Protein AF-A0AAN8LY86-F1 (afdb_monomer_lite)

Sequence (607 aa):
MGEEEEECYHEDPEVQDHPTEPLAAPAQTPRKHYRERNREHFATIRTASLVTREMQEHEQDSELREQMSGYKRMRRQHQKHLMGLENKLKAEMDEHRLRLDKELESQRNSFAQEIEKLVKRHQAAMEKDAKTFNNDEKRFQQHIQVQQKKELSSFLESQKREYKLRKERLKEELSENQSTPKKEKQEWLSKQKENIQHFQAEEEANLLRRQRQYLELECRRFKRRILIARHNVEQDLAREELNKRQTQKDLEHAMLLRHHESMQELEFRHLGTIQKMRAELIRTQHQTELTNQLEYNKRRERELRRKHVMEVRQQPKSLKSKELQIKKQFQDTCKIQTRQYKALRHHLLESTPKADHKAVLKRLKEEQTRKLAILAEQYDHSINNMLSTQALRLDEAQEGECQVLRQQLQQELELLNAYQSKIKMQTDAQHDRERRELEQRVSLRRALLEHKIEEEMLSLQNERVERIRSLLERQAREMEAFDSESMRLGFSNMVLSNLQGSGSETHGSPGGWGGSQHGHSQHQGGSNSQQPWGHPVLAGGPPPWSLHQPSGGGSQMGSGGGVGGARNSPQAMRRASTSGGGRSEQGMSRSASITSQISNGSHLSYT

Structure (mmCIF, N/CA/C/O backbone):
data_AF-A0AAN8LY86-F1
#
_entry.id   AF-A0AAN8LY86-F1
#
loop_
_atom_site.group_PDB
_atom_site.id
_atom_site.type_symbol
_atom_site.label_atom_id
_atom_site.label_alt_id
_atom_site.label_comp_id
_atom_site.label_asym_id
_atom_site.label_entity_id
_atom_site.label_seq_id
_atom_site.pdbx_PDB_ins_code
_atom_site.Cartn_x
_atom_site.Cartn_y
_atom_site.Cartn_z
_atom_site.occupancy
_atom_site.B_iso_or_equiv
_atom_site.auth_seq_id
_atom_site.auth_comp_id
_atom_site.auth_asym_id
_atom_site.auth_atom_id
_atom_site.pdbx_PDB_model_num
ATOM 1 N N . MET A 1 1 ? 48.096 -45.297 7.588 1.00 38.25 1 MET A N 1
ATOM 2 C CA . MET A 1 1 ? 46.620 -45.449 7.709 1.00 38.25 1 MET A CA 1
ATOM 3 C C . MET A 1 1 ? 45.897 -44.342 6.950 1.00 38.25 1 MET A C 1
ATOM 5 O O . MET A 1 1 ? 45.490 -43.342 7.531 1.00 38.25 1 MET A O 1
ATOM 9 N N . GLY A 1 2 ? 45.706 -44.458 5.655 1.00 37.97 2 GLY A N 1
ATOM 10 C CA . GLY A 1 2 ? 46.197 -45.462 4.717 1.00 37.97 2 GLY A CA 1
ATOM 11 C C . GLY A 1 2 ? 45.883 -44.884 3.338 1.00 37.97 2 GLY A C 1
ATOM 12 O O . GLY A 1 2 ? 44.838 -44.256 3.189 1.00 37.97 2 GLY A O 1
ATOM 13 N N . GLU A 1 3 ? 46.841 -44.815 2.424 1.00 36.72 3 GLU A N 1
ATOM 14 C CA . GLU A 1 3 ? 47.328 -45.987 1.677 1.00 36.72 3 GLU A CA 1
ATOM 15 C C . GLU A 1 3 ? 46.204 -46.502 0.755 1.00 36.72 3 GLU A C 1
ATOM 17 O O . GLU A 1 3 ? 45.085 -46.723 1.213 1.00 36.72 3 GLU A O 1
ATOM 22 N N . GLU A 1 4 ? 46.390 -46.660 -0.552 1.00 39.66 4 GLU A N 1
ATOM 23 C CA . GLU A 1 4 ? 47.594 -46.617 -1.407 1.00 39.66 4 GLU A CA 1
ATOM 24 C C . GLU A 1 4 ? 47.067 -46.444 -2.868 1.00 39.66 4 GLU A C 1
ATOM 26 O O . GLU A 1 4 ? 45.913 -46.785 -3.133 1.00 39.66 4 GLU A O 1
ATOM 31 N N . GLU A 1 5 ? 47.716 -45.647 -3.734 1.00 38.84 5 GLU A N 1
ATOM 32 C CA . GLU A 1 5 ? 48.478 -46.133 -4.921 1.00 38.84 5 GLU A CA 1
ATOM 33 C C . GLU A 1 5 ? 47.582 -46.413 -6.157 1.00 38.84 5 GLU A C 1
ATOM 35 O O . GLU A 1 5 ? 46.370 -46.553 -6.033 1.00 38.84 5 GLU A O 1
ATOM 40 N N . GLU A 1 6 ? 48.025 -46.401 -7.420 1.00 42.66 6 GLU A N 1
ATOM 41 C CA . GLU A 1 6 ? 49.314 -46.156 -8.113 1.00 42.66 6 GLU A CA 1
ATOM 42 C C . GLU A 1 6 ? 48.952 -45.776 -9.585 1.00 42.66 6 GLU A C 1
ATOM 44 O O . GLU A 1 6 ? 47.771 -45.803 -9.936 1.00 42.66 6 GLU A O 1
ATOM 49 N N . GLU A 1 7 ? 49.791 -45.372 -10.548 1.00 35.88 7 GLU A N 1
ATOM 50 C CA . GLU A 1 7 ? 51.248 -45.225 -10.762 1.00 35.88 7 GLU A CA 1
ATOM 51 C C . GLU A 1 7 ? 51.364 -44.103 -11.856 1.00 35.88 7 GLU A C 1
ATOM 53 O O . GLU A 1 7 ? 50.439 -43.947 -12.658 1.00 35.88 7 GLU A O 1
ATOM 58 N N . CYS A 1 8 ? 52.304 -43.145 -11.921 1.00 28.62 8 CYS A N 1
ATOM 59 C CA . CYS A 1 8 ? 53.777 -43.221 -11.980 1.00 28.62 8 CYS A CA 1
ATOM 60 C C . CYS A 1 8 ? 54.301 -43.977 -13.233 1.00 28.62 8 CYS A C 1
ATOM 62 O O . CYS A 1 8 ? 53.689 -44.946 -13.653 1.00 28.62 8 CYS A O 1
ATOM 64 N N . TYR A 1 9 ? 55.383 -43.594 -13.935 1.00 31.52 9 TYR A N 1
ATOM 65 C CA . TYR A 1 9 ? 56.332 -42.462 -13.835 1.00 31.52 9 TYR A CA 1
ATOM 66 C C . TYR A 1 9 ? 57.109 -42.275 -15.174 1.00 31.52 9 TYR A C 1
ATOM 68 O O . TYR A 1 9 ? 57.288 -43.262 -15.873 1.00 31.52 9 TYR A O 1
ATOM 76 N N . HIS A 1 10 ? 57.629 -41.055 -15.443 1.00 33.75 10 HIS A N 1
ATOM 77 C CA . HIS A 1 10 ? 58.889 -40.700 -16.172 1.00 33.75 10 HIS A CA 1
ATOM 78 C C . HIS A 1 10 ? 59.216 -41.334 -17.574 1.00 33.75 10 HIS A C 1
ATOM 80 O O . HIS A 1 10 ? 58.469 -42.156 -18.078 1.00 33.75 10 HIS A O 1
ATOM 86 N N . GLU A 1 11 ? 60.225 -40.936 -18.377 1.00 28.53 11 GLU A N 1
ATOM 87 C CA . GLU A 1 11 ? 61.427 -40.083 -18.217 1.00 28.53 11 GLU A CA 1
ATOM 88 C C . GLU A 1 11 ? 61.943 -39.517 -19.578 1.00 28.53 11 GLU A C 1
ATOM 90 O O . GLU A 1 11 ? 61.389 -39.822 -20.632 1.00 28.53 11 GLU A O 1
ATOM 95 N N . ASP A 1 12 ? 63.020 -38.719 -19.538 1.00 37.66 12 ASP A N 1
ATOM 96 C CA . ASP A 1 12 ? 63.805 -38.082 -20.629 1.00 37.66 12 ASP A CA 1
ATOM 97 C C . ASP A 1 12 ? 65.213 -37.781 -20.012 1.00 37.66 12 ASP A C 1
ATOM 99 O O . ASP A 1 12 ? 65.210 -37.546 -18.795 1.00 37.66 12 ASP A O 1
ATOM 103 N N . PRO A 1 13 ? 66.396 -37.752 -20.700 1.00 47.31 13 PRO A N 1
ATOM 104 C CA . PRO A 1 13 ? 66.599 -37.268 -22.079 1.00 47.31 13 PRO A CA 1
ATOM 105 C C . PRO A 1 13 ? 67.781 -37.865 -22.925 1.00 47.31 13 PRO A C 1
ATOM 107 O O . PRO A 1 13 ? 68.514 -38.750 -22.503 1.00 47.31 13 PRO A O 1
ATOM 110 N N . GLU A 1 14 ? 68.003 -37.252 -24.103 1.00 30.89 14 GLU A N 1
ATOM 111 C CA . GLU A 1 14 ? 69.315 -36.895 -24.722 1.00 30.89 14 GLU A CA 1
ATOM 112 C C . GLU A 1 14 ? 70.311 -37.897 -25.406 1.00 30.89 14 GLU A C 1
ATOM 114 O O . GLU A 1 14 ? 70.693 -38.935 -24.884 1.00 30.89 14 GLU A O 1
ATOM 119 N N . VAL A 1 15 ? 70.873 -37.396 -26.535 1.00 33.53 15 VAL A N 1
ATOM 120 C CA . VAL A 1 15 ? 72.271 -37.520 -27.068 1.00 33.53 15 VAL A CA 1
ATOM 121 C C . VAL A 1 15 ? 72.725 -38.683 -28.008 1.00 33.53 15 VAL A C 1
ATOM 123 O O . VAL A 1 15 ? 72.811 -39.844 -27.640 1.00 33.53 15 VAL A O 1
ATOM 126 N N . GLN A 1 16 ? 73.105 -38.257 -29.234 1.00 32.94 16 GLN A N 1
ATOM 127 C CA . GLN A 1 16 ? 74.164 -38.684 -30.199 1.00 32.94 16 GLN A CA 1
ATOM 128 C C . GLN A 1 16 ? 74.639 -40.155 -30.335 1.00 32.94 16 GLN A C 1
ATOM 130 O O . GLN A 1 16 ? 75.158 -40.720 -29.385 1.00 32.94 16 GLN A O 1
ATOM 135 N N . ASP A 1 17 ? 74.728 -40.652 -31.589 1.00 32.62 17 ASP A N 1
ATOM 136 C CA . ASP A 1 17 ? 76.035 -40.839 -32.281 1.00 32.62 17 ASP A CA 1
ATOM 137 C C . ASP A 1 17 ? 75.904 -41.006 -33.826 1.00 32.62 17 ASP A C 1
ATOM 139 O O . ASP A 1 17 ? 74.817 -41.261 -34.350 1.00 32.62 17 ASP A O 1
ATOM 143 N N . HIS A 1 18 ? 77.013 -40.863 -34.566 1.00 33.47 18 HIS A N 1
ATOM 144 C CA . HIS A 1 18 ? 77.150 -41.082 -36.020 1.00 33.47 18 HIS A CA 1
ATOM 145 C C . HIS A 1 18 ? 78.118 -42.243 -36.339 1.00 33.47 18 HIS A C 1
ATOM 147 O O . HIS A 1 18 ? 79.017 -42.536 -35.556 1.00 33.47 18 HIS A O 1
ATOM 153 N N . PRO A 1 19 ? 78.042 -42.834 -37.550 1.00 37.38 19 PRO A N 1
ATOM 154 C CA . PRO A 1 19 ? 79.286 -43.233 -38.222 1.00 37.38 19 PRO A CA 1
ATOM 155 C C . PRO A 1 19 ? 79.378 -42.875 -39.721 1.00 37.38 19 PRO A C 1
ATOM 157 O O . PRO A 1 19 ? 78.427 -42.430 -40.363 1.00 37.38 19 PRO A O 1
ATOM 160 N N . THR A 1 20 ? 80.594 -43.045 -40.244 1.00 32.41 20 THR A N 1
ATOM 161 C CA . THR A 1 20 ? 81.182 -42.320 -41.385 1.00 32.41 20 THR A CA 1
ATOM 162 C C . THR A 1 20 ? 81.084 -43.025 -42.754 1.00 32.41 20 THR A C 1
ATOM 164 O O . THR A 1 20 ? 81.097 -44.246 -42.843 1.00 32.41 20 THR A O 1
ATOM 167 N N . GLU A 1 21 ? 81.038 -42.184 -43.797 1.00 34.81 21 GLU A N 1
ATOM 168 C CA . GLU A 1 21 ? 81.382 -42.309 -45.238 1.00 34.81 21 GLU A CA 1
ATOM 169 C C . GLU A 1 21 ? 82.153 -43.555 -45.770 1.00 34.81 21 GLU A C 1
ATOM 171 O O . GLU A 1 21 ? 82.934 -44.180 -45.052 1.00 34.81 21 GLU A O 1
ATOM 176 N N . PRO A 1 22 ? 82.068 -43.838 -47.095 1.00 42.09 22 PRO A N 1
ATOM 177 C CA . PRO A 1 22 ? 83.175 -43.354 -47.941 1.00 42.09 22 PRO A CA 1
ATOM 178 C C . PRO A 1 22 ? 82.814 -42.741 -49.316 1.00 42.09 22 PRO A C 1
ATOM 180 O O . PRO A 1 22 ? 81.815 -43.056 -49.960 1.00 42.09 22 PRO A O 1
ATOM 183 N N . LEU A 1 23 ? 83.736 -41.877 -49.753 1.00 35.22 23 LEU A N 1
ATOM 184 C CA . LEU A 1 23 ? 83.756 -41.003 -50.934 1.00 35.22 23 LEU A CA 1
ATOM 185 C C . LEU A 1 23 ? 83.692 -41.678 -52.321 1.00 35.22 23 LEU A C 1
ATOM 187 O O . LEU A 1 23 ? 84.377 -42.666 -52.581 1.00 35.22 23 LEU A O 1
ATOM 191 N N . ALA A 1 24 ? 83.067 -40.975 -53.277 1.00 32.44 24 ALA A N 1
ATOM 192 C CA . ALA A 1 24 ? 83.479 -40.938 -54.688 1.00 32.44 24 ALA A CA 1
ATOM 193 C C . ALA A 1 24 ? 83.106 -39.583 -55.338 1.00 32.44 24 ALA A C 1
ATOM 195 O O . ALA A 1 24 ? 82.046 -39.024 -55.064 1.00 32.44 24 ALA A O 1
ATOM 196 N N . ALA A 1 25 ? 83.969 -39.043 -56.207 1.00 36.44 25 ALA A N 1
ATOM 197 C CA . ALA A 1 25 ? 83.815 -37.737 -56.874 1.00 36.44 25 ALA A CA 1
ATOM 198 C C . ALA A 1 25 ? 84.554 -37.741 -58.239 1.00 36.44 25 ALA A C 1
ATOM 200 O O . ALA A 1 25 ? 85.303 -38.690 -58.477 1.00 36.44 25 ALA A O 1
ATOM 201 N N . PRO A 1 26 ? 84.476 -36.703 -59.111 1.00 51.09 26 PRO A N 1
ATOM 202 C CA . PRO A 1 26 ? 83.560 -35.549 -59.162 1.00 51.09 26 PRO A CA 1
ATOM 203 C C . PRO A 1 26 ? 82.876 -35.337 -60.547 1.00 51.09 26 PRO A C 1
ATOM 205 O O . PRO A 1 26 ? 83.366 -35.790 -61.578 1.00 51.09 26 PRO A O 1
ATOM 208 N N . ALA A 1 27 ? 81.820 -34.513 -60.614 1.00 34.12 27 ALA A N 1
ATOM 209 C CA . ALA A 1 27 ? 81.353 -33.879 -61.863 1.00 34.12 27 ALA A CA 1
ATOM 210 C C . ALA A 1 27 ? 80.784 -32.466 -61.599 1.00 34.12 27 ALA A C 1
ATOM 212 O O . ALA A 1 27 ? 80.368 -32.154 -60.484 1.00 34.12 27 ALA A O 1
ATOM 213 N N . GLN A 1 28 ? 80.837 -31.571 -62.593 1.00 36.44 28 GLN A N 1
ATOM 214 C CA . GLN A 1 28 ? 80.864 -30.116 -62.362 1.00 36.44 28 GLN A CA 1
ATOM 215 C C . GLN A 1 28 ? 79.534 -29.365 -62.609 1.00 36.44 28 GLN A C 1
ATOM 217 O O . GLN A 1 28 ? 78.958 -29.465 -63.687 1.00 36.44 28 GLN A O 1
ATOM 222 N N . THR A 1 29 ? 79.203 -28.430 -61.697 1.00 40.09 29 THR A N 1
ATOM 223 C CA . THR A 1 29 ? 78.313 -27.237 -61.867 1.00 40.09 29 THR A CA 1
ATOM 224 C C . THR A 1 29 ? 76.788 -27.476 -62.039 1.00 40.09 29 THR A C 1
ATOM 226 O O . THR A 1 29 ? 76.405 -28.576 -62.416 1.00 40.09 29 THR A O 1
ATOM 229 N N . PRO A 1 30 ? 75.882 -26.485 -61.775 1.00 44.75 30 PRO A N 1
ATOM 230 C CA . PRO A 1 30 ? 76.120 -25.046 -61.567 1.00 44.75 30 PRO A CA 1
ATOM 231 C C . PRO A 1 30 ? 75.480 -24.357 -60.332 1.00 44.75 30 PRO A C 1
ATOM 233 O O . PRO A 1 30 ? 74.590 -24.854 -59.649 1.00 44.75 30 PRO A O 1
ATOM 236 N N . ARG A 1 31 ? 75.923 -23.106 -60.124 1.00 50.47 31 ARG A N 1
ATOM 237 C CA . ARG A 1 31 ? 75.662 -22.127 -59.039 1.00 50.47 31 ARG A CA 1
ATOM 238 C C . ARG A 1 31 ? 74.195 -21.738 -58.693 1.00 50.47 31 ARG A C 1
ATOM 240 O O . ARG A 1 31 ? 73.996 -20.678 -58.104 1.00 50.47 31 ARG A O 1
ATOM 247 N N . LYS A 1 32 ? 73.155 -22.524 -59.006 1.00 46.66 32 LYS A N 1
ATOM 248 C CA . LYS A 1 32 ? 71.753 -22.139 -58.694 1.00 46.66 32 LYS A CA 1
ATOM 249 C C . LYS A 1 32 ? 71.363 -22.301 -57.212 1.00 46.66 32 LYS A C 1
ATOM 251 O O . LYS A 1 32 ? 70.790 -21.378 -56.637 1.00 46.66 32 LYS A O 1
ATOM 256 N N . HIS A 1 33 ? 71.757 -23.400 -56.562 1.00 46.44 33 HIS A N 1
ATOM 257 C CA . HIS A 1 33 ? 71.227 -23.786 -55.240 1.00 46.44 33 HIS A CA 1
ATOM 258 C C . HIS A 1 33 ? 71.512 -22.832 -54.062 1.00 46.44 33 HIS A C 1
ATOM 260 O O . HIS A 1 33 ? 70.812 -22.899 -53.053 1.00 46.44 33 HIS A O 1
ATOM 266 N N . TYR A 1 34 ? 72.468 -21.902 -54.174 1.00 47.34 34 TYR A N 1
ATOM 267 C CA . TYR A 1 34 ? 72.705 -20.895 -53.125 1.00 47.34 34 TYR A CA 1
ATOM 268 C C . TYR A 1 34 ? 71.608 -19.814 -53.041 1.00 47.34 34 TYR A C 1
ATOM 270 O O . TYR A 1 34 ? 71.511 -19.138 -52.018 1.00 47.34 34 TYR A O 1
ATOM 278 N N . ARG A 1 35 ? 70.770 -19.637 -54.079 1.00 51.09 35 ARG A N 1
ATOM 279 C CA . ARG A 1 35 ? 69.605 -18.729 -54.019 1.00 51.09 35 ARG A CA 1
ATOM 280 C C . ARG A 1 35 ? 68.330 -19.406 -53.514 1.00 51.09 35 ARG A C 1
ATOM 282 O O . ARG A 1 35 ? 67.568 -18.742 -52.818 1.00 51.09 35 ARG A O 1
ATOM 289 N N . GLU A 1 36 ? 68.110 -20.688 -53.815 1.00 49.78 36 GLU A N 1
ATOM 290 C CA . GLU A 1 36 ? 66.977 -21.449 -53.260 1.00 49.78 36 GLU A CA 1
ATOM 291 C C . GLU A 1 36 ? 67.109 -21.629 -51.737 1.00 49.78 36 GLU A C 1
ATOM 293 O O . GLU A 1 36 ? 66.195 -21.263 -51.001 1.00 49.78 36 GLU A O 1
ATOM 298 N N . ARG A 1 37 ? 68.270 -22.080 -51.232 1.00 49.56 37 ARG A N 1
ATOM 299 C CA . ARG A 1 37 ? 68.430 -22.394 -49.798 1.00 49.56 37 ARG A CA 1
ATOM 300 C C . ARG A 1 37 ? 68.177 -21.184 -48.882 1.00 49.56 37 ARG A C 1
ATOM 302 O O . ARG A 1 37 ? 67.552 -21.324 -47.835 1.00 49.56 37 ARG A O 1
ATOM 309 N N . ASN A 1 38 ? 68.579 -19.978 -49.293 1.00 46.84 38 ASN A N 1
ATOM 310 C CA . ASN A 1 38 ? 68.319 -18.743 -48.534 1.00 46.84 38 ASN A CA 1
ATOM 311 C C . ASN A 1 38 ? 66.862 -18.246 -48.626 1.00 46.84 38 ASN A C 1
ATOM 313 O O . ASN A 1 38 ? 66.472 -17.366 -47.864 1.00 46.84 38 ASN A O 1
ATOM 317 N N . ARG A 1 39 ? 66.052 -18.785 -49.545 1.00 51.56 39 ARG A N 1
ATOM 318 C CA . ARG A 1 39 ? 64.623 -18.467 -49.688 1.00 51.56 39 ARG A CA 1
ATOM 319 C C . ARG A 1 39 ? 63.752 -19.342 -48.783 1.00 51.56 39 ARG A C 1
ATOM 321 O O . ARG A 1 39 ? 62.723 -18.879 -48.306 1.00 51.56 39 ARG A O 1
ATOM 328 N N . GLU A 1 40 ? 64.192 -20.565 -48.504 1.00 50.50 40 GLU A N 1
ATOM 329 C CA . GLU A 1 40 ? 63.500 -21.520 -47.626 1.00 50.50 40 GLU A CA 1
ATOM 330 C C . GLU A 1 40 ? 63.638 -21.151 -46.139 1.00 50.50 40 GLU A C 1
ATOM 332 O O . GLU A 1 40 ? 62.662 -21.226 -45.401 1.00 50.50 40 GLU A O 1
ATOM 337 N N . HIS A 1 41 ? 64.782 -20.595 -45.720 1.00 48.50 41 HIS A N 1
ATOM 338 C CA . HIS A 1 41 ? 64.966 -20.036 -44.366 1.00 48.50 41 HIS A CA 1
ATOM 339 C C . HIS A 1 41 ? 64.096 -18.789 -44.088 1.00 48.50 41 HIS A C 1
ATOM 341 O O . HIS A 1 41 ? 63.957 -18.373 -42.941 1.00 48.50 41 HIS A O 1
ATOM 347 N N . PHE A 1 42 ? 63.492 -18.198 -45.127 1.00 49.41 42 PHE A N 1
ATOM 348 C CA . PHE A 1 42 ? 62.496 -17.128 -45.019 1.00 49.41 42 PHE A CA 1
ATOM 349 C C . PHE A 1 42 ? 61.050 -17.626 -45.197 1.00 49.41 42 PHE A C 1
ATOM 351 O O . PHE A 1 42 ? 60.128 -16.828 -45.063 1.00 49.41 42 PHE A O 1
ATOM 358 N N . ALA A 1 43 ? 60.807 -18.916 -45.463 1.00 53.53 43 ALA A N 1
ATOM 359 C CA . ALA A 1 43 ? 59.452 -19.435 -45.688 1.00 53.53 43 ALA A CA 1
ATOM 360 C C . ALA A 1 43 ? 58.577 -19.413 -44.417 1.00 53.53 43 ALA A C 1
ATOM 362 O O . ALA A 1 43 ? 57.365 -19.232 -44.507 1.00 53.53 43 ALA A O 1
ATOM 363 N N . THR A 1 44 ? 59.188 -19.520 -43.235 1.00 56.28 44 THR A N 1
ATOM 364 C CA . THR A 1 44 ? 58.551 -19.297 -41.922 1.00 56.28 44 THR A CA 1
ATOM 365 C C . THR A 1 44 ? 58.411 -17.815 -41.557 1.00 56.28 44 THR A C 1
ATOM 367 O O . THR A 1 44 ? 57.638 -17.473 -40.661 1.00 56.28 44 THR A O 1
ATOM 370 N N . ILE A 1 45 ? 59.111 -16.913 -42.252 1.00 57.56 45 ILE A N 1
ATOM 371 C CA . ILE A 1 45 ? 59.026 -15.465 -42.034 1.00 57.56 45 ILE A CA 1
ATOM 372 C C . ILE A 1 45 ? 57.878 -14.923 -42.890 1.00 57.56 45 ILE A C 1
ATOM 374 O O . ILE A 1 45 ? 58.050 -14.504 -44.038 1.00 57.56 45 ILE A O 1
ATOM 378 N N . ARG A 1 46 ? 56.675 -14.928 -42.304 1.00 67.56 46 ARG A N 1
ATOM 379 C CA . ARG A 1 46 ? 55.488 -14.280 -42.878 1.00 67.56 46 ARG A CA 1
ATOM 380 C C . ARG A 1 46 ? 55.834 -12.846 -43.297 1.00 67.56 46 ARG A C 1
ATOM 382 O O . ARG A 1 46 ? 56.403 -12.078 -42.524 1.00 67.56 46 ARG A O 1
ATOM 389 N N . THR A 1 47 ? 55.490 -12.475 -44.534 1.00 74.50 47 THR A N 1
ATOM 390 C CA . THR A 1 47 ? 55.778 -11.122 -45.046 1.00 74.50 47 THR A CA 1
ATOM 391 C C . THR A 1 47 ? 55.155 -10.050 -44.153 1.00 74.50 47 THR A C 1
ATOM 393 O O . THR A 1 47 ? 54.047 -10.231 -43.652 1.00 74.50 47 THR A O 1
ATOM 396 N N . ALA A 1 48 ? 55.827 -8.906 -43.992 1.00 67.69 48 ALA A N 1
ATOM 397 C CA . ALA A 1 48 ? 55.367 -7.841 -43.097 1.00 67.69 48 ALA A CA 1
ATOM 398 C C . ALA A 1 48 ? 53.932 -7.361 -43.396 1.00 67.69 48 ALA A C 1
ATOM 400 O O . ALA A 1 48 ? 53.220 -6.980 -42.473 1.00 67.69 48 ALA A O 1
ATOM 401 N N . SER A 1 49 ? 53.467 -7.421 -44.650 1.00 66.00 49 SER A N 1
ATOM 402 C CA . SER A 1 49 ? 52.078 -7.090 -45.004 1.00 66.00 49 SER A CA 1
ATOM 403 C C . SER A 1 49 ? 51.065 -8.191 -44.672 1.00 66.00 49 SER A C 1
ATOM 405 O O . SER A 1 49 ? 49.894 -7.871 -44.489 1.00 66.00 49 SER A O 1
ATOM 407 N N . LEU A 1 50 ? 51.493 -9.456 -44.579 1.00 73.81 50 LEU A N 1
ATOM 408 C CA . LEU A 1 50 ? 50.672 -10.559 -44.079 1.00 73.81 50 LEU A CA 1
ATOM 409 C C . LEU A 1 50 ? 50.550 -10.461 -42.556 1.00 73.81 50 LEU A C 1
ATOM 411 O O . LEU A 1 50 ? 49.439 -10.367 -42.059 1.00 73.81 50 LEU A O 1
ATOM 415 N N . VAL A 1 51 ? 51.675 -10.328 -41.841 1.00 72.50 51 VAL A N 1
ATOM 416 C CA . VAL A 1 51 ? 51.690 -10.166 -40.373 1.00 72.50 51 VAL A CA 1
ATOM 417 C C . VAL A 1 51 ? 50.895 -8.932 -39.943 1.00 72.50 51 VAL A C 1
ATOM 419 O O . VAL A 1 51 ? 50.092 -9.010 -39.023 1.00 72.50 51 VAL A O 1
ATOM 422 N N . THR A 1 52 ? 51.055 -7.798 -40.636 1.00 70.75 52 THR A N 1
ATOM 423 C CA . THR A 1 52 ? 50.281 -6.574 -40.341 1.00 70.75 52 THR A CA 1
ATOM 424 C C . THR A 1 52 ? 48.780 -6.760 -40.592 1.00 70.75 52 THR A C 1
ATOM 426 O O . THR A 1 52 ? 47.974 -6.159 -39.888 1.00 70.75 52 THR A O 1
ATOM 429 N N . ARG A 1 53 ? 48.394 -7.581 -41.579 1.00 74.50 53 ARG A N 1
ATOM 430 C CA . ARG A 1 53 ? 46.988 -7.883 -41.880 1.00 74.50 53 ARG A CA 1
ATOM 431 C C . ARG A 1 53 ? 46.393 -8.828 -40.843 1.00 74.50 53 ARG A C 1
ATOM 433 O O . ARG A 1 53 ? 45.378 -8.491 -40.254 1.00 74.50 53 ARG A O 1
ATOM 440 N N . GLU A 1 54 ? 47.061 -9.945 -40.572 1.00 71.50 54 GLU A N 1
ATOM 441 C CA . GLU A 1 54 ? 46.663 -10.912 -39.543 1.00 71.50 54 GLU A CA 1
ATOM 442 C C . GLU A 1 54 ? 46.566 -10.236 -38.168 1.00 71.50 54 GLU A C 1
ATOM 444 O O . GLU A 1 54 ? 45.630 -10.495 -37.422 1.00 71.50 54 GLU A O 1
ATOM 449 N N . MET A 1 55 ? 47.483 -9.315 -37.845 1.00 69.69 55 MET A N 1
ATOM 450 C CA . MET A 1 55 ? 47.433 -8.534 -36.608 1.00 69.69 55 MET A CA 1
ATOM 451 C C . MET A 1 55 ? 46.217 -7.597 -36.562 1.00 69.69 55 MET A C 1
ATOM 453 O O . MET A 1 55 ? 45.564 -7.537 -35.529 1.00 69.69 55 MET A O 1
ATOM 457 N N . GLN A 1 56 ? 45.862 -6.924 -37.665 1.00 69.00 56 GLN A N 1
ATOM 458 C CA . GLN A 1 56 ? 44.650 -6.090 -37.745 1.00 69.00 56 GLN A CA 1
ATOM 459 C C . GLN A 1 56 ? 43.355 -6.916 -37.678 1.00 69.00 56 GLN A C 1
ATOM 461 O O . GLN A 1 56 ? 42.397 -6.498 -37.032 1.00 69.00 56 GLN A O 1
ATOM 466 N N . GLU A 1 57 ? 43.322 -8.091 -38.307 1.00 69.81 57 GLU A N 1
ATOM 467 C CA . GLU A 1 57 ? 42.180 -9.014 -38.265 1.00 69.81 57 GLU A CA 1
ATOM 468 C C . GLU A 1 57 ? 42.003 -9.611 -36.852 1.00 69.81 57 GLU A C 1
ATOM 470 O O . GLU A 1 57 ? 40.894 -9.616 -36.317 1.00 69.81 57 GLU A O 1
ATOM 475 N N . HIS A 1 58 ? 43.096 -10.014 -36.190 1.00 69.19 58 HIS A N 1
ATOM 476 C CA . HIS A 1 58 ? 43.075 -10.446 -34.788 1.00 69.19 58 HIS A CA 1
ATOM 477 C C . HIS A 1 58 ? 42.710 -9.318 -33.813 1.00 69.19 58 HIS A C 1
ATOM 479 O O . HIS A 1 58 ? 42.011 -9.580 -32.837 1.00 69.19 58 HIS A O 1
ATOM 485 N N . GLU A 1 59 ? 43.157 -8.083 -34.056 1.00 69.38 59 GLU A N 1
ATOM 486 C CA . GLU A 1 59 ? 42.817 -6.907 -33.245 1.00 69.38 59 GLU A CA 1
ATOM 487 C C . GLU A 1 59 ? 41.308 -6.620 -33.324 1.00 69.38 59 GLU A C 1
ATOM 489 O O . GLU A 1 59 ? 40.650 -6.546 -32.287 1.00 69.38 59 GLU A O 1
ATOM 494 N N . GLN A 1 60 ? 40.719 -6.603 -34.527 1.00 66.81 60 GLN A N 1
ATOM 495 C CA . GLN A 1 60 ? 39.269 -6.441 -34.722 1.00 66.81 60 GLN A CA 1
ATOM 496 C C . GLN A 1 60 ? 38.440 -7.556 -34.052 1.00 66.81 60 GLN A C 1
ATOM 498 O O . GLN A 1 60 ? 37.438 -7.277 -33.388 1.00 66.81 60 GLN A O 1
ATOM 503 N N . ASP A 1 61 ? 38.851 -8.819 -34.193 1.00 69.19 61 ASP A N 1
ATOM 504 C CA . ASP A 1 61 ? 38.137 -9.969 -33.617 1.00 69.19 61 ASP A CA 1
ATOM 505 C C . ASP A 1 61 ? 38.347 -10.087 -32.085 1.00 69.19 61 ASP A C 1
ATOM 507 O O . ASP A 1 61 ? 37.504 -10.625 -31.358 1.00 69.19 61 ASP A O 1
ATOM 511 N N . SER A 1 62 ? 39.441 -9.520 -31.559 1.00 73.50 62 SER A N 1
ATOM 512 C CA . SER A 1 62 ? 39.671 -9.335 -30.120 1.00 73.50 62 SER A CA 1
ATOM 513 C C . SER A 1 62 ? 38.793 -8.222 -29.541 1.00 73.50 62 SER A C 1
ATOM 515 O O . SER A 1 62 ? 38.099 -8.461 -28.551 1.00 73.50 62 SER A O 1
ATOM 517 N N . GLU A 1 63 ? 38.753 -7.043 -30.176 1.00 75.62 63 GLU A N 1
ATOM 518 C CA . GLU A 1 63 ? 37.900 -5.912 -29.773 1.00 75.62 63 GLU A CA 1
ATOM 519 C C . GLU A 1 63 ? 36.418 -6.333 -29.697 1.00 75.62 63 GLU A C 1
ATOM 521 O O . GLU A 1 63 ? 35.733 -6.052 -28.709 1.00 75.62 63 GLU A O 1
ATOM 526 N N . LEU A 1 64 ? 35.923 -7.077 -30.696 1.00 77.19 64 LEU A N 1
ATOM 527 C CA . LEU A 1 64 ? 34.546 -7.583 -30.711 1.00 77.19 64 LEU A CA 1
ATOM 528 C C . LEU A 1 64 ? 34.275 -8.582 -29.571 1.00 77.19 64 LEU A C 1
ATOM 530 O O . LEU A 1 64 ? 33.231 -8.513 -28.910 1.00 77.19 64 LEU A O 1
ATOM 534 N N . ARG A 1 65 ? 35.207 -9.508 -29.301 1.00 82.75 65 ARG A N 1
ATOM 535 C CA . ARG A 1 65 ? 35.081 -10.451 -28.175 1.00 82.75 65 ARG A CA 1
ATOM 536 C C . ARG A 1 65 ? 35.086 -9.743 -26.825 1.00 82.75 65 ARG A C 1
ATOM 538 O O . ARG A 1 65 ? 34.302 -10.122 -25.950 1.00 82.75 65 ARG A O 1
ATOM 545 N N . GLU A 1 66 ? 35.915 -8.718 -26.656 1.00 85.19 66 GLU A N 1
ATOM 546 C CA . GLU A 1 66 ? 35.961 -7.924 -25.430 1.00 85.19 66 GLU A CA 1
ATOM 547 C C . GLU A 1 66 ? 34.653 -7.154 -25.208 1.00 85.19 66 GLU A C 1
ATOM 549 O O . GLU A 1 66 ? 34.053 -7.284 -24.136 1.00 85.19 66 GLU A O 1
ATOM 554 N N . GLN A 1 67 ? 34.130 -6.467 -26.232 1.00 83.56 67 GLN A N 1
ATOM 555 C CA . GLN A 1 67 ? 32.831 -5.782 -26.166 1.00 83.56 67 GLN A CA 1
ATOM 556 C C . GLN A 1 67 ? 31.692 -6.739 -25.769 1.00 83.56 67 GLN A C 1
ATOM 558 O O . GLN A 1 67 ? 30.914 -6.449 -24.853 1.00 83.56 67 GLN A O 1
ATOM 563 N N . MET A 1 68 ? 31.621 -7.924 -26.386 1.00 85.50 68 MET A N 1
ATOM 564 C CA . MET A 1 68 ? 30.594 -8.926 -26.068 1.00 85.50 68 MET A CA 1
ATOM 565 C C . MET A 1 68 ? 30.764 -9.541 -24.668 1.00 85.50 68 MET A C 1
ATOM 567 O O . MET A 1 68 ? 29.772 -9.866 -24.006 1.00 85.50 68 MET A O 1
ATOM 571 N N . SER A 1 69 ? 31.999 -9.684 -24.182 1.00 88.56 69 SER A N 1
ATOM 572 C CA . SER A 1 69 ? 32.298 -10.106 -22.806 1.00 88.56 69 SER A CA 1
ATOM 573 C C . SER A 1 69 ? 31.876 -9.039 -21.785 1.00 88.56 69 SER A C 1
ATOM 575 O O . SER A 1 69 ? 31.204 -9.350 -20.794 1.00 88.56 69 SER A O 1
ATOM 577 N N . GLY A 1 70 ? 32.173 -7.766 -22.070 1.00 90.00 70 GLY A N 1
ATOM 578 C CA . GLY A 1 70 ? 31.745 -6.608 -21.287 1.00 90.00 70 GLY A CA 1
ATOM 579 C C . GLY A 1 70 ? 30.223 -6.508 -21.179 1.00 90.00 70 GLY A C 1
ATOM 580 O O . GLY A 1 70 ? 29.691 -6.412 -20.072 1.00 90.00 70 GLY A O 1
ATOM 581 N N . TYR A 1 71 ? 29.502 -6.653 -22.295 1.00 90.75 71 TYR A N 1
ATOM 582 C CA . TYR A 1 71 ? 28.035 -6.645 -22.303 1.00 90.75 71 TYR A CA 1
ATOM 583 C C . TYR A 1 71 ? 27.439 -7.786 -21.461 1.00 90.75 71 TYR A C 1
ATOM 585 O O . TYR A 1 71 ? 26.540 -7.562 -20.646 1.00 90.75 71 TYR A O 1
ATOM 593 N N . LYS A 1 72 ? 27.977 -9.012 -21.572 1.00 94.00 72 LYS A N 1
ATOM 594 C CA . LYS A 1 72 ? 27.568 -10.149 -20.722 1.00 94.00 72 LYS A CA 1
ATOM 595 C C . LYS A 1 72 ? 27.807 -9.867 -19.233 1.00 94.00 72 LYS A C 1
ATOM 597 O O . LYS A 1 72 ? 26.952 -10.200 -18.409 1.00 94.00 72 LYS A O 1
ATOM 602 N N . ARG A 1 73 ? 28.932 -9.234 -18.877 1.00 95.19 73 ARG A N 1
ATOM 603 C CA . ARG A 1 73 ? 29.248 -8.821 -17.497 1.00 95.19 73 ARG A CA 1
ATOM 604 C C . ARG A 1 73 ? 28.250 -7.777 -16.986 1.00 95.19 73 ARG A C 1
ATOM 606 O O . ARG A 1 73 ? 27.674 -7.979 -15.919 1.00 95.19 73 ARG A O 1
ATOM 613 N N . MET A 1 74 ? 27.984 -6.733 -17.772 1.00 95.62 74 MET A N 1
ATOM 614 C CA . MET A 1 74 ? 27.003 -5.686 -17.466 1.00 95.62 74 MET A CA 1
ATOM 615 C C . MET A 1 74 ? 25.601 -6.273 -17.245 1.00 95.62 74 MET A C 1
ATOM 617 O O . MET A 1 74 ? 24.972 -5.998 -16.227 1.00 95.62 74 MET A O 1
ATOM 621 N N . ARG A 1 75 ? 25.120 -7.155 -18.132 1.00 94.25 75 ARG A N 1
ATOM 622 C CA . ARG A 1 75 ? 23.796 -7.792 -17.988 1.00 94.25 75 ARG A CA 1
ATOM 623 C C . ARG A 1 75 ? 23.686 -8.652 -16.722 1.00 94.25 75 ARG A C 1
ATOM 625 O O . ARG A 1 75 ? 22.676 -8.564 -16.025 1.00 94.25 75 ARG A O 1
ATOM 632 N N . ARG A 1 76 ? 24.729 -9.420 -16.373 1.00 96.69 76 ARG A N 1
ATOM 633 C CA . ARG A 1 76 ? 24.802 -10.159 -15.092 1.00 96.69 76 ARG A CA 1
ATOM 634 C C . ARG A 1 76 ? 24.800 -9.213 -13.888 1.00 96.69 76 ARG A C 1
ATOM 636 O O . ARG A 1 76 ? 24.123 -9.478 -12.898 1.00 96.69 76 ARG A O 1
ATOM 643 N N . GLN A 1 77 ? 25.520 -8.094 -13.977 1.00 96.94 77 GLN A N 1
ATOM 644 C CA . GLN A 1 77 ? 25.525 -7.060 -12.945 1.00 96.94 77 GLN A CA 1
ATOM 645 C C . GLN A 1 77 ? 24.132 -6.436 -12.774 1.00 96.94 77 GLN A C 1
ATOM 647 O O . GLN A 1 77 ? 23.669 -6.336 -11.641 1.00 96.94 77 GLN A O 1
ATOM 652 N N . HIS A 1 78 ? 23.438 -6.084 -13.859 1.00 97.56 78 HIS A N 1
ATOM 653 C CA . HIS A 1 78 ? 22.077 -5.534 -13.827 1.00 97.56 78 HIS A CA 1
ATOM 654 C C . HIS A 1 78 ? 21.099 -6.503 -13.139 1.00 97.56 78 HIS A C 1
ATOM 656 O O . HIS A 1 78 ? 20.366 -6.104 -12.235 1.00 97.56 78 HIS A O 1
ATOM 662 N N . GLN A 1 79 ? 21.155 -7.795 -13.484 1.00 96.94 79 GLN A N 1
ATOM 663 C CA . GLN A 1 79 ? 20.348 -8.834 -12.835 1.00 96.94 79 GLN A CA 1
ATOM 664 C C . GLN A 1 79 ? 20.655 -8.960 -11.331 1.00 96.94 79 GLN A C 1
ATOM 666 O O . GLN A 1 79 ? 19.732 -9.029 -10.522 1.00 96.94 79 GLN A O 1
ATOM 671 N N . LYS A 1 80 ? 21.938 -8.920 -10.937 1.00 97.88 80 LYS A N 1
ATOM 672 C CA . LYS A 1 80 ? 22.352 -8.938 -9.522 1.00 97.88 80 LYS A CA 1
ATOM 673 C C . LYS A 1 80 ? 21.836 -7.719 -8.744 1.00 97.88 80 LYS A C 1
ATOM 675 O O . LYS A 1 80 ? 21.466 -7.866 -7.583 1.00 97.88 80 LYS A O 1
ATOM 680 N N . HIS A 1 81 ? 21.794 -6.535 -9.363 1.00 97.25 81 HIS A N 1
ATOM 681 C CA . HIS A 1 81 ? 21.257 -5.324 -8.729 1.00 97.25 81 HIS A CA 1
ATOM 682 C C . HIS A 1 81 ? 19.743 -5.416 -8.515 1.00 97.25 81 HIS A C 1
ATOM 684 O O . HIS A 1 81 ? 19.281 -5.102 -7.421 1.00 97.25 81 HIS A O 1
ATOM 690 N N . LEU A 1 82 ? 18.987 -5.907 -9.506 1.00 97.69 82 LEU A N 1
ATOM 691 C CA . LEU A 1 82 ? 17.541 -6.121 -9.370 1.00 97.69 82 LEU A CA 1
ATOM 692 C C . LEU A 1 82 ? 17.218 -7.150 -8.283 1.00 97.69 82 LEU A C 1
ATOM 694 O O . LEU A 1 82 ? 16.496 -6.822 -7.350 1.00 97.69 82 LEU A O 1
ATOM 698 N N . MET A 1 83 ? 17.835 -8.334 -8.324 1.00 97.81 83 MET A N 1
ATOM 699 C CA . MET A 1 83 ? 17.612 -9.377 -7.314 1.00 97.81 83 MET A CA 1
ATOM 700 C C . MET A 1 83 ? 18.014 -8.911 -5.902 1.00 97.81 83 MET A C 1
ATOM 702 O O . MET A 1 83 ? 17.330 -9.192 -4.919 1.00 97.81 83 MET A O 1
ATOM 706 N N . GLY A 1 84 ? 19.117 -8.162 -5.786 1.00 98.38 84 GLY A N 1
ATOM 707 C CA . GLY A 1 84 ? 19.557 -7.573 -4.521 1.00 98.38 84 GLY A CA 1
ATOM 708 C C . GLY A 1 84 ? 18.619 -6.485 -3.988 1.00 98.38 84 GLY A C 1
ATOM 709 O O . GLY A 1 84 ? 18.513 -6.326 -2.775 1.00 98.38 84 GLY A O 1
ATOM 710 N N . LEU A 1 85 ? 17.934 -5.749 -4.868 1.00 98.50 85 LEU A N 1
ATOM 711 C CA . LEU A 1 85 ? 16.898 -4.784 -4.502 1.00 98.50 85 LEU A CA 1
ATOM 712 C C . LEU A 1 85 ? 15.603 -5.497 -4.090 1.00 98.50 85 LEU A C 1
ATOM 714 O O . LEU A 1 85 ? 15.098 -5.238 -3.005 1.00 98.50 85 LEU A O 1
ATOM 718 N N . GLU A 1 86 ? 15.110 -6.433 -4.902 1.00 97.62 86 GLU A N 1
ATOM 719 C CA . GLU A 1 86 ? 13.886 -7.206 -4.644 1.00 97.62 86 GLU A CA 1
ATOM 720 C C . GLU A 1 86 ? 13.952 -7.937 -3.289 1.00 97.62 86 GLU A C 1
ATOM 722 O O . GLU A 1 86 ? 13.002 -7.878 -2.510 1.00 97.62 86 GLU A O 1
ATOM 727 N N . ASN A 1 87 ? 15.106 -8.518 -2.934 1.00 98.44 87 ASN A N 1
ATOM 728 C CA . ASN A 1 87 ? 15.319 -9.137 -1.619 1.00 98.44 87 ASN A CA 1
ATOM 729 C C . ASN A 1 87 ? 15.293 -8.134 -0.448 1.00 98.44 87 ASN A C 1
ATOM 731 O O . ASN A 1 87 ? 14.776 -8.463 0.618 1.00 98.44 87 ASN A O 1
ATOM 735 N N . LYS A 1 88 ? 15.829 -6.916 -0.623 1.00 98.56 88 LYS A N 1
ATOM 736 C CA . LYS A 1 88 ? 15.791 -5.866 0.415 1.00 98.56 88 LYS A CA 1
ATOM 737 C C . LYS A 1 88 ? 14.371 -5.365 0.652 1.00 98.56 88 LYS A C 1
ATOM 739 O O . LYS A 1 88 ? 13.950 -5.260 1.796 1.00 98.56 88 LYS A O 1
ATOM 744 N N . LEU A 1 89 ? 13.638 -5.100 -0.429 1.00 98.31 89 LEU A N 1
ATOM 745 C CA . LEU A 1 89 ? 12.249 -4.645 -0.366 1.00 98.31 89 LEU A CA 1
ATOM 746 C C . LEU A 1 89 ? 11.353 -5.728 0.254 1.00 98.31 89 LEU A C 1
ATOM 748 O O . LEU A 1 89 ? 10.525 -5.427 1.106 1.00 98.31 89 LEU A O 1
ATOM 752 N N . LYS A 1 90 ? 11.587 -7.010 -0.061 1.00 98.19 90 LYS A N 1
ATOM 753 C CA . LYS A 1 90 ? 10.905 -8.122 0.616 1.00 98.19 90 LYS A CA 1
ATOM 754 C C . LYS A 1 90 ? 11.148 -8.123 2.133 1.00 98.19 90 LYS A C 1
ATOM 756 O O . LYS A 1 90 ? 10.189 -8.225 2.889 1.00 98.19 90 LYS A O 1
ATOM 761 N N . ALA A 1 91 ? 12.395 -7.957 2.579 1.00 98.50 91 ALA A N 1
ATOM 762 C CA . ALA A 1 91 ? 12.703 -7.873 4.008 1.00 98.50 91 ALA A CA 1
ATOM 763 C C . ALA A 1 91 ? 12.031 -6.660 4.687 1.00 98.50 91 ALA A C 1
ATOM 765 O O . ALA A 1 91 ? 11.524 -6.787 5.798 1.00 98.50 91 ALA A O 1
ATOM 766 N N . GLU A 1 92 ? 11.961 -5.510 4.007 1.00 98.50 92 GLU A N 1
ATOM 767 C CA . GLU A 1 92 ? 11.253 -4.316 4.493 1.00 98.50 92 GLU A CA 1
ATOM 768 C C . GLU A 1 92 ? 9.729 -4.544 4.605 1.00 98.50 92 GLU A C 1
ATOM 770 O O . GLU A 1 92 ? 9.124 -4.115 5.589 1.00 98.50 92 GLU A O 1
ATOM 775 N N . MET A 1 93 ? 9.110 -5.262 3.654 1.00 98.25 93 MET A N 1
ATOM 776 C CA . MET A 1 93 ? 7.699 -5.685 3.744 1.00 98.25 93 MET A CA 1
ATOM 777 C C . MET A 1 93 ? 7.453 -6.598 4.949 1.00 98.25 93 MET A C 1
ATOM 779 O O . MET A 1 93 ? 6.491 -6.390 5.690 1.00 98.25 93 MET A O 1
ATOM 783 N N . ASP A 1 94 ? 8.309 -7.605 5.144 1.00 98.38 94 ASP A N 1
ATOM 784 C CA . ASP A 1 94 ? 8.172 -8.579 6.230 1.00 98.38 94 ASP A CA 1
ATOM 785 C C . ASP A 1 94 ? 8.358 -7.903 7.608 1.00 98.38 94 ASP A C 1
ATOM 787 O O . ASP A 1 94 ? 7.580 -8.151 8.533 1.00 98.38 94 ASP A O 1
ATOM 791 N N . GLU A 1 95 ? 9.319 -6.977 7.738 1.00 98.44 95 GLU A N 1
ATOM 792 C CA . GLU A 1 95 ? 9.513 -6.172 8.954 1.00 98.44 95 GLU A CA 1
ATOM 793 C C . GLU A 1 95 ? 8.332 -5.220 9.211 1.00 98.44 95 GLU A C 1
ATOM 795 O O . GLU A 1 95 ? 7.877 -5.080 10.349 1.00 98.44 95 GLU A O 1
ATOM 800 N N . HIS A 1 96 ? 7.804 -4.571 8.165 1.00 98.50 96 HIS A N 1
ATOM 801 C CA . HIS A 1 96 ? 6.650 -3.676 8.289 1.00 98.50 96 HIS A CA 1
ATOM 802 C C . HIS A 1 96 ? 5.403 -4.426 8.741 1.00 98.50 96 HIS A C 1
ATOM 804 O O . HIS A 1 96 ? 4.785 -4.016 9.724 1.00 98.50 96 HIS A O 1
ATOM 810 N N . ARG A 1 97 ? 5.108 -5.577 8.131 1.00 98.31 97 ARG A N 1
ATOM 811 C CA . ARG A 1 97 ? 4.016 -6.455 8.558 1.00 98.31 97 ARG A CA 1
ATOM 812 C C . ARG A 1 97 ? 4.150 -6.862 10.028 1.00 98.31 97 ARG A C 1
ATOM 814 O O . ARG A 1 97 ? 3.203 -6.677 10.786 1.00 98.31 97 ARG A O 1
ATOM 821 N N . LEU A 1 98 ? 5.325 -7.338 10.449 1.00 98.38 98 LEU A N 1
ATOM 822 C CA . LEU A 1 98 ? 5.572 -7.729 11.843 1.00 98.38 98 LEU A CA 1
ATOM 823 C C . LEU A 1 98 ? 5.369 -6.559 12.824 1.00 98.38 98 LEU A C 1
ATOM 825 O O . LEU A 1 98 ? 4.894 -6.755 13.944 1.00 98.38 98 LEU A O 1
ATOM 829 N N . ARG A 1 99 ? 5.709 -5.333 12.408 1.00 98.44 99 ARG A N 1
ATOM 830 C CA . ARG A 1 99 ? 5.502 -4.112 13.198 1.00 98.44 99 ARG A CA 1
ATOM 831 C C . ARG A 1 99 ? 4.016 -3.789 13.375 1.00 98.44 99 ARG A C 1
ATOM 833 O O . ARG A 1 99 ? 3.612 -3.487 14.496 1.00 98.44 99 ARG A O 1
ATOM 840 N N . LEU A 1 100 ? 3.223 -3.894 12.306 1.00 98.06 100 LEU A N 1
ATOM 841 C CA . LEU A 1 100 ? 1.768 -3.697 12.343 1.00 98.06 100 LEU A CA 1
ATOM 842 C C . LEU A 1 100 ? 1.074 -4.769 13.197 1.00 98.06 100 LEU A C 1
ATOM 844 O O . LEU A 1 100 ? 0.299 -4.430 14.091 1.00 98.06 100 LEU A O 1
ATOM 848 N N . ASP A 1 101 ? 1.415 -6.046 12.992 1.00 97.56 101 ASP A N 1
ATOM 849 C CA . ASP A 1 101 ? 0.873 -7.171 13.768 1.00 97.56 101 ASP A CA 1
ATOM 850 C C . ASP A 1 101 ? 1.145 -6.979 15.278 1.00 97.56 101 ASP A C 1
ATOM 852 O O . ASP A 1 101 ? 0.259 -7.176 16.114 1.00 97.56 101 ASP A O 1
ATOM 856 N N . LYS A 1 102 ? 2.346 -6.500 15.640 1.00 98.31 102 LYS A N 1
ATOM 857 C CA . LYS A 1 102 ? 2.719 -6.182 17.029 1.00 98.31 102 LYS A CA 1
ATOM 858 C C . LYS A 1 102 ? 1.979 -4.965 17.600 1.00 98.31 102 LYS A C 1
ATOM 860 O O . LYS A 1 102 ? 1.667 -4.960 18.791 1.00 98.31 102 LYS A O 1
ATOM 865 N N . GLU A 1 103 ? 1.710 -3.933 16.799 1.00 97.94 103 GLU A N 1
ATOM 866 C CA . GLU A 1 103 ? 0.919 -2.771 17.230 1.00 97.94 103 GLU A CA 1
ATOM 867 C C . GLU A 1 103 ? -0.535 -3.174 17.521 1.00 97.94 103 GLU A C 1
ATOM 869 O O . GLU A 1 103 ? -1.045 -2.871 18.602 1.00 97.94 103 GLU A O 1
ATOM 874 N N . LEU A 1 104 ? -1.160 -3.930 16.609 1.00 96.50 104 LEU A N 1
ATOM 875 C CA . LEU A 1 104 ? -2.507 -4.491 16.769 1.00 96.50 104 LEU A CA 1
ATOM 876 C C . LEU A 1 104 ? -2.631 -5.313 18.052 1.00 96.50 104 LEU A C 1
ATOM 878 O O . LEU A 1 104 ? -3.543 -5.092 18.851 1.00 96.50 104 LEU A O 1
ATOM 882 N N . GLU A 1 105 ? -1.698 -6.238 18.267 1.00 97.50 105 GLU A N 1
ATOM 883 C CA . GLU A 1 105 ? -1.711 -7.115 19.435 1.00 97.50 105 GLU A CA 1
ATOM 884 C C . GLU A 1 105 ? -1.489 -6.332 20.739 1.00 97.50 105 GLU A C 1
ATOM 886 O O . GLU A 1 105 ? -2.180 -6.558 21.733 1.00 97.50 105 GLU A O 1
ATOM 891 N N . SER A 1 106 ? -0.598 -5.336 20.739 1.00 97.81 106 SER A N 1
ATOM 892 C CA . SER A 1 106 ? -0.395 -4.446 21.891 1.00 97.81 106 SER A CA 1
ATOM 893 C C . SER A 1 106 ? -1.671 -3.671 22.258 1.00 97.81 106 SER A C 1
ATOM 895 O O . SER A 1 106 ? -2.050 -3.612 23.431 1.00 97.81 106 SER A O 1
ATOM 897 N N . GLN A 1 107 ? -2.387 -3.132 21.263 1.00 96.69 107 GLN A N 1
ATOM 898 C CA . GLN A 1 107 ? -3.646 -2.413 21.492 1.00 96.69 107 GLN A CA 1
ATOM 899 C C . GLN A 1 107 ? -4.761 -3.337 21.994 1.00 96.69 107 GLN A C 1
ATOM 901 O O . GLN A 1 107 ? -5.442 -2.993 22.959 1.00 96.69 107 GLN A O 1
ATOM 906 N N . ARG A 1 108 ? -4.908 -4.542 21.425 1.00 96.56 108 ARG A N 1
ATOM 907 C CA . ARG A 1 108 ? -5.872 -5.551 21.907 1.00 96.56 108 ARG A CA 1
ATOM 908 C C . ARG A 1 108 ? -5.639 -5.928 23.366 1.00 96.56 108 ARG A C 1
ATOM 910 O O . ARG A 1 108 ? -6.588 -5.952 24.150 1.00 96.56 108 ARG A O 1
ATOM 917 N N . ASN A 1 109 ? -4.383 -6.149 23.753 1.00 97.50 109 ASN A N 1
ATOM 918 C CA . ASN A 1 109 ? -4.025 -6.434 25.141 1.00 97.50 109 ASN A CA 1
ATOM 919 C C . ASN A 1 109 ? -4.310 -5.240 26.070 1.00 97.50 109 ASN A C 1
ATOM 921 O O . ASN A 1 109 ? -4.801 -5.438 27.183 1.00 97.50 109 ASN A O 1
ATOM 925 N N . SER A 1 110 ? -4.082 -4.004 25.611 1.00 97.75 11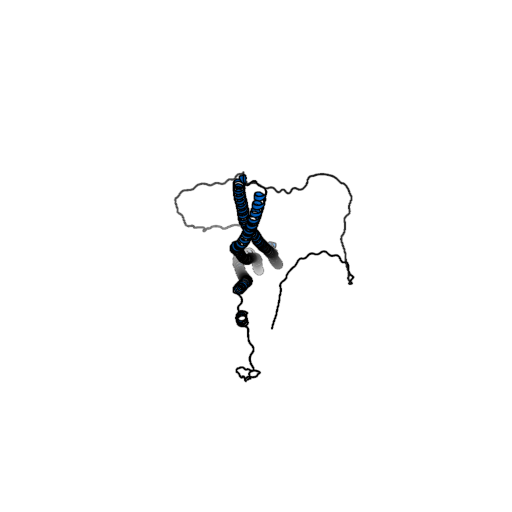0 SER A N 1
ATOM 926 C CA . SER A 1 110 ? -4.475 -2.797 26.352 1.00 97.75 110 SER A CA 1
ATOM 927 C C . SER A 1 110 ? -5.996 -2.727 26.551 1.00 97.75 110 SER A C 1
ATOM 929 O O . SER A 1 110 ? -6.476 -2.586 27.679 1.00 97.75 110 SER A O 1
ATOM 931 N N . PHE A 1 111 ? -6.775 -2.918 25.481 1.00 97.62 111 PHE A N 1
ATOM 932 C CA . PHE A 1 111 ? -8.238 -2.881 25.522 1.00 97.62 111 PHE A CA 1
ATOM 933 C C . PHE A 1 111 ? -8.833 -3.953 26.442 1.00 97.62 111 PHE A C 1
ATOM 935 O O . PHE A 1 111 ? -9.740 -3.646 27.222 1.00 97.62 111 PHE A O 1
ATOM 942 N N . ALA A 1 112 ? -8.287 -5.173 26.417 1.00 97.00 112 ALA A N 1
ATOM 943 C CA . ALA A 1 112 ? -8.686 -6.252 27.318 1.00 97.00 112 ALA A CA 1
ATOM 944 C C . ALA A 1 112 ? -8.476 -5.868 28.795 1.00 97.00 112 ALA A C 1
ATOM 946 O O . ALA A 1 112 ? -9.398 -5.994 29.604 1.00 97.00 112 ALA A O 1
ATOM 947 N N . GLN A 1 113 ? -7.307 -5.312 29.140 1.00 97.88 113 GLN A N 1
ATOM 948 C CA . GLN A 1 113 ? -7.026 -4.834 30.499 1.00 97.88 113 GLN A CA 1
ATOM 949 C C . GLN A 1 113 ? -7.935 -3.671 30.921 1.00 97.88 113 GLN A C 1
ATOM 951 O O . GLN A 1 113 ? -8.307 -3.575 32.091 1.00 97.88 113 GLN A O 1
ATOM 956 N N . GLU A 1 114 ? -8.282 -2.759 30.011 1.00 97.12 114 GLU A N 1
ATOM 957 C CA . GLU A 1 114 ? -9.215 -1.664 30.300 1.00 97.12 114 GLU A CA 1
ATOM 958 C C . GLU A 1 114 ? -10.630 -2.166 30.604 1.00 97.12 114 GLU A C 1
ATOM 960 O O . GLU A 1 114 ? -11.243 -1.689 31.561 1.00 97.12 114 GLU A O 1
ATOM 965 N N . ILE A 1 115 ? -11.132 -3.145 29.841 1.00 96.75 115 ILE A N 1
ATOM 966 C CA . ILE A 1 115 ? -12.434 -3.781 30.095 1.00 96.75 115 ILE A CA 1
ATOM 967 C C . ILE A 1 115 ? -12.412 -4.544 31.421 1.00 96.75 115 ILE A C 1
ATOM 969 O O . ILE A 1 115 ? -13.334 -4.401 32.219 1.00 96.75 115 ILE A O 1
ATOM 973 N N . GLU A 1 116 ? -11.349 -5.292 31.720 1.00 97.38 116 GLU A N 1
ATOM 974 C CA . GLU A 1 116 ? -11.228 -6.005 32.996 1.00 97.38 116 GLU A CA 1
ATOM 975 C C . GLU A 1 116 ? -11.227 -5.037 34.197 1.00 97.38 116 GLU A C 1
ATOM 977 O O . GLU A 1 116 ? -11.925 -5.258 35.192 1.00 97.38 116 GLU A O 1
ATOM 982 N N . LYS A 1 117 ? -10.500 -3.914 34.089 1.00 97.88 117 LYS A N 1
ATOM 983 C CA . LYS A 1 117 ? -10.497 -2.832 35.092 1.00 97.88 117 LYS A CA 1
ATOM 984 C C . LYS A 1 117 ? -11.875 -2.173 35.230 1.00 97.88 117 LYS A C 1
ATOM 986 O O . LYS A 1 117 ? -12.259 -1.821 36.345 1.00 97.88 117 LYS A O 1
ATOM 991 N N . LEU A 1 118 ? -12.612 -2.007 34.129 1.00 97.81 118 LEU A N 1
ATOM 992 C CA . LEU A 1 118 ? -13.975 -1.468 34.124 1.00 97.81 118 LEU A CA 1
ATOM 993 C C . LEU A 1 118 ? -14.948 -2.408 34.850 1.00 97.81 118 LEU A C 1
ATOM 995 O O . LEU A 1 118 ? -15.597 -1.987 35.804 1.00 97.81 118 LEU A O 1
ATOM 999 N N . VAL A 1 119 ? -14.968 -3.692 34.483 1.00 96.62 119 VAL A N 1
ATOM 1000 C CA . VAL A 1 119 ? -15.824 -4.717 35.107 1.00 96.62 119 VAL A CA 1
ATOM 1001 C C . VAL A 1 119 ? -15.529 -4.850 36.605 1.00 96.62 119 VAL A C 1
ATOM 1003 O O . VAL A 1 119 ? -16.455 -4.873 37.416 1.00 96.62 119 VAL A O 1
ATOM 1006 N N . LYS A 1 120 ? -14.251 -4.847 37.012 1.00 97.50 120 LYS A N 1
ATOM 1007 C CA . LYS A 1 120 ? -13.861 -4.849 38.436 1.00 97.50 120 LYS A CA 1
ATOM 1008 C C . LYS A 1 120 ? -14.366 -3.613 39.189 1.00 97.50 120 LYS A C 1
ATOM 1010 O O . LYS A 1 120 ? -14.807 -3.735 40.332 1.00 97.50 120 LYS A O 1
ATOM 1015 N N . ARG A 1 121 ? -14.349 -2.431 38.560 1.00 97.50 121 ARG A N 1
ATOM 1016 C CA . ARG A 1 121 ? -14.900 -1.190 39.136 1.00 97.50 121 ARG A CA 1
ATOM 1017 C C . ARG A 1 121 ? -16.420 -1.264 39.288 1.00 97.50 121 ARG A C 1
ATOM 1019 O O . ARG A 1 121 ? -16.936 -0.886 40.336 1.00 97.50 121 ARG A O 1
ATOM 1026 N N . HIS A 1 122 ? -17.119 -1.770 38.272 1.00 97.44 122 HIS A N 1
ATOM 1027 C CA . HIS A 1 122 ? -18.573 -1.964 38.278 1.00 97.44 122 HIS A CA 1
ATOM 1028 C C . HIS A 1 122 ? -19.009 -2.929 39.384 1.00 97.44 122 HIS A C 1
ATOM 1030 O O . HIS A 1 122 ? -19.898 -2.600 40.166 1.00 97.44 122 HIS A O 1
ATOM 1036 N N . GLN A 1 123 ? -18.320 -4.064 39.523 1.00 96.00 123 GLN A N 1
ATOM 1037 C CA . GLN A 1 123 ? -18.562 -5.027 40.600 1.00 96.00 123 GLN A CA 1
ATOM 1038 C C . GLN A 1 123 ? -18.369 -4.393 41.990 1.00 96.00 123 GLN A C 1
ATOM 1040 O O . GLN A 1 123 ? -19.237 -4.510 42.855 1.00 96.00 123 GLN A O 1
ATOM 1045 N N . ALA A 1 124 ? -17.272 -3.655 42.195 1.00 96.50 124 ALA A N 1
ATOM 1046 C CA . ALA A 1 124 ? -17.004 -2.972 43.462 1.00 96.50 124 ALA A CA 1
ATOM 1047 C C . ALA A 1 124 ? -18.041 -1.877 43.792 1.00 96.50 124 ALA A C 1
ATOM 1049 O O . ALA A 1 124 ? -18.381 -1.692 44.963 1.00 96.50 124 ALA A O 1
ATOM 1050 N N . ALA A 1 125 ? -18.565 -1.171 42.783 1.00 95.00 125 ALA A N 1
ATOM 1051 C CA . ALA A 1 125 ? -19.650 -0.204 42.955 1.00 95.00 125 ALA A CA 1
ATOM 1052 C C . ALA A 1 125 ? -20.948 -0.896 43.408 1.00 95.00 125 ALA A C 1
ATOM 1054 O O . ALA A 1 125 ? -21.501 -0.535 44.445 1.00 95.00 125 ALA A O 1
ATOM 1055 N N . MET A 1 126 ? -21.361 -1.964 42.717 1.00 94.38 126 MET A N 1
ATOM 1056 C CA . MET A 1 126 ? -22.550 -2.751 43.074 1.00 94.38 126 MET A CA 1
ATOM 1057 C C . MET A 1 126 ? -22.475 -3.327 44.498 1.00 94.38 126 MET A C 1
ATOM 1059 O O . MET A 1 126 ? -23.455 -3.286 45.244 1.00 94.38 126 MET A O 1
ATOM 1063 N N . GLU A 1 127 ? -21.308 -3.822 44.921 1.00 95.50 127 GLU A N 1
ATOM 1064 C CA . GLU A 1 127 ? -21.102 -4.311 46.291 1.00 95.50 127 GLU A CA 1
ATOM 1065 C C . GLU A 1 127 ? -21.143 -3.202 47.349 1.00 95.50 127 GLU A C 1
ATOM 1067 O O . GLU A 1 127 ? -21.618 -3.426 48.467 1.00 95.50 127 GLU A O 1
ATOM 1072 N N . LYS A 1 128 ? -20.631 -2.009 47.025 1.00 95.69 128 LYS A N 1
ATOM 1073 C CA . LYS A 1 128 ? -20.686 -0.835 47.904 1.00 95.69 128 LYS A CA 1
ATOM 1074 C C . LYS A 1 128 ? -22.128 -0.363 48.085 1.00 95.69 128 LYS A C 1
ATOM 1076 O O . LYS A 1 128 ? -22.540 -0.105 49.219 1.00 95.69 128 LYS A O 1
ATOM 1081 N N . ASP A 1 129 ? -22.898 -0.308 47.007 1.00 93.56 129 ASP A N 1
ATOM 1082 C CA . ASP A 1 129 ? -24.295 0.121 47.039 1.00 93.56 129 ASP A CA 1
ATOM 1083 C C . ASP A 1 129 ? -25.152 -0.896 47.802 1.00 93.56 129 ASP A C 1
ATOM 1085 O O . ASP A 1 129 ? -25.873 -0.517 48.723 1.00 93.56 129 ASP A O 1
ATOM 1089 N N . ALA A 1 130 ? -24.969 -2.201 47.565 1.00 93.56 130 ALA A N 1
ATOM 1090 C CA . ALA A 1 130 ? -25.642 -3.257 48.329 1.00 93.56 130 ALA A CA 1
ATOM 1091 C C . ALA A 1 130 ? -25.380 -3.170 49.850 1.00 93.56 130 ALA A C 1
ATOM 1093 O O . ALA A 1 130 ? -26.303 -3.328 50.656 1.00 93.56 130 ALA A O 1
ATOM 1094 N N . LYS A 1 131 ? -24.137 -2.875 50.263 1.00 95.38 131 LYS A N 1
ATOM 1095 C CA . LYS A 1 131 ? -23.780 -2.631 51.676 1.00 95.38 131 LYS A CA 1
ATOM 1096 C C . LYS A 1 131 ? -24.433 -1.355 52.218 1.00 95.38 131 LYS A C 1
ATOM 1098 O O . LYS A 1 131 ? -24.910 -1.352 53.353 1.00 95.38 131 LYS A O 1
ATOM 1103 N N . THR A 1 132 ? -24.476 -0.294 51.415 1.00 94.62 132 THR A N 1
ATOM 1104 C CA . THR A 1 132 ? -25.077 1.000 51.780 1.00 94.62 132 THR A CA 1
ATOM 1105 C C . THR A 1 132 ? -26.581 0.852 52.003 1.00 94.62 132 THR A C 1
ATOM 1107 O O . THR A 1 132 ? -27.068 1.146 53.093 1.00 94.62 132 THR A O 1
ATOM 1110 N N . PHE A 1 133 ? -27.297 0.252 51.051 1.00 93.00 133 PHE A N 1
ATOM 1111 C CA . PHE A 1 133 ? -28.738 0.016 51.140 1.00 93.00 133 PHE A CA 1
ATOM 1112 C C . PHE A 1 133 ? -29.146 -0.864 52.334 1.00 93.00 133 PHE A C 1
ATOM 1114 O O . PHE A 1 133 ? -30.161 -0.592 52.970 1.00 93.00 133 PHE A O 1
ATOM 1121 N N . ASN A 1 134 ? -28.353 -1.882 52.690 1.00 93.06 134 ASN A N 1
ATOM 1122 C CA . ASN A 1 134 ? -28.593 -2.722 53.875 1.00 93.06 134 ASN A CA 1
ATOM 1123 C C . ASN A 1 134 ? -28.432 -1.924 55.188 1.00 93.06 134 ASN A C 1
ATOM 1125 O O . ASN A 1 134 ? -29.219 -2.075 56.124 1.00 93.06 134 ASN A O 1
ATOM 1129 N N . ASN A 1 135 ? -27.439 -1.032 55.254 1.00 94.88 135 ASN A N 1
ATOM 1130 C CA . ASN A 1 135 ? -27.253 -0.144 56.403 1.00 94.88 135 ASN A CA 1
ATOM 1131 C C . ASN A 1 135 ? -28.382 0.893 56.516 1.00 94.88 135 ASN A C 1
ATOM 1133 O O . ASN A 1 135 ? -28.865 1.149 57.621 1.00 94.88 135 ASN A O 1
ATOM 1137 N N . ASP A 1 136 ? -28.832 1.447 55.391 1.00 93.31 136 ASP A N 1
ATOM 1138 C CA . ASP A 1 136 ? -29.934 2.408 55.363 1.00 93.31 136 ASP A CA 1
ATOM 1139 C C . ASP A 1 136 ? -31.285 1.746 55.680 1.00 93.31 136 ASP A C 1
ATOM 1141 O O . ASP A 1 136 ? -32.076 2.334 56.416 1.00 93.31 136 ASP A O 1
ATOM 1145 N N . GLU A 1 137 ? -31.523 0.495 55.257 1.00 92.19 137 GLU A N 1
ATOM 1146 C CA . GLU A 1 137 ? -32.703 -0.287 55.670 1.00 92.19 137 GLU A CA 1
ATOM 1147 C C . GLU A 1 137 ? -32.760 -0.438 57.199 1.00 92.19 137 GLU A C 1
ATOM 1149 O O . GLU A 1 137 ? -33.796 -0.176 57.815 1.00 92.19 137 GLU A O 1
ATOM 1154 N N . LYS A 1 138 ? -31.637 -0.804 57.832 1.00 94.50 138 LYS A N 1
ATOM 1155 C CA . LYS A 1 138 ? -31.544 -0.948 59.295 1.00 94.50 138 LYS A CA 1
ATOM 1156 C C . LYS A 1 138 ? -31.781 0.375 60.020 1.00 94.50 138 LYS A C 1
ATOM 1158 O O . LYS A 1 138 ? -32.512 0.404 61.007 1.00 94.50 138 LYS A O 1
ATOM 1163 N N . ARG A 1 139 ? -31.200 1.474 59.526 1.00 94.62 139 ARG A N 1
ATOM 1164 C CA . ARG A 1 139 ? -31.413 2.825 60.079 1.00 94.62 139 ARG A CA 1
ATOM 1165 C C . ARG A 1 139 ? -32.869 3.266 59.952 1.00 94.62 139 ARG A C 1
ATOM 1167 O O . ARG A 1 139 ? -33.424 3.805 60.906 1.00 94.62 139 ARG A O 1
ATOM 1174 N N . PHE A 1 140 ? -33.498 2.999 58.810 1.00 93.94 140 PHE A N 1
ATOM 1175 C CA . PHE A 1 140 ? -34.904 3.305 58.557 1.00 93.94 140 PHE A CA 1
ATOM 1176 C C . PHE A 1 140 ? -35.838 2.508 59.486 1.00 93.94 140 PHE A C 1
ATOM 1178 O O . PHE A 1 140 ? -36.702 3.093 60.139 1.00 93.94 140 PHE A O 1
ATOM 1185 N N . GLN A 1 141 ? -35.603 1.199 59.639 1.00 94.00 141 GLN A N 1
ATOM 1186 C CA . GLN A 1 141 ? -36.313 0.354 60.608 1.00 94.00 141 GLN A CA 1
ATOM 1187 C C . GLN A 1 141 ? -36.147 0.859 62.045 1.00 94.00 141 GLN A C 1
ATOM 1189 O O . GLN A 1 141 ? -37.134 0.999 62.767 1.00 94.00 141 GLN A O 1
ATOM 1194 N N . GLN A 1 142 ? -34.916 1.177 62.454 1.00 95.19 142 GLN A N 1
ATOM 1195 C CA . GLN A 1 142 ? -34.623 1.684 63.793 1.00 95.19 142 GLN A CA 1
ATOM 1196 C C . GLN A 1 142 ? -35.317 3.028 64.058 1.00 95.19 142 GLN A C 1
ATOM 1198 O O . GLN A 1 142 ? -35.871 3.218 65.138 1.00 95.19 142 GLN A O 1
ATOM 1203 N N . HIS A 1 143 ? -35.347 3.937 63.077 1.00 95.44 143 HIS A N 1
ATOM 1204 C CA . HIS A 1 143 ? -36.066 5.209 63.182 1.00 95.44 143 HIS A CA 1
ATOM 1205 C C . HIS A 1 143 ? -37.567 4.994 63.433 1.00 95.44 143 HIS A C 1
ATOM 1207 O O . HIS A 1 143 ? -38.116 5.559 64.380 1.00 95.44 143 HIS A O 1
ATOM 1213 N N . ILE A 1 144 ? -38.217 4.128 62.644 1.00 94.56 144 ILE A N 1
ATOM 1214 C CA . ILE A 1 144 ? -39.637 3.793 62.832 1.00 94.56 144 ILE A CA 1
ATOM 1215 C C . ILE A 1 144 ? -39.867 3.164 64.214 1.00 94.56 144 ILE A C 1
ATOM 1217 O O . ILE A 1 144 ? -40.766 3.591 64.931 1.00 94.56 144 ILE A O 1
ATOM 1221 N N . GLN A 1 145 ? -39.036 2.210 64.644 1.00 94.62 145 GLN A N 1
ATOM 1222 C CA . GLN A 1 145 ? -39.173 1.573 65.962 1.00 94.62 145 GLN A CA 1
ATOM 1223 C C . GLN A 1 145 ? -38.995 2.561 67.129 1.00 94.62 145 GLN A C 1
ATOM 1225 O O . GLN A 1 145 ? -39.709 2.472 68.129 1.00 94.62 145 GLN A O 1
ATOM 1230 N N . VAL A 1 146 ? -38.076 3.526 67.015 1.00 96.25 146 VAL A N 1
ATOM 1231 C CA . VAL A 1 146 ? -37.892 4.592 68.017 1.00 96.25 146 VAL A CA 1
ATOM 1232 C C . VAL A 1 146 ? -39.119 5.505 68.077 1.00 96.25 146 VAL A C 1
ATOM 1234 O O . VAL A 1 146 ? -39.583 5.821 69.176 1.00 96.25 146 VAL A O 1
ATOM 1237 N N . GLN A 1 147 ? -39.684 5.880 66.925 1.00 94.38 147 GLN A N 1
ATOM 1238 C CA . GLN A 1 147 ? -40.930 6.644 66.858 1.00 94.38 147 GLN A CA 1
ATOM 1239 C C . GLN A 1 147 ? -42.091 5.868 67.506 1.00 94.38 147 GLN A C 1
ATOM 1241 O O . GLN A 1 147 ? -42.753 6.388 68.403 1.00 94.38 147 GLN A O 1
ATOM 1246 N N . GLN A 1 148 ? -42.270 4.598 67.141 1.00 94.50 148 GLN A N 1
ATOM 1247 C CA . GLN A 1 148 ? -43.322 3.727 67.672 1.00 94.50 148 GLN A CA 1
ATOM 1248 C C . GLN A 1 148 ? -43.217 3.531 69.187 1.00 94.50 148 GLN A C 1
ATOM 1250 O O . GLN A 1 148 ? -44.218 3.611 69.900 1.00 94.50 148 GLN A O 1
ATOM 1255 N N . LYS A 1 149 ? -41.996 3.361 69.713 1.00 95.12 149 LYS A N 1
ATOM 1256 C CA . LYS A 1 149 ? -41.746 3.291 71.158 1.00 95.12 149 LYS A CA 1
ATOM 1257 C C . LYS A 1 149 ? -42.114 4.597 71.871 1.00 95.12 149 LYS A C 1
ATOM 1259 O O . LYS A 1 149 ? -42.640 4.549 72.985 1.00 95.12 149 LYS A O 1
ATOM 1264 N N . LYS A 1 150 ? -41.854 5.757 71.256 1.00 95.62 150 LYS A N 1
ATOM 1265 C CA . LYS A 1 150 ? -42.232 7.075 71.797 1.00 95.62 150 LYS A CA 1
ATOM 1266 C C . LYS A 1 150 ? -43.754 7.250 71.825 1.00 95.62 150 LYS A C 1
ATOM 1268 O O . LYS A 1 150 ? -44.290 7.651 72.856 1.00 95.62 150 LYS A O 1
ATOM 1273 N N . GLU A 1 151 ? -44.437 6.901 70.737 1.00 93.81 151 GLU A N 1
ATOM 1274 C CA . GLU A 1 151 ? -45.903 6.897 70.641 1.00 93.81 151 GLU A CA 1
ATOM 1275 C C . GLU A 1 151 ? -46.533 5.980 71.698 1.00 93.81 151 GLU A C 1
ATOM 1277 O O . GLU A 1 151 ? -47.378 6.432 72.466 1.00 93.81 151 GLU A O 1
ATOM 1282 N N . LEU A 1 152 ? -46.060 4.732 71.815 1.00 93.62 152 LEU A N 1
ATOM 1283 C CA . LEU A 1 152 ? -46.535 3.766 72.811 1.00 93.62 152 LEU A CA 1
ATOM 1284 C C . LEU A 1 152 ? -46.323 4.270 74.246 1.00 93.62 152 LEU A C 1
ATOM 1286 O O . LEU A 1 152 ? -47.222 4.177 75.077 1.00 93.62 152 LEU A O 1
ATOM 1290 N N . SER A 1 153 ? -45.157 4.855 74.539 1.00 94.62 153 SER A N 1
ATOM 1291 C CA . SER A 1 153 ? -44.870 5.423 75.865 1.00 94.62 153 SER A CA 1
ATOM 1292 C C . SER A 1 153 ? -45.832 6.566 76.211 1.00 94.62 153 SER A C 1
ATOM 1294 O O . SER A 1 153 ? -46.364 6.610 77.319 1.00 94.62 153 SER A O 1
ATOM 1296 N N . SER A 1 154 ? -46.102 7.456 75.248 1.00 93.75 154 SER A N 1
ATOM 1297 C CA . SER A 1 154 ? -47.050 8.565 75.405 1.00 93.75 154 SER A CA 1
ATOM 1298 C C . SER A 1 154 ? -48.498 8.077 75.556 1.00 93.75 154 SER A C 1
ATOM 1300 O O . SER A 1 154 ? -49.237 8.573 76.409 1.00 93.75 154 SER A O 1
ATOM 1302 N N . PHE A 1 155 ? -48.887 7.051 74.795 1.00 93.94 155 PHE A N 1
ATOM 1303 C CA . PHE A 1 155 ? -50.194 6.404 74.878 1.00 93.94 155 PHE A CA 1
ATOM 1304 C C . PHE A 1 155 ? -50.432 5.753 76.249 1.00 93.94 155 PHE A C 1
ATOM 1306 O O . PHE A 1 155 ? -51.448 6.026 76.888 1.00 93.94 155 PHE A O 1
ATOM 1313 N N . LEU A 1 156 ? -49.467 4.980 76.760 1.00 92.38 156 LEU A N 1
ATOM 1314 C CA . LEU A 1 156 ? -49.530 4.366 78.093 1.00 92.38 156 LEU A CA 1
ATOM 1315 C C . LEU A 1 156 ? -49.592 5.412 79.219 1.00 92.38 156 LEU A C 1
ATOM 1317 O O . LEU A 1 156 ? -50.273 5.218 80.228 1.00 92.38 156 LEU A O 1
ATOM 1321 N N . GLU A 1 157 ? -48.903 6.544 79.068 1.00 92.94 157 GLU A N 1
ATOM 1322 C CA . GLU A 1 157 ? -49.003 7.666 80.004 1.00 92.94 157 GLU A CA 1
ATOM 1323 C C . GLU A 1 157 ? -50.367 8.376 79.929 1.00 92.94 157 GLU A C 1
ATOM 1325 O O . GLU A 1 157 ? -50.890 8.824 80.955 1.00 92.94 157 GLU A O 1
ATOM 1330 N N . SER A 1 158 ? -50.980 8.442 78.744 1.00 90.94 158 SER A N 1
ATOM 1331 C CA . SER A 1 158 ? -52.354 8.924 78.566 1.00 90.94 158 SER A CA 1
ATOM 1332 C C . SER A 1 158 ? -53.367 7.985 79.229 1.00 90.94 158 SER A C 1
ATOM 1334 O O . SER A 1 158 ? -54.137 8.432 80.080 1.00 90.94 158 SER A O 1
ATOM 1336 N N . GLN A 1 159 ? -53.292 6.674 78.965 1.00 90.00 159 GLN A N 1
ATOM 1337 C CA . GLN A 1 159 ? -54.138 5.669 79.618 1.00 90.00 159 GLN A CA 1
ATOM 1338 C C . GLN A 1 159 ? -54.031 5.712 81.147 1.00 90.00 159 GLN A C 1
ATOM 1340 O O . GLN A 1 159 ? -55.042 5.607 81.840 1.00 90.00 159 GLN A O 1
ATOM 1345 N N . LYS A 1 160 ? -52.826 5.900 81.705 1.00 90.56 160 LYS A N 1
ATOM 1346 C CA . LYS A 1 160 ? -52.633 6.039 83.160 1.00 90.56 160 LYS A CA 1
ATOM 1347 C C . LYS A 1 160 ? -53.309 7.289 83.729 1.00 90.56 160 LYS A C 1
ATOM 1349 O O . LYS A 1 160 ? -53.774 7.248 84.870 1.00 90.56 160 LYS A O 1
ATOM 1354 N N . ARG A 1 161 ? -53.368 8.391 82.972 1.00 91.38 161 ARG A N 1
ATOM 1355 C CA . ARG A 1 161 ? -54.090 9.614 83.365 1.00 91.38 161 ARG A CA 1
ATOM 1356 C C . ARG A 1 161 ? -55.603 9.423 83.272 1.00 91.38 161 ARG A C 1
ATOM 1358 O O . ARG A 1 161 ? -56.293 9.702 84.251 1.00 91.38 161 ARG A O 1
ATOM 1365 N N . GLU A 1 162 ? -56.106 8.865 82.173 1.00 87.00 162 GLU A N 1
ATOM 1366 C CA . GLU A 1 162 ? -57.531 8.541 82.033 1.00 87.00 162 GLU A CA 1
ATOM 1367 C C . GLU A 1 162 ? -58.005 7.527 83.076 1.00 87.00 162 GLU A C 1
ATOM 1369 O O . GLU A 1 162 ? -59.047 7.737 83.689 1.00 87.00 162 GLU A O 1
ATOM 1374 N N . TYR A 1 163 ? -57.236 6.468 83.347 1.00 89.19 163 TYR A N 1
ATOM 1375 C CA . TYR A 1 163 ? -57.583 5.473 84.363 1.00 89.19 163 TYR A CA 1
ATOM 1376 C C . TYR A 1 163 ? -57.725 6.106 85.747 1.00 89.19 163 TYR A C 1
ATOM 1378 O O . TYR A 1 163 ? -58.655 5.765 86.473 1.00 89.19 163 TYR A O 1
ATOM 1386 N N . LYS A 1 164 ? -56.849 7.054 86.116 1.00 89.00 164 LYS A N 1
ATOM 1387 C CA . LYS A 1 164 ? -56.996 7.819 87.365 1.00 89.00 164 LYS A CA 1
ATOM 1388 C C . LYS A 1 164 ? -58.319 8.588 87.375 1.00 89.00 164 LYS A C 1
ATOM 1390 O O . LYS A 1 164 ? -59.114 8.363 88.280 1.00 89.00 164 LYS A O 1
ATOM 1395 N N . LEU A 1 165 ? -58.578 9.406 86.353 1.00 86.69 165 LEU A N 1
ATOM 1396 C CA . LEU A 1 165 ? -59.796 10.221 86.246 1.00 86.69 165 LEU A CA 1
ATOM 1397 C C . LEU A 1 165 ? -61.074 9.360 86.291 1.00 86.69 165 LEU A C 1
ATOM 1399 O O . LEU A 1 165 ? -62.001 9.633 87.049 1.00 86.69 165 LEU A O 1
ATOM 1403 N N . ARG A 1 166 ? -61.107 8.271 85.518 1.00 84.44 166 ARG A N 1
ATOM 1404 C CA . ARG A 1 166 ? -62.263 7.372 85.399 1.00 84.44 166 ARG A CA 1
ATOM 1405 C C . ARG A 1 166 ? -62.467 6.523 86.655 1.00 84.44 166 ARG A C 1
ATOM 1407 O O . ARG A 1 166 ? -63.602 6.267 87.035 1.00 84.44 166 ARG A O 1
ATOM 1414 N N . LYS A 1 167 ? -61.385 6.152 87.351 1.00 85.44 167 LYS A N 1
ATOM 1415 C CA . LYS A 1 167 ? -61.429 5.521 88.681 1.00 85.44 167 LYS A CA 1
ATOM 1416 C C . LYS A 1 167 ? -61.956 6.473 89.757 1.00 85.44 167 LYS A C 1
ATOM 1418 O O . LYS A 1 167 ? -62.548 5.985 90.712 1.00 85.44 167 LYS A O 1
ATOM 1423 N N . GLU A 1 168 ? -61.724 7.779 89.646 1.00 85.19 168 GLU A N 1
ATOM 1424 C CA . GLU A 1 168 ? -62.283 8.772 90.577 1.00 85.19 168 GLU A CA 1
ATOM 1425 C C . GLU A 1 168 ? -63.782 8.949 90.316 1.00 85.19 168 GLU A C 1
ATOM 1427 O O . GLU A 1 168 ? -64.568 8.729 91.232 1.00 85.19 168 GLU A O 1
ATOM 1432 N N . ARG A 1 169 ? -64.186 9.149 89.053 1.00 81.19 169 ARG A N 1
ATOM 1433 C CA . ARG A 1 169 ? -65.604 9.199 88.654 1.00 81.19 169 ARG A CA 1
ATOM 1434 C C . ARG A 1 169 ? -66.385 7.942 89.073 1.00 81.19 169 ARG A C 1
ATOM 1436 O O . ARG A 1 169 ? -67.465 8.047 89.638 1.00 81.19 169 ARG A O 1
ATOM 1443 N N . LEU A 1 170 ? -65.812 6.745 88.903 1.00 82.19 170 LEU A N 1
ATOM 1444 C CA . LEU A 1 170 ? -66.422 5.494 89.383 1.00 82.19 170 LEU A CA 1
ATOM 1445 C C . LEU A 1 170 ? -66.568 5.415 90.917 1.00 82.19 170 LEU A C 1
ATOM 1447 O O . LEU A 1 170 ? -67.376 4.624 91.396 1.00 82.19 170 LEU A O 1
ATOM 1451 N N . LYS A 1 171 ? -65.792 6.174 91.709 1.00 79.50 171 LYS A N 1
ATOM 1452 C CA . LYS A 1 171 ? -66.032 6.299 93.161 1.00 79.50 171 LYS A CA 1
ATOM 1453 C C . LYS A 1 171 ? -67.182 7.267 93.443 1.00 79.50 171 LYS A C 1
ATOM 1455 O O . LYS A 1 171 ? -67.960 6.995 94.351 1.00 79.50 171 LYS A O 1
ATOM 1460 N N . GLU A 1 172 ? -67.275 8.364 92.690 1.00 78.00 172 GLU A N 1
ATOM 1461 C CA . GLU A 1 172 ? -68.353 9.358 92.801 1.00 78.00 172 GLU A CA 1
ATOM 1462 C C . GLU A 1 172 ? -69.713 8.708 92.482 1.00 78.00 172 GLU A C 1
ATOM 1464 O O . GLU A 1 172 ? -70.594 8.692 93.343 1.00 78.00 172 GLU A O 1
ATOM 1469 N N . GLU A 1 173 ? -69.832 8.021 91.340 1.00 74.94 173 GLU A N 1
ATOM 1470 C CA . GLU A 1 173 ? -71.030 7.260 90.924 1.00 74.94 173 GLU A CA 1
ATOM 1471 C C . GLU A 1 173 ? -71.440 6.175 91.954 1.00 74.94 173 GLU A C 1
ATOM 1473 O O . GLU A 1 173 ? -72.624 5.892 92.166 1.00 74.94 173 GLU A O 1
ATOM 1478 N N . LEU A 1 174 ? -70.466 5.572 92.652 1.00 68.75 174 LEU A N 1
ATOM 1479 C CA . LEU A 1 174 ? -70.708 4.576 93.708 1.00 68.75 174 LEU A CA 1
ATOM 1480 C C . LEU A 1 174 ? -71.142 5.204 95.052 1.00 68.75 174 LEU A C 1
ATOM 1482 O O . LEU A 1 174 ? -71.724 4.509 95.900 1.00 68.75 174 LEU A O 1
ATOM 1486 N N . SER A 1 175 ? -70.836 6.491 95.257 1.00 64.62 175 SER A N 1
ATOM 1487 C CA . SER A 1 175 ? -71.195 7.264 96.454 1.00 64.62 175 SER A CA 1
ATOM 1488 C C . SER A 1 175 ? -72.631 7.794 96.402 1.00 64.62 175 SER A C 1
ATOM 1490 O O . SER A 1 175 ? -73.297 7.830 97.435 1.00 64.62 175 SER A O 1
ATOM 1492 N N . GLU A 1 176 ? -73.141 8.094 95.204 1.00 63.59 176 GLU A N 1
ATOM 1493 C CA . GLU A 1 176 ? -74.515 8.565 94.969 1.00 63.59 176 GLU A CA 1
ATOM 1494 C C . GLU A 1 176 ? -75.569 7.466 95.214 1.00 63.59 176 GLU A C 1
ATOM 1496 O O . GLU A 1 176 ? -76.628 7.706 95.795 1.00 63.59 176 GLU A O 1
ATOM 1501 N N . ASN A 1 177 ? -75.265 6.219 94.837 1.00 59.34 177 ASN A N 1
ATOM 1502 C CA . ASN A 1 177 ? -76.181 5.080 94.966 1.00 59.34 177 ASN A CA 1
ATOM 1503 C C . ASN A 1 177 ? -76.273 4.538 96.407 1.00 59.34 177 ASN A C 1
ATOM 1505 O O . ASN A 1 177 ? -75.620 3.552 96.746 1.00 59.34 177 ASN A O 1
ATOM 1509 N N . GLN A 1 178 ? -77.082 5.127 97.291 1.00 54.62 178 GLN A N 1
ATOM 1510 C CA . GLN A 1 178 ? -77.119 4.711 98.710 1.00 54.62 178 GLN A CA 1
ATOM 1511 C C . GLN A 1 178 ? -77.790 3.343 98.993 1.00 54.62 178 GLN A C 1
ATOM 1513 O O . GLN A 1 178 ? -77.530 2.760 100.042 1.00 54.62 178 GLN A O 1
ATOM 1518 N N . SER A 1 179 ? -78.596 2.794 98.073 1.00 56.78 179 SER A N 1
ATOM 1519 C CA . SER A 1 179 ? -79.478 1.631 98.336 1.00 56.78 179 SER A CA 1
ATOM 1520 C C . SER A 1 179 ? -78.907 0.242 97.962 1.00 56.78 179 SER A C 1
ATOM 1522 O O . SER A 1 179 ? -79.582 -0.773 98.102 1.00 56.78 179 SER A O 1
ATOM 1524 N N . THR A 1 180 ? -77.673 0.154 97.452 1.00 54.81 180 THR A N 1
ATOM 1525 C CA . THR A 1 180 ? -77.126 -1.102 96.888 1.00 54.81 180 THR A CA 1
ATOM 1526 C C . THR A 1 180 ? -76.287 -1.903 97.908 1.00 54.81 180 THR A C 1
ATOM 1528 O O . THR A 1 180 ? -75.391 -1.316 98.531 1.00 54.81 180 THR A O 1
ATOM 1531 N N . PRO A 1 181 ? -76.489 -3.231 98.065 1.00 66.31 181 PRO A N 1
ATOM 1532 C CA . PRO A 1 181 ? -75.724 -4.083 98.982 1.00 66.31 181 PRO A CA 1
ATOM 1533 C C . PRO A 1 181 ? -74.196 -3.994 98.833 1.00 66.31 181 PRO A C 1
ATOM 1535 O O . PRO A 1 181 ? -73.649 -3.960 97.731 1.00 66.31 181 PRO A O 1
ATOM 1538 N N . LYS A 1 182 ? -73.474 -4.042 99.964 1.00 66.12 182 LYS A N 1
ATOM 1539 C CA . LYS A 1 182 ? -71.999 -3.906 100.022 1.00 66.12 182 LYS A CA 1
ATOM 1540 C C . LYS A 1 182 ? -71.248 -4.878 99.098 1.00 66.12 182 LYS A C 1
ATOM 1542 O O . LYS A 1 182 ? -70.259 -4.480 98.486 1.00 66.12 182 LYS A O 1
ATOM 1547 N N . LYS A 1 183 ? -71.718 -6.128 98.999 1.00 74.31 183 LYS A N 1
ATOM 1548 C CA . LYS A 1 183 ? -71.113 -7.174 98.157 1.00 74.31 183 LYS A CA 1
ATOM 1549 C C . LYS A 1 183 ? -71.268 -6.845 96.668 1.00 74.31 183 LYS A C 1
ATOM 1551 O O . LYS A 1 183 ? -70.274 -6.812 95.953 1.00 74.31 183 LYS A O 1
ATOM 1556 N N . GLU A 1 184 ? -72.478 -6.488 96.242 1.00 73.75 184 GLU A N 1
ATOM 1557 C CA . GLU A 1 184 ? -72.785 -6.106 94.857 1.00 73.75 184 GLU A CA 1
ATOM 1558 C C . GLU A 1 184 ? -72.053 -4.828 94.433 1.00 73.75 184 GLU A C 1
ATOM 1560 O O . GLU A 1 184 ? -71.507 -4.776 93.335 1.00 73.75 184 GLU A O 1
ATOM 1565 N N . LYS A 1 185 ? -71.939 -3.821 95.314 1.00 71.25 185 LYS A N 1
ATOM 1566 C CA . LYS A 1 185 ? -71.117 -2.625 95.045 1.00 71.25 185 LYS A CA 1
ATOM 1567 C C . LYS A 1 185 ? -69.649 -2.968 94.792 1.00 71.25 185 LYS A C 1
ATOM 1569 O O . LYS A 1 185 ? -69.027 -2.393 93.900 1.00 71.25 185 LYS A O 1
ATOM 1574 N N . GLN A 1 186 ? -69.082 -3.877 95.585 1.00 75.94 186 GLN A N 1
ATOM 1575 C CA . GLN A 1 186 ? -67.692 -4.307 95.432 1.00 75.94 186 GLN A CA 1
ATOM 1576 C C . GLN A 1 186 ? -67.492 -5.106 94.137 1.00 75.94 186 GLN A C 1
ATOM 1578 O O . GLN A 1 186 ? -66.504 -4.891 93.436 1.00 75.94 186 GLN A O 1
ATOM 1583 N N . GLU A 1 187 ? -68.442 -5.975 93.799 1.00 81.06 187 GLU A N 1
ATOM 1584 C CA . GLU A 1 187 ? -68.436 -6.813 92.598 1.00 81.06 187 GLU A CA 1
ATOM 1585 C C . GLU A 1 187 ? -68.635 -5.978 91.318 1.00 81.06 187 GLU A C 1
ATOM 1587 O O . GLU A 1 187 ? -67.850 -6.102 90.378 1.00 81.06 187 GLU A O 1
ATOM 1592 N N . TRP A 1 188 ? -69.568 -5.016 91.320 1.00 83.19 188 TRP A N 1
ATOM 1593 C CA . TRP A 1 188 ? -69.749 -4.029 90.246 1.00 83.19 188 TRP A CA 1
ATOM 1594 C C . TRP A 1 188 ? -68.502 -3.161 90.050 1.00 83.19 188 TRP A C 1
ATOM 1596 O O . TRP A 1 188 ? -68.018 -3.022 88.929 1.00 83.19 188 TRP A O 1
ATOM 1606 N N . LEU A 1 189 ? -67.920 -2.626 91.131 1.00 80.56 189 LEU A N 1
ATOM 1607 C CA . LEU A 1 189 ? -66.708 -1.806 91.048 1.00 80.56 189 LEU A CA 1
ATOM 1608 C C . LEU A 1 189 ? -65.483 -2.628 90.603 1.00 80.56 189 LEU A C 1
ATOM 1610 O O . LEU A 1 189 ? -64.563 -2.075 89.999 1.00 80.56 189 LEU A O 1
ATOM 1614 N N . SER A 1 190 ? -65.445 -3.930 90.902 1.00 82.50 190 SER A N 1
ATOM 1615 C CA . SER A 1 190 ? -64.436 -4.850 90.366 1.00 82.50 190 SER A CA 1
ATOM 1616 C C . SER A 1 190 ? -64.629 -5.030 88.861 1.00 82.50 190 SER A C 1
ATOM 1618 O O . SER A 1 190 ? -63.705 -4.769 88.095 1.00 82.50 190 SER A O 1
ATOM 1620 N N . LYS A 1 191 ? -65.853 -5.353 88.430 1.00 85.56 191 LYS A N 1
ATOM 1621 C CA . LYS A 1 191 ? -66.207 -5.585 87.025 1.00 85.56 191 LYS A CA 1
ATOM 1622 C C . LYS A 1 191 ? -66.046 -4.341 86.145 1.00 85.56 191 LYS A C 1
ATOM 1624 O O . LYS A 1 191 ? -65.620 -4.451 85.003 1.00 85.56 191 LYS A O 1
ATOM 1629 N N . GLN A 1 192 ? -66.300 -3.140 86.670 1.00 85.06 192 GLN A N 1
ATOM 1630 C CA . GLN A 1 192 ? -66.024 -1.891 85.946 1.00 85.06 192 GLN A CA 1
ATOM 1631 C C . GLN A 1 192 ? -64.522 -1.616 85.785 1.00 85.06 192 GLN A C 1
ATOM 1633 O O . GLN A 1 192 ? -64.096 -1.144 84.733 1.00 85.06 192 GLN A O 1
ATOM 1638 N N . LYS A 1 193 ? -63.690 -1.941 86.785 1.00 84.75 193 LYS A N 1
ATOM 1639 C CA . LYS A 1 193 ? -62.225 -1.841 86.644 1.00 84.75 193 LYS A CA 1
ATOM 1640 C C . LYS A 1 193 ? -61.689 -2.864 85.650 1.00 84.75 193 LYS A C 1
ATOM 1642 O O . LYS A 1 193 ? -60.839 -2.507 84.845 1.00 84.75 193 LYS A O 1
ATOM 1647 N N . GLU A 1 194 ? -62.203 -4.090 85.694 1.00 87.06 194 GLU A N 1
ATOM 1648 C CA . GLU A 1 194 ? -61.884 -5.161 84.749 1.00 87.06 194 GLU A CA 1
ATOM 1649 C C . GLU A 1 194 ? -62.259 -4.764 83.314 1.00 87.06 194 GLU A C 1
ATOM 1651 O O . GLU A 1 194 ? -61.404 -4.809 82.438 1.00 87.06 194 GLU A O 1
ATOM 1656 N N . ASN A 1 195 ? -63.472 -4.247 83.084 1.00 88.19 195 ASN A N 1
ATOM 1657 C CA . ASN A 1 195 ? -63.896 -3.729 81.778 1.00 88.19 195 ASN A CA 1
ATOM 1658 C C . ASN A 1 195 ? -62.989 -2.595 81.268 1.00 88.19 195 ASN A C 1
ATOM 1660 O O . ASN A 1 195 ? -62.621 -2.586 80.094 1.00 88.19 195 ASN A O 1
ATOM 1664 N N . ILE A 1 196 ? -62.603 -1.644 82.130 1.00 86.50 196 ILE A N 1
ATOM 1665 C CA . ILE A 1 196 ? -61.678 -0.566 81.741 1.00 86.50 196 ILE A CA 1
ATOM 1666 C C . ILE A 1 196 ? -60.290 -1.132 81.415 1.00 86.50 196 ILE A C 1
ATOM 1668 O O . ILE A 1 196 ? -59.695 -0.714 80.428 1.00 86.50 196 ILE A O 1
ATOM 1672 N N . GLN A 1 197 ? -59.782 -2.088 82.196 1.00 87.44 197 GLN A N 1
ATOM 1673 C CA . GLN A 1 197 ? -58.497 -2.743 81.929 1.00 87.44 197 GLN A CA 1
ATOM 1674 C C . GLN A 1 197 ? -58.526 -3.572 80.639 1.00 87.44 197 GLN A C 1
ATOM 1676 O O . GLN A 1 197 ? -57.566 -3.522 79.876 1.00 87.44 197 GLN A O 1
ATOM 1681 N N . HIS A 1 198 ? -59.629 -4.268 80.354 1.00 87.94 198 HIS A N 1
ATOM 1682 C CA . HIS A 1 198 ? -59.833 -4.995 79.103 1.00 87.94 198 HIS A CA 1
ATOM 1683 C C . HIS A 1 198 ? -59.832 -4.040 77.906 1.00 87.94 198 HIS A C 1
ATOM 1685 O O . HIS A 1 198 ? -59.082 -4.253 76.959 1.00 87.94 198 HIS A O 1
ATOM 1691 N N . PHE A 1 199 ? -60.605 -2.951 77.966 1.00 88.50 199 PHE A N 1
ATOM 1692 C CA . PHE A 1 199 ? -60.634 -1.933 76.911 1.00 88.50 199 PHE A CA 1
ATOM 1693 C C . PHE A 1 199 ? -59.261 -1.264 76.713 1.00 88.50 199 PHE A C 1
ATOM 1695 O O . PHE A 1 199 ? -58.832 -1.027 75.587 1.00 88.50 199 PHE A O 1
ATOM 1702 N N . GLN A 1 200 ? -58.530 -1.010 77.802 1.00 90.19 200 GLN A N 1
ATOM 1703 C CA . GLN A 1 200 ? -57.168 -0.478 77.751 1.00 90.19 200 GLN A CA 1
ATOM 1704 C C . GLN A 1 200 ? -56.173 -1.455 77.106 1.00 90.19 200 GLN A C 1
ATOM 1706 O O . GLN A 1 200 ? -55.379 -1.035 76.263 1.00 90.19 200 GLN A O 1
ATOM 1711 N N . ALA A 1 201 ? -56.243 -2.745 77.441 1.00 89.25 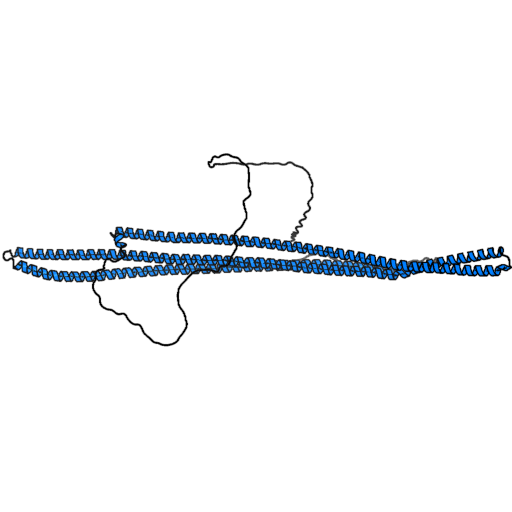201 ALA A N 1
ATOM 1712 C CA . ALA A 1 201 ? -55.419 -3.784 76.826 1.00 89.25 201 ALA A CA 1
ATOM 1713 C C . ALA A 1 201 ? -55.779 -4.017 75.346 1.00 89.25 201 ALA A C 1
ATOM 1715 O O . ALA A 1 201 ? -54.893 -4.240 74.522 1.00 89.25 201 ALA A O 1
ATOM 1716 N N . GLU A 1 202 ? -57.062 -3.926 74.990 1.00 91.50 202 GLU A N 1
ATOM 1717 C CA . GLU A 1 202 ? -57.542 -4.026 73.610 1.00 91.50 202 GLU A CA 1
ATOM 1718 C C . GLU A 1 202 ? -57.035 -2.860 72.752 1.00 91.50 202 GLU A C 1
ATOM 1720 O O . GLU A 1 202 ? -56.494 -3.089 71.669 1.00 91.50 202 GLU A O 1
ATOM 1725 N N . GLU A 1 203 ? -57.110 -1.622 73.248 1.00 90.00 203 GLU A N 1
ATOM 1726 C CA . GLU A 1 203 ? -56.594 -0.454 72.528 1.00 90.00 203 GLU A CA 1
ATOM 1727 C C . GLU A 1 203 ? -55.056 -0.418 72.458 1.00 90.00 203 GLU A C 1
ATOM 1729 O O . GLU A 1 203 ? -54.502 -0.021 71.431 1.00 90.00 203 GLU A O 1
ATOM 1734 N N . GLU A 1 204 ? -54.344 -0.910 73.480 1.00 91.06 204 GLU A N 1
ATOM 1735 C CA . GLU A 1 204 ? -52.891 -1.132 73.398 1.00 91.06 204 GLU A CA 1
ATOM 1736 C C . GLU A 1 204 ? -52.551 -2.183 72.326 1.00 91.06 204 GLU A C 1
ATOM 1738 O O . GLU A 1 204 ? -51.692 -1.952 71.470 1.00 91.06 204 GLU A O 1
ATOM 1743 N N . ALA A 1 205 ? -53.272 -3.309 72.298 1.00 92.25 205 ALA A N 1
ATOM 1744 C CA . ALA A 1 205 ? -53.103 -4.337 71.275 1.00 92.25 205 ALA A CA 1
ATOM 1745 C C . ALA A 1 205 ? -53.452 -3.821 69.866 1.00 92.25 205 ALA A C 1
ATOM 1747 O O . ALA A 1 205 ? -52.773 -4.174 68.897 1.00 92.25 205 ALA A O 1
ATOM 1748 N N . ASN A 1 206 ? -54.465 -2.958 69.731 1.00 92.38 206 ASN A N 1
ATOM 1749 C CA . ASN A 1 206 ? -54.824 -2.299 68.475 1.00 92.38 206 ASN A CA 1
ATOM 1750 C C . ASN A 1 206 ? -53.721 -1.336 68.006 1.00 92.38 206 ASN A C 1
ATOM 1752 O O . ASN A 1 206 ? -53.357 -1.368 66.826 1.00 92.38 206 ASN A O 1
ATOM 1756 N N . LEU A 1 207 ? -53.139 -0.533 68.906 1.00 92.56 207 LEU A N 1
ATOM 1757 C CA . LEU A 1 207 ? -52.001 0.339 68.598 1.00 92.56 207 LEU A CA 1
ATOM 1758 C C . LEU A 1 207 ? -50.783 -0.475 68.138 1.00 92.56 207 LEU A C 1
ATOM 1760 O O . LEU A 1 207 ? -50.244 -0.209 67.063 1.00 92.56 207 LEU A O 1
ATOM 1764 N N . LEU A 1 208 ? -50.395 -1.509 68.888 1.00 92.88 208 LEU A N 1
ATOM 1765 C CA . LEU A 1 208 ? -49.274 -2.389 68.538 1.00 92.88 208 LEU A CA 1
ATOM 1766 C C . LEU A 1 208 ? -49.496 -3.111 67.196 1.00 92.88 208 LEU A C 1
ATOM 1768 O O . LEU A 1 208 ? -48.556 -3.269 66.414 1.00 92.88 208 LEU A O 1
ATOM 1772 N N . ARG A 1 209 ? -50.739 -3.508 66.885 1.00 93.44 209 ARG A N 1
ATOM 1773 C CA . ARG A 1 209 ? -51.106 -4.100 65.587 1.00 93.44 209 ARG A CA 1
ATOM 1774 C C . ARG A 1 209 ? -50.942 -3.096 64.441 1.00 93.44 209 ARG A C 1
ATOM 1776 O O . ARG A 1 209 ? -50.334 -3.443 63.430 1.00 93.44 209 ARG A O 1
ATOM 1783 N N . ARG A 1 210 ? -51.413 -1.852 64.611 1.00 92.12 210 ARG A N 1
ATOM 1784 C CA . ARG A 1 210 ? -51.243 -0.763 63.626 1.00 92.12 210 ARG A CA 1
ATOM 1785 C C . ARG A 1 210 ? -49.767 -0.414 63.414 1.00 92.12 210 ARG A C 1
ATOM 1787 O O . ARG A 1 210 ? -49.327 -0.299 62.274 1.00 92.12 210 ARG A O 1
ATOM 1794 N N . GLN A 1 211 ? -48.987 -0.306 64.491 1.00 92.50 211 GLN A N 1
ATOM 1795 C CA . GLN A 1 211 ? -47.546 -0.039 64.426 1.00 92.50 211 GLN A CA 1
ATOM 1796 C C . GLN A 1 211 ? -46.793 -1.150 63.676 1.00 92.50 211 GLN A C 1
ATOM 1798 O O . GLN A 1 211 ? -45.982 -0.857 62.795 1.00 92.50 211 GLN A O 1
ATOM 1803 N N . ARG A 1 212 ? -47.111 -2.423 63.940 1.00 92.81 212 ARG A N 1
ATOM 1804 C CA . ARG A 1 212 ? -46.558 -3.561 63.190 1.00 92.81 212 ARG A CA 1
ATOM 1805 C C . ARG A 1 212 ? -46.861 -3.460 61.690 1.00 92.81 212 ARG A C 1
ATOM 1807 O O . ARG A 1 212 ? -45.931 -3.479 60.889 1.00 92.81 212 ARG A O 1
ATOM 1814 N N . GLN A 1 213 ? -48.131 -3.276 61.325 1.00 90.69 213 GLN A N 1
ATOM 1815 C CA . GLN A 1 213 ? -48.564 -3.149 59.926 1.00 90.69 213 GLN A CA 1
ATOM 1816 C C . GLN A 1 213 ? -47.882 -1.973 59.208 1.00 90.69 213 GLN A C 1
ATOM 1818 O O . GLN A 1 213 ? -47.448 -2.117 58.065 1.00 90.69 213 GLN A O 1
ATOM 1823 N N . TYR A 1 214 ? -47.742 -0.827 59.882 1.00 92.25 214 TYR A N 1
ATOM 1824 C CA . TYR A 1 214 ? -47.039 0.341 59.349 1.00 92.25 214 TYR A CA 1
ATOM 1825 C C . TYR A 1 214 ? -45.552 0.054 59.097 1.00 92.25 214 TYR A C 1
ATOM 1827 O O . TYR A 1 214 ? -45.051 0.336 58.010 1.00 92.25 214 TYR A O 1
ATOM 1835 N N . LEU A 1 215 ? -44.852 -0.548 60.067 1.00 92.12 215 LEU A N 1
ATOM 1836 C CA . LEU A 1 215 ? -43.437 -0.901 59.921 1.00 92.12 215 LEU A CA 1
ATOM 1837 C C . LEU A 1 215 ? -43.227 -1.872 58.751 1.00 92.12 215 LEU A C 1
ATOM 1839 O O . LEU A 1 215 ? -42.331 -1.658 57.938 1.00 92.12 215 LEU A O 1
ATOM 1843 N N . GLU A 1 216 ? -44.049 -2.916 58.648 1.00 91.69 216 GLU A N 1
ATOM 1844 C CA . GLU A 1 216 ? -43.944 -3.924 57.589 1.00 91.69 216 GLU A CA 1
ATOM 1845 C C . GLU A 1 216 ? -44.216 -3.314 56.196 1.00 91.69 216 GLU A C 1
ATOM 1847 O O . GLU A 1 216 ? -43.445 -3.557 55.260 1.00 91.69 216 GLU A O 1
ATOM 1852 N N . LEU A 1 217 ? -45.231 -2.446 56.071 1.00 91.62 217 LEU A N 1
ATOM 1853 C CA . LEU A 1 217 ? -45.541 -1.721 54.833 1.00 91.6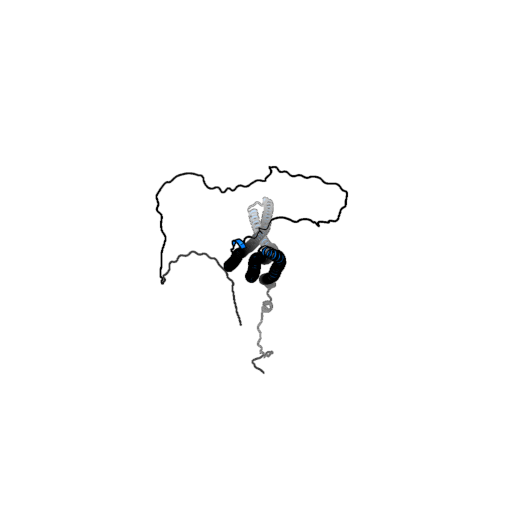2 217 LEU A CA 1
ATOM 1854 C C . LEU A 1 217 ? -44.414 -0.764 54.420 1.00 91.62 217 LEU A C 1
ATOM 1856 O O . LEU A 1 217 ? -43.972 -0.789 53.268 1.00 91.62 217 LEU A O 1
ATOM 1860 N N . GLU A 1 218 ? -43.923 0.067 55.340 1.00 92.38 218 GLU A N 1
ATOM 1861 C CA . GLU A 1 218 ? -42.856 1.029 55.051 1.00 92.38 218 GLU A CA 1
ATOM 1862 C C . GLU A 1 218 ? -41.532 0.331 54.721 1.00 92.38 218 GLU A C 1
ATOM 1864 O O . GLU A 1 218 ? -40.831 0.741 53.792 1.00 92.38 218 GLU A O 1
ATOM 1869 N N . CYS A 1 219 ? -41.219 -0.790 55.381 1.00 92.12 219 CYS A N 1
ATOM 1870 C CA . CYS A 1 219 ? -40.096 -1.641 54.987 1.00 92.12 219 CYS A CA 1
ATOM 1871 C C . CYS A 1 219 ? -40.252 -2.159 53.552 1.00 92.12 219 CYS A C 1
ATOM 1873 O O . CYS A 1 219 ? -39.278 -2.174 52.795 1.00 92.12 219 CYS A O 1
ATOM 1875 N N . ARG A 1 220 ? -41.465 -2.556 53.138 1.00 93.88 220 ARG A N 1
ATOM 1876 C CA . ARG A 1 220 ? -41.710 -3.026 51.768 1.00 93.88 220 ARG A CA 1
ATOM 1877 C C . ARG A 1 220 ? -41.591 -1.896 50.741 1.00 93.88 220 ARG A C 1
ATOM 1879 O O . ARG A 1 220 ? -40.926 -2.082 49.722 1.00 93.88 220 ARG A O 1
ATOM 1886 N N . ARG A 1 221 ? -42.129 -0.705 51.028 1.00 92.94 221 ARG A N 1
ATOM 1887 C CA . ARG A 1 221 ? -41.934 0.505 50.202 1.00 92.94 221 ARG A CA 1
ATOM 1888 C C . ARG A 1 221 ? -40.459 0.884 50.073 1.00 92.94 221 ARG A C 1
ATOM 1890 O O . ARG A 1 221 ? -40.005 1.218 48.980 1.00 92.94 221 ARG A O 1
ATOM 1897 N N . PHE A 1 222 ? -39.698 0.830 51.169 1.00 93.31 222 PHE A N 1
ATOM 1898 C CA . PHE A 1 222 ? -38.258 1.087 51.158 1.00 93.31 222 PHE A CA 1
ATOM 1899 C C . PHE A 1 222 ? -37.534 0.092 50.241 1.00 93.31 222 PHE A C 1
ATOM 1901 O O . PHE A 1 222 ? -36.837 0.517 49.322 1.00 93.31 222 PHE A O 1
ATOM 1908 N N . LYS A 1 223 ? -37.791 -1.215 50.391 1.00 93.81 223 LYS A N 1
ATOM 1909 C CA . LYS A 1 223 ? -37.212 -2.256 49.522 1.00 93.81 223 LYS A CA 1
ATOM 1910 C C . LYS A 1 223 ? -37.543 -2.059 48.041 1.00 93.81 223 LYS A C 1
ATOM 1912 O O . LYS A 1 223 ? -36.647 -2.209 47.216 1.00 93.81 223 LYS A O 1
ATOM 1917 N N . ARG A 1 224 ? -38.774 -1.650 47.698 1.00 94.56 224 ARG A N 1
ATOM 1918 C CA . ARG A 1 224 ? -39.159 -1.327 46.309 1.00 94.56 224 ARG A CA 1
ATOM 1919 C C . ARG A 1 224 ? -38.321 -0.175 45.742 1.00 94.56 224 ARG A C 1
ATOM 1921 O O . ARG A 1 224 ? -37.813 -0.280 44.631 1.00 94.56 224 ARG A O 1
ATOM 1928 N N . ARG A 1 225 ? -38.134 0.906 46.514 1.00 94.38 225 ARG A N 1
ATOM 1929 C CA . ARG A 1 225 ? -37.296 2.053 46.110 1.00 94.38 225 ARG A CA 1
ATOM 1930 C C . ARG A 1 225 ? -35.834 1.653 45.900 1.00 94.38 225 ARG A C 1
ATOM 1932 O O . ARG A 1 225 ? -35.244 2.051 44.902 1.00 94.38 225 ARG A O 1
ATOM 1939 N N . ILE A 1 226 ? -35.278 0.840 46.800 1.00 94.44 226 ILE A N 1
ATOM 1940 C CA . ILE A 1 226 ? -33.913 0.310 46.675 1.00 94.44 226 ILE A CA 1
ATOM 1941 C C . ILE A 1 226 ? -33.759 -0.582 45.436 1.00 94.44 226 ILE A C 1
ATOM 1943 O O . ILE A 1 226 ? -32.769 -0.450 44.722 1.00 94.44 226 ILE A O 1
ATOM 1947 N N . LEU A 1 227 ? -34.730 -1.454 45.147 1.00 95.00 227 LEU A N 1
ATOM 1948 C CA . LEU A 1 227 ? -34.703 -2.318 43.962 1.00 95.00 227 LEU A CA 1
ATOM 1949 C C . LEU A 1 227 ? -34.643 -1.494 42.666 1.00 95.00 227 LEU A C 1
ATOM 1951 O O . LEU A 1 227 ? -33.769 -1.731 41.836 1.00 95.00 227 LEU A O 1
ATOM 1955 N N . ILE A 1 228 ? -35.491 -0.467 42.548 1.00 95.50 228 ILE A N 1
ATOM 1956 C CA . ILE A 1 228 ? -35.503 0.456 41.402 1.00 95.50 228 ILE A CA 1
ATOM 1957 C C . ILE A 1 228 ? -34.182 1.241 41.305 1.00 95.50 228 ILE A C 1
ATOM 1959 O O . ILE A 1 228 ? -33.619 1.368 40.219 1.00 95.50 228 ILE A O 1
ATOM 1963 N N . ALA A 1 229 ? -33.642 1.729 42.427 1.00 95.31 229 ALA A N 1
ATOM 1964 C CA . ALA A 1 229 ? -32.348 2.416 42.443 1.00 95.31 229 ALA A CA 1
ATOM 1965 C C . ALA A 1 229 ? -31.205 1.500 41.964 1.00 95.31 229 ALA A C 1
ATOM 1967 O O . ALA A 1 229 ? -30.400 1.909 41.129 1.00 95.31 229 ALA A O 1
ATOM 1968 N N . ARG A 1 230 ? -31.182 0.239 42.421 1.00 95.44 230 ARG A N 1
ATOM 1969 C CA . ARG A 1 230 ? -30.232 -0.789 41.968 1.00 95.44 230 ARG A CA 1
ATOM 1970 C C . ARG A 1 230 ? -30.368 -1.054 40.466 1.00 95.44 230 ARG A C 1
ATOM 1972 O O . ARG A 1 230 ? -29.362 -1.136 39.769 1.00 95.44 230 ARG A O 1
ATOM 1979 N N . HIS A 1 231 ? -31.598 -1.158 39.957 1.00 97.12 231 HIS A N 1
ATOM 1980 C CA . HIS A 1 231 ? -31.866 -1.364 38.530 1.00 97.12 231 HIS A CA 1
ATOM 1981 C C . HIS A 1 231 ? -31.373 -0.199 37.661 1.00 97.12 231 HIS A C 1
ATOM 1983 O O . HIS A 1 231 ? -30.805 -0.448 36.598 1.00 97.12 231 HIS A O 1
ATOM 1989 N N . ASN A 1 232 ? -31.514 1.046 38.124 1.00 96.81 232 ASN A N 1
ATOM 1990 C CA . ASN A 1 232 ? -30.981 2.220 37.427 1.00 96.81 232 ASN A CA 1
ATOM 1991 C C . ASN A 1 232 ? -29.445 2.191 37.355 1.00 96.81 232 ASN A C 1
ATOM 1993 O O . ASN A 1 232 ? -28.890 2.341 36.269 1.00 96.81 232 ASN A O 1
ATOM 1997 N N . VAL A 1 233 ? -28.763 1.907 38.474 1.00 96.19 233 VAL A N 1
ATOM 1998 C CA . VAL A 1 233 ? -27.295 1.764 38.497 1.00 96.19 233 VAL A CA 1
ATOM 1999 C C . VAL A 1 233 ? -26.842 0.645 37.552 1.00 96.19 233 VAL A C 1
ATOM 2001 O O . VAL A 1 233 ? -25.953 0.862 36.735 1.00 96.19 233 VAL A O 1
ATOM 2004 N N . GLU A 1 234 ? -27.494 -0.522 37.567 1.00 96.12 234 GLU A N 1
ATOM 2005 C CA . GLU A 1 234 ? -27.202 -1.612 36.620 1.00 96.12 234 GLU A CA 1
ATOM 2006 C C . GLU A 1 234 ? -27.336 -1.186 35.145 1.00 96.12 234 GLU A C 1
ATOM 2008 O O . GLU A 1 234 ? -26.537 -1.618 34.312 1.00 96.12 234 GLU A O 1
ATOM 2013 N N . GLN A 1 235 ? -28.317 -0.338 34.806 1.00 97.69 235 GLN A N 1
ATOM 2014 C CA . GLN A 1 235 ? -28.467 0.202 33.449 1.00 97.69 235 GLN A CA 1
ATOM 2015 C C . GLN A 1 235 ? -27.343 1.175 33.082 1.00 97.69 235 GLN A C 1
ATOM 2017 O O . GLN A 1 235 ? -26.841 1.111 31.961 1.00 97.69 235 GLN A O 1
ATOM 2022 N N . ASP A 1 236 ? -26.928 2.053 33.994 1.00 97.44 236 ASP A N 1
ATOM 2023 C CA . ASP A 1 236 ? -25.856 3.019 33.734 1.00 97.44 236 ASP A CA 1
ATOM 2024 C C . ASP A 1 236 ? -24.488 2.342 33.587 1.00 97.44 236 ASP A C 1
ATOM 2026 O O . ASP A 1 236 ? -23.751 2.646 32.646 1.00 97.44 236 ASP A O 1
ATOM 2030 N N . LEU A 1 237 ? -24.189 1.341 34.422 1.00 97.06 237 LEU A N 1
ATOM 2031 C CA . LEU A 1 237 ? -22.983 0.518 34.280 1.00 97.06 237 LEU A CA 1
ATOM 2032 C C . LEU A 1 237 ? -22.993 -0.247 32.943 1.00 97.06 237 LEU A C 1
ATOM 2034 O O . LEU A 1 237 ? -21.999 -0.234 32.217 1.00 97.06 237 LEU A O 1
ATOM 2038 N N . ALA A 1 238 ? -24.131 -0.833 32.546 1.00 96.88 238 ALA A N 1
ATOM 2039 C CA . ALA A 1 238 ? -24.262 -1.496 31.246 1.00 96.88 238 ALA A CA 1
ATOM 2040 C C . ALA A 1 238 ? -24.106 -0.523 30.057 1.00 96.88 238 ALA A C 1
ATOM 2042 O O . ALA A 1 238 ? -23.511 -0.887 29.041 1.00 96.88 238 ALA A O 1
ATOM 2043 N N . ARG A 1 239 ? -24.592 0.723 30.172 1.00 97.56 239 ARG A N 1
ATOM 2044 C CA . ARG A 1 239 ? -24.371 1.784 29.169 1.00 97.56 239 ARG A CA 1
ATOM 2045 C C . ARG A 1 239 ? -22.886 2.144 29.058 1.00 97.56 239 ARG A C 1
ATOM 2047 O O . ARG A 1 239 ? -22.389 2.248 27.938 1.00 97.56 239 ARG A O 1
ATOM 2054 N N . GLU A 1 240 ? -22.175 2.299 30.180 1.00 97.50 240 GLU A N 1
ATOM 2055 C CA . GLU A 1 240 ? -20.725 2.559 30.197 1.00 97.50 240 GLU A CA 1
ATOM 2056 C C . GLU A 1 240 ? -19.946 1.399 29.550 1.00 97.50 240 GLU A C 1
ATOM 2058 O O . GLU A 1 240 ? -19.116 1.632 28.672 1.00 97.50 240 GLU A O 1
ATOM 2063 N N . GLU A 1 241 ? -20.262 0.150 29.911 1.00 96.94 241 GLU A N 1
ATOM 2064 C CA . GLU A 1 241 ? -19.634 -1.066 29.370 1.00 96.94 241 GLU A CA 1
ATOM 2065 C C . GLU A 1 241 ? -19.814 -1.177 27.843 1.00 96.94 241 GLU A C 1
ATOM 2067 O O . GLU A 1 241 ? -18.848 -1.403 27.107 1.00 96.94 241 GLU A O 1
ATOM 2072 N N . LEU A 1 242 ? -21.038 -0.965 27.346 1.00 97.44 242 LEU A N 1
ATOM 2073 C CA . LEU A 1 242 ? -21.360 -1.024 25.916 1.00 97.44 242 LEU A CA 1
ATOM 2074 C C . LEU A 1 242 ? -20.717 0.125 25.124 1.00 97.44 242 LEU A C 1
ATOM 2076 O O . LEU A 1 242 ? -20.166 -0.110 24.049 1.00 97.44 242 LEU A O 1
ATOM 2080 N N . ASN A 1 243 ? -20.717 1.350 25.658 1.00 97.62 243 ASN A N 1
ATOM 2081 C CA . ASN A 1 243 ? -20.034 2.485 25.030 1.00 97.62 243 ASN A CA 1
ATOM 2082 C C . ASN A 1 243 ? -18.505 2.294 25.007 1.00 97.62 243 ASN A C 1
ATOM 2084 O O . ASN A 1 243 ? -17.845 2.673 24.035 1.00 97.62 243 ASN A O 1
ATOM 2088 N N . LYS A 1 244 ? -17.925 1.668 26.041 1.00 97.44 244 LYS A N 1
ATOM 2089 C CA . LYS A 1 244 ? -16.493 1.349 26.060 1.00 97.44 244 LYS A CA 1
ATOM 2090 C C . LYS A 1 244 ? -16.135 0.279 25.024 1.00 97.44 244 LYS A C 1
ATOM 2092 O O . LYS A 1 244 ? -15.136 0.451 24.332 1.00 97.44 244 LYS A O 1
ATOM 2097 N N . ARG A 1 245 ? -16.962 -0.763 24.846 1.00 96.50 245 ARG A N 1
ATOM 2098 C CA . ARG A 1 245 ? -16.777 -1.737 23.750 1.00 96.50 245 ARG A CA 1
ATOM 2099 C C . ARG A 1 245 ? -16.890 -1.090 22.369 1.00 96.50 245 ARG A C 1
ATOM 2101 O O . ARG A 1 245 ? -16.040 -1.362 21.529 1.00 96.50 245 ARG A O 1
ATOM 2108 N N . GLN A 1 246 ? -17.878 -0.213 22.161 1.00 97.38 246 GLN A N 1
ATOM 2109 C CA . GLN A 1 246 ? -18.043 0.534 20.907 1.00 97.38 246 GLN A CA 1
ATOM 2110 C C . GLN A 1 246 ? -16.768 1.302 20.551 1.00 97.38 246 GLN A C 1
ATOM 2112 O O . GLN A 1 246 ? -16.137 1.014 19.542 1.00 97.38 246 GLN A O 1
ATOM 2117 N N . THR A 1 247 ? -16.326 2.190 21.445 1.00 97.50 247 THR A N 1
ATOM 2118 C CA . THR A 1 247 ? -15.132 3.018 21.212 1.00 97.50 247 THR A CA 1
ATOM 2119 C C . THR A 1 247 ? -13.853 2.202 21.004 1.00 97.50 247 THR A C 1
ATOM 2121 O O . THR A 1 247 ? -13.006 2.598 20.209 1.00 97.50 247 THR A O 1
ATOM 2124 N N . GLN A 1 248 ? -13.693 1.050 21.666 1.00 96.88 248 GLN A N 1
ATOM 2125 C CA . GLN A 1 248 ? -12.562 0.148 21.410 1.00 96.88 248 GLN A CA 1
ATOM 2126 C C . GLN A 1 248 ? -12.629 -0.502 20.020 1.00 96.88 248 GLN A C 1
ATOM 2128 O O . GLN A 1 248 ? -11.596 -0.609 19.359 1.00 96.88 248 GLN A O 1
ATOM 2133 N N . LYS A 1 249 ? -13.821 -0.895 19.553 1.00 96.94 249 LYS A N 1
ATOM 2134 C CA . LYS A 1 249 ? -14.006 -1.443 18.203 1.00 96.94 249 LYS A CA 1
ATOM 2135 C C . LYS A 1 249 ? -13.793 -0.393 17.116 1.00 96.94 249 LYS A C 1
ATOM 2137 O O . LYS A 1 249 ? -13.019 -0.652 16.199 1.00 96.94 249 LYS A O 1
ATOM 2142 N N . ASP A 1 250 ? -14.333 0.813 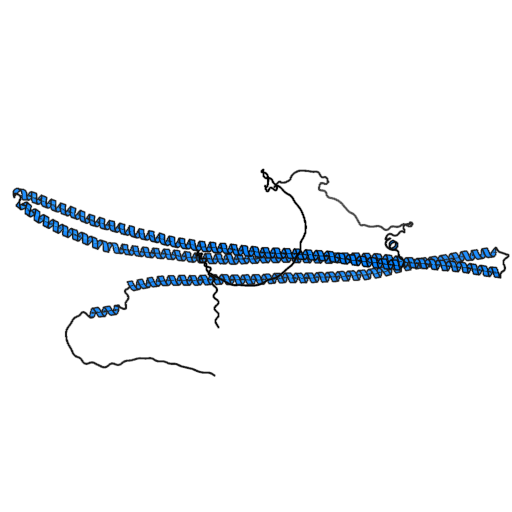17.292 1.00 97.62 250 ASP A N 1
ATOM 2143 C CA . ASP A 1 250 ? -14.099 1.949 16.390 1.00 97.62 250 ASP A CA 1
ATOM 2144 C C . ASP A 1 250 ? -12.589 2.240 16.235 1.00 97.62 250 ASP A C 1
ATOM 2146 O O . ASP A 1 250 ? -12.091 2.464 15.130 1.00 97.62 250 ASP A O 1
ATOM 2150 N N . LEU A 1 251 ? -11.831 2.189 17.342 1.00 97.56 251 LEU A N 1
ATOM 2151 C CA . LEU A 1 251 ? -10.376 2.379 17.349 1.00 97.56 251 LEU A CA 1
ATOM 2152 C C . LEU A 1 251 ? -9.609 1.213 16.700 1.00 97.56 251 LEU A C 1
ATOM 2154 O O . LEU A 1 251 ? -8.624 1.459 16.001 1.00 97.56 251 LEU A O 1
ATOM 2158 N N . GLU A 1 252 ? -10.039 -0.038 16.900 1.00 96.88 252 GLU A N 1
ATOM 2159 C CA . GLU A 1 252 ? -9.460 -1.206 16.219 1.00 96.88 252 GLU A CA 1
ATOM 2160 C C . GLU A 1 252 ? -9.662 -1.106 14.698 1.00 96.88 252 GLU A C 1
ATOM 2162 O O . GLU A 1 252 ? -8.708 -1.268 13.935 1.00 96.88 252 GLU A O 1
ATOM 2167 N N . HIS A 1 253 ? -10.872 -0.765 14.249 1.00 98.12 253 HIS A N 1
ATOM 2168 C CA . HIS A 1 253 ? -11.204 -0.591 12.832 1.00 98.12 253 HIS A CA 1
ATOM 2169 C C . HIS A 1 253 ? -10.444 0.581 12.198 1.00 98.12 253 HIS A C 1
ATOM 2171 O O . HIS A 1 253 ? -9.842 0.418 11.135 1.00 98.12 253 HIS A O 1
ATOM 2177 N N . ALA A 1 254 ? -10.370 1.731 12.875 1.00 98.25 254 ALA A N 1
ATOM 2178 C CA . ALA A 1 254 ? -9.571 2.870 12.420 1.00 98.25 254 ALA A CA 1
ATOM 2179 C C . ALA A 1 254 ? -8.072 2.530 12.316 1.00 98.25 254 ALA A C 1
ATOM 2181 O O . ALA A 1 254 ? -7.400 2.941 11.368 1.00 98.25 254 ALA A O 1
ATOM 2182 N N . MET A 1 255 ? -7.532 1.748 13.257 1.00 98.06 255 MET A N 1
ATOM 2183 C CA . MET A 1 255 ? -6.154 1.261 13.185 1.00 98.06 255 MET A CA 1
ATOM 2184 C C . MET A 1 255 ? -5.944 0.313 11.998 1.00 98.06 255 MET A C 1
ATOM 2186 O O . MET A 1 255 ? -4.984 0.511 11.260 1.00 98.06 255 MET A O 1
ATOM 2190 N N . LEU A 1 256 ? -6.849 -0.643 11.758 1.00 98.25 256 LEU A N 1
ATOM 2191 C CA . LEU A 1 256 ? -6.775 -1.552 10.606 1.00 98.25 256 LEU A CA 1
ATOM 2192 C C . LEU A 1 256 ? -6.784 -0.803 9.262 1.00 98.25 256 LEU A C 1
ATOM 2194 O O . LEU A 1 256 ? -6.033 -1.165 8.356 1.00 98.25 256 LEU A O 1
ATOM 2198 N N . LEU A 1 257 ? -7.576 0.268 9.138 1.00 98.50 257 LEU A N 1
ATOM 2199 C CA . LEU A 1 257 ? -7.584 1.117 7.942 1.00 98.50 257 LEU A CA 1
ATOM 2200 C C . LEU A 1 257 ? -6.249 1.858 7.751 1.00 98.50 257 LEU A C 1
ATOM 2202 O O . LEU A 1 257 ? -5.703 1.832 6.649 1.00 98.50 257 LEU A O 1
ATOM 2206 N N . ARG A 1 258 ? -5.664 2.432 8.815 1.00 98.31 258 ARG A N 1
ATOM 2207 C CA . ARG A 1 258 ? -4.321 3.055 8.759 1.00 98.31 258 ARG A CA 1
ATOM 2208 C C . ARG A 1 258 ? -3.209 2.042 8.469 1.00 98.31 258 ARG A C 1
ATOM 2210 O O . ARG A 1 258 ? -2.236 2.361 7.793 1.00 98.31 258 ARG A O 1
ATOM 2217 N N . HIS A 1 259 ? -3.339 0.817 8.975 1.00 98.44 259 HIS A N 1
ATOM 2218 C CA . HIS A 1 259 ? -2.410 -0.288 8.720 1.00 98.44 259 HIS A CA 1
ATOM 2219 C C . HIS A 1 259 ? -2.445 -0.709 7.254 1.00 98.44 259 HIS A C 1
ATOM 2221 O O . HIS A 1 259 ? -1.395 -0.829 6.623 1.00 98.44 259 HIS A O 1
ATOM 2227 N N . HIS A 1 260 ? -3.647 -0.849 6.691 1.00 98.56 260 HIS A N 1
ATOM 2228 C CA . HIS A 1 260 ? -3.840 -1.045 5.259 1.00 98.56 260 HIS A CA 1
ATOM 2229 C C . HIS A 1 260 ? -3.237 0.113 4.448 1.00 98.56 260 HIS A C 1
ATOM 2231 O O . HIS A 1 260 ? -2.525 -0.143 3.480 1.00 98.56 260 HIS A O 1
ATOM 2237 N N . GLU A 1 261 ? -3.472 1.364 4.856 1.00 98.38 261 GLU A N 1
ATOM 2238 C CA . GLU A 1 261 ? -2.954 2.561 4.183 1.00 98.38 261 GLU A CA 1
ATOM 2239 C C . GLU A 1 261 ? -1.416 2.607 4.166 1.00 98.38 261 GLU A C 1
ATOM 2241 O O . GLU A 1 261 ? -0.805 2.725 3.105 1.00 98.38 261 GLU A O 1
ATOM 2246 N N . SER A 1 262 ? -0.770 2.375 5.311 1.00 98.44 262 SER A N 1
ATOM 2247 C CA . SER A 1 262 ? 0.694 2.297 5.391 1.00 98.44 262 SER A CA 1
ATOM 2248 C C . SER A 1 262 ? 1.271 1.129 4.573 1.00 98.44 262 SER A C 1
ATOM 2250 O O . SER A 1 262 ? 2.359 1.245 4.004 1.00 98.44 262 SER A O 1
ATOM 2252 N N . MET A 1 263 ? 0.546 0.006 4.481 1.00 98.44 263 MET A N 1
ATOM 2253 C CA . MET A 1 263 ? 0.953 -1.155 3.684 1.00 98.44 263 MET A CA 1
ATOM 2254 C C . MET A 1 263 ? 0.846 -0.894 2.175 1.00 98.44 263 MET A C 1
ATOM 2256 O O . MET A 1 263 ? 1.804 -1.186 1.460 1.00 98.44 263 MET A O 1
ATOM 2260 N N . GLN A 1 264 ? -0.252 -0.301 1.681 1.00 98.25 264 GLN A N 1
ATOM 2261 C CA . GLN A 1 264 ? -0.369 0.040 0.254 1.00 98.25 264 GLN A CA 1
ATOM 2262 C C . GLN A 1 264 ? 0.698 1.059 -0.165 1.00 98.25 264 GLN A C 1
ATOM 2264 O O . GLN A 1 264 ? 1.312 0.904 -1.219 1.00 98.25 264 GLN A O 1
ATOM 2269 N N . GLU A 1 265 ? 0.985 2.068 0.667 1.00 98.44 265 GLU A N 1
ATOM 2270 C CA . GLU A 1 265 ? 2.037 3.048 0.386 1.00 98.44 265 GLU A CA 1
ATOM 2271 C C . GLU A 1 265 ? 3.408 2.382 0.233 1.00 98.44 265 GLU A C 1
ATOM 2273 O O . GLU A 1 265 ? 4.194 2.772 -0.633 1.00 98.44 265 GLU A O 1
ATOM 2278 N N . LEU A 1 266 ? 3.699 1.374 1.063 1.00 98.62 266 LEU A N 1
ATOM 2279 C CA . LEU A 1 266 ? 4.923 0.584 0.981 1.00 98.62 266 LEU A CA 1
ATOM 2280 C C . LEU A 1 266 ? 4.959 -0.261 -0.301 1.00 98.62 266 LEU A C 1
ATOM 2282 O O . LEU A 1 266 ? 5.937 -0.170 -1.041 1.00 98.62 266 LEU A O 1
ATOM 2286 N N . GLU A 1 267 ? 3.878 -0.977 -0.632 1.00 98.50 267 GLU A N 1
ATOM 2287 C CA . GLU A 1 267 ? 3.770 -1.756 -1.876 1.00 98.50 267 GLU A CA 1
ATOM 2288 C C . GLU A 1 267 ? 3.963 -0.871 -3.130 1.00 98.50 267 GLU A C 1
ATOM 2290 O O . GLU A 1 267 ? 4.733 -1.224 -4.030 1.00 98.50 267 GLU A O 1
ATOM 2295 N N . PHE A 1 268 ? 3.342 0.315 -3.182 1.00 98.62 268 PHE A N 1
ATOM 2296 C CA . PHE A 1 268 ? 3.510 1.265 -4.291 1.00 98.62 268 PHE A CA 1
ATOM 2297 C C . PHE A 1 268 ? 4.920 1.863 -4.360 1.00 98.62 268 PHE A C 1
ATOM 2299 O O . PHE A 1 268 ? 5.478 2.007 -5.454 1.00 98.62 268 PHE A O 1
ATOM 2306 N N . ARG A 1 269 ? 5.528 2.190 -3.213 1.00 98.56 269 ARG A N 1
ATOM 2307 C CA . ARG A 1 269 ? 6.908 2.698 -3.132 1.00 98.56 269 ARG A CA 1
ATOM 2308 C C . ARG A 1 269 ? 7.915 1.645 -3.589 1.00 98.56 269 ARG A C 1
ATOM 2310 O O . ARG A 1 269 ? 8.858 1.972 -4.312 1.00 98.56 269 ARG A O 1
ATOM 2317 N N . HIS A 1 270 ? 7.702 0.386 -3.218 1.00 98.62 270 HIS A N 1
ATOM 2318 C CA . HIS A 1 270 ? 8.515 -0.755 -3.641 1.00 98.62 270 HIS A CA 1
ATOM 2319 C C . HIS A 1 270 ? 8.416 -0.984 -5.142 1.00 98.62 270 HIS A C 1
ATOM 2321 O O . HIS A 1 270 ? 9.451 -1.017 -5.812 1.00 98.62 270 HIS A O 1
ATOM 2327 N N . LEU A 1 271 ? 7.196 -1.031 -5.686 1.00 98.56 271 LEU A N 1
ATOM 2328 C CA . LEU A 1 271 ? 6.978 -1.133 -7.127 1.00 98.56 271 LEU A CA 1
ATOM 2329 C C . LEU A 1 271 ? 7.675 0.016 -7.870 1.00 98.56 271 LEU A C 1
ATOM 2331 O O . LEU A 1 271 ? 8.480 -0.233 -8.765 1.00 98.56 271 LEU A O 1
ATOM 2335 N N . GLY A 1 272 ? 7.458 1.266 -7.451 1.00 98.44 272 GLY A N 1
ATOM 2336 C CA . GLY A 1 272 ? 8.103 2.437 -8.052 1.00 98.44 272 GLY A CA 1
ATOM 2337 C C . GLY A 1 272 ? 9.636 2.393 -7.992 1.00 98.44 272 GLY A C 1
ATOM 2338 O O . GLY A 1 272 ? 10.303 2.781 -8.951 1.00 98.44 272 GLY A O 1
ATOM 2339 N N . THR A 1 273 ? 10.210 1.863 -6.909 1.00 98.56 273 THR A N 1
ATOM 2340 C CA . THR A 1 273 ? 11.667 1.713 -6.746 1.00 98.56 273 THR A CA 1
ATOM 2341 C C . THR A 1 273 ? 12.235 0.648 -7.690 1.00 98.56 273 THR A C 1
ATOM 2343 O O . THR A 1 273 ? 13.261 0.880 -8.333 1.00 98.56 273 THR A O 1
ATOM 2346 N N . ILE A 1 274 ? 11.545 -0.488 -7.845 1.00 98.44 274 ILE A N 1
ATOM 2347 C CA . ILE A 1 274 ? 11.909 -1.541 -8.806 1.00 98.44 274 ILE A CA 1
ATOM 2348 C C . ILE A 1 274 ? 11.809 -1.014 -10.244 1.00 98.44 274 ILE A C 1
ATOM 2350 O O . ILE A 1 274 ? 12.748 -1.176 -11.022 1.00 98.44 274 ILE A O 1
ATOM 2354 N N . GLN A 1 275 ? 10.711 -0.338 -10.595 1.00 98.19 275 GLN A N 1
ATOM 2355 C CA . GLN A 1 275 ? 10.494 0.233 -11.930 1.00 98.19 275 GLN A CA 1
ATOM 2356 C C . GLN A 1 275 ? 11.545 1.299 -12.274 1.00 98.19 275 GLN A C 1
ATOM 2358 O O . GLN A 1 275 ? 12.102 1.290 -13.375 1.00 98.19 275 GLN A O 1
ATOM 2363 N N . LYS A 1 276 ? 11.899 2.165 -11.312 1.00 98.31 276 LYS A N 1
ATOM 2364 C CA . LYS A 1 276 ? 12.987 3.143 -11.451 1.00 98.31 276 LYS A CA 1
ATOM 2365 C C . LYS A 1 276 ? 14.336 2.460 -11.697 1.00 98.31 276 LYS A C 1
ATOM 2367 O O . LYS A 1 276 ? 15.015 2.818 -12.656 1.00 98.31 276 LYS A O 1
ATOM 2372 N N . MET A 1 277 ? 14.688 1.444 -10.904 1.00 98.31 277 MET A N 1
ATOM 2373 C CA . MET A 1 277 ? 15.923 0.671 -11.087 1.00 98.31 277 MET A CA 1
ATOM 2374 C C . MET A 1 277 ? 15.962 -0.014 -12.464 1.00 98.31 277 MET A C 1
ATOM 2376 O O . MET A 1 277 ? 16.955 0.094 -13.177 1.00 98.31 277 MET A O 1
ATOM 2380 N N . ARG A 1 278 ? 14.867 -0.654 -12.902 1.00 98.06 278 ARG A N 1
ATOM 2381 C CA . ARG A 1 278 ? 14.761 -1.248 -14.250 1.00 98.06 278 ARG A CA 1
ATOM 2382 C C . ARG A 1 278 ? 14.995 -0.201 -15.347 1.00 98.06 278 ARG A C 1
ATOM 2384 O O . ARG A 1 278 ? 15.797 -0.439 -16.248 1.00 98.06 278 ARG A O 1
ATOM 2391 N N . ALA A 1 279 ? 14.367 0.971 -15.244 1.00 98.06 279 ALA A N 1
ATOM 2392 C CA . ALA A 1 279 ? 14.535 2.065 -16.202 1.00 98.06 279 ALA A CA 1
ATOM 2393 C C . ALA A 1 279 ? 15.957 2.667 -16.200 1.00 98.06 279 ALA A C 1
ATOM 2395 O O . ALA A 1 279 ? 16.470 3.040 -17.255 1.00 98.06 279 ALA A O 1
ATOM 2396 N N . GLU A 1 280 ? 16.617 2.753 -15.043 1.00 97.94 280 GLU A N 1
ATOM 2397 C CA . GLU A 1 280 ? 18.019 3.178 -14.924 1.00 97.94 280 GLU A CA 1
ATOM 2398 C C . GLU A 1 280 ? 18.976 2.177 -15.580 1.00 97.94 280 GLU A C 1
ATOM 2400 O O . GLU A 1 280 ? 19.810 2.575 -16.392 1.00 97.94 280 GLU A O 1
ATOM 2405 N N . LEU A 1 281 ? 18.804 0.880 -15.321 1.00 97.25 281 LEU A N 1
ATOM 2406 C CA . LEU A 1 281 ? 19.620 -0.182 -15.917 1.00 97.25 281 LEU A CA 1
ATOM 2407 C C . LEU A 1 281 ? 19.429 -0.275 -17.443 1.00 97.25 281 LEU A C 1
ATOM 2409 O O . LEU A 1 281 ? 20.405 -0.469 -18.169 1.00 97.25 281 LEU A O 1
ATOM 2413 N N . ILE A 1 282 ? 18.202 -0.085 -17.944 1.00 97.31 282 ILE A N 1
ATOM 2414 C CA . ILE A 1 282 ? 17.917 0.004 -19.387 1.00 97.31 282 ILE A CA 1
ATOM 2415 C C . ILE A 1 282 ? 18.567 1.252 -19.995 1.00 97.31 282 ILE A C 1
ATOM 2417 O O . ILE A 1 282 ? 19.207 1.147 -21.038 1.00 97.31 282 ILE A O 1
ATOM 2421 N N . ARG A 1 283 ? 18.482 2.418 -19.338 1.00 97.88 283 ARG A N 1
ATOM 2422 C CA . ARG A 1 283 ? 19.137 3.653 -19.809 1.00 97.88 283 ARG A CA 1
ATOM 2423 C C . ARG A 1 283 ? 20.654 3.483 -19.917 1.00 97.88 283 ARG A C 1
ATOM 2425 O O . ARG A 1 283 ? 21.222 3.853 -20.940 1.00 97.88 283 ARG A O 1
ATOM 2432 N N . THR A 1 284 ? 21.298 2.900 -18.906 1.00 97.00 284 THR A N 1
ATOM 2433 C CA . THR A 1 284 ? 22.744 2.623 -18.930 1.00 97.00 284 THR A CA 1
ATOM 2434 C C . THR A 1 284 ? 23.103 1.644 -20.046 1.00 97.00 284 THR A C 1
ATOM 2436 O O . THR A 1 284 ? 24.034 1.907 -20.802 1.00 97.00 284 THR A O 1
ATOM 2439 N N . GLN A 1 285 ? 22.328 0.566 -20.220 1.00 95.94 285 GLN A N 1
ATOM 2440 C CA . GLN A 1 285 ? 22.522 -0.377 -21.325 1.00 95.94 285 GLN A CA 1
ATOM 2441 C C . GLN A 1 285 ? 22.415 0.324 -22.691 1.00 95.94 285 GLN A C 1
ATOM 2443 O O . GLN A 1 285 ? 23.313 0.176 -23.518 1.00 95.94 285 GLN A O 1
ATOM 2448 N N . HIS A 1 286 ? 21.355 1.106 -22.917 1.00 96.94 286 HIS A N 1
ATOM 2449 C CA . HIS A 1 286 ? 21.144 1.833 -24.171 1.00 96.94 286 HIS A CA 1
ATOM 2450 C C . HIS A 1 286 ? 22.270 2.840 -24.450 1.00 96.94 286 HIS A C 1
ATOM 2452 O O . HIS A 1 286 ? 22.702 2.983 -25.594 1.00 96.94 286 HIS A O 1
ATOM 2458 N N . GLN A 1 287 ? 22.787 3.499 -23.407 1.00 97.25 287 GLN A N 1
ATOM 2459 C CA . GLN A 1 287 ? 23.923 4.411 -23.521 1.00 97.25 287 GLN A CA 1
ATOM 2460 C C . GLN A 1 287 ? 25.210 3.679 -23.928 1.00 97.25 287 GLN A C 1
ATOM 2462 O O . GLN A 1 287 ? 25.939 4.180 -24.781 1.00 97.25 287 GLN A O 1
ATOM 2467 N N . THR A 1 288 ? 25.489 2.499 -23.364 1.00 94.31 288 THR A N 1
ATOM 2468 C CA . THR A 1 288 ? 26.635 1.667 -23.772 1.00 94.31 288 THR A CA 1
ATOM 2469 C C . THR A 1 288 ? 26.498 1.186 -25.218 1.00 94.31 288 THR A C 1
ATOM 2471 O O . THR A 1 288 ? 27.452 1.282 -25.983 1.00 94.31 288 THR A O 1
ATOM 2474 N N . GLU A 1 289 ? 25.313 0.719 -25.617 1.00 94.31 289 GLU A N 1
ATOM 2475 C CA . GLU A 1 289 ? 25.021 0.304 -26.997 1.00 94.31 289 GLU A CA 1
ATOM 2476 C C . GLU A 1 289 ? 25.232 1.461 -27.995 1.00 94.31 289 GLU A C 1
ATOM 2478 O O . GLU A 1 289 ? 25.900 1.280 -29.013 1.00 94.31 289 GLU A O 1
ATOM 2483 N N . LEU A 1 290 ? 24.746 2.666 -27.672 1.00 96.12 290 LEU A N 1
ATOM 2484 C CA . LEU A 1 290 ? 24.926 3.864 -28.497 1.00 96.12 290 LEU A CA 1
ATOM 2485 C C . LEU A 1 290 ? 26.400 4.287 -28.599 1.00 96.12 290 LEU A C 1
ATOM 2487 O O . LEU A 1 290 ? 26.876 4.582 -29.695 1.00 96.12 290 LEU A O 1
ATOM 2491 N N . THR A 1 291 ? 27.141 4.294 -27.485 1.00 95.00 291 THR A N 1
ATOM 2492 C CA . THR A 1 291 ? 28.582 4.602 -27.491 1.00 95.00 291 THR A CA 1
ATOM 2493 C C . THR A 1 291 ? 29.345 3.626 -28.391 1.00 95.00 291 THR A C 1
ATOM 2495 O O . THR A 1 291 ? 30.102 4.066 -29.257 1.00 95.00 291 THR A O 1
ATOM 2498 N N . ASN A 1 292 ? 29.075 2.321 -28.269 1.00 92.88 292 ASN A N 1
ATOM 2499 C CA . ASN A 1 292 ? 29.709 1.289 -29.091 1.00 92.88 292 ASN A CA 1
ATOM 2500 C C . ASN A 1 292 ? 29.399 1.469 -30.591 1.00 92.88 292 ASN A C 1
ATOM 2502 O O . ASN A 1 292 ? 30.308 1.357 -31.415 1.00 92.88 292 ASN A O 1
ATOM 2506 N N . GLN A 1 293 ? 28.152 1.799 -30.960 1.00 94.06 293 GLN A N 1
ATOM 2507 C CA . GLN A 1 293 ? 27.787 2.064 -32.360 1.00 94.06 293 GLN A CA 1
ATOM 2508 C C . GLN A 1 293 ? 28.500 3.312 -32.906 1.00 94.06 293 GLN A C 1
ATOM 2510 O O . GLN A 1 293 ? 29.006 3.303 -34.026 1.00 94.06 293 GLN A O 1
ATOM 2515 N N . LEU A 1 294 ? 28.616 4.385 -32.116 1.00 94.94 294 LEU A N 1
ATOM 2516 C CA . LEU A 1 294 ? 29.341 5.593 -32.529 1.00 94.94 294 LEU A CA 1
ATOM 2517 C C . LEU A 1 294 ? 30.850 5.342 -32.700 1.00 94.94 294 LEU A C 1
ATOM 2519 O O . LEU A 1 294 ? 31.477 5.921 -33.592 1.00 94.94 294 LEU A O 1
ATOM 2523 N N . GLU A 1 295 ? 31.447 4.476 -31.881 1.00 92.88 295 GLU A N 1
ATOM 2524 C CA . GLU A 1 295 ? 32.836 4.031 -32.039 1.00 92.88 295 GLU A CA 1
ATOM 2525 C C . GLU A 1 295 ? 33.028 3.145 -33.276 1.00 92.88 295 GLU A C 1
ATOM 2527 O O . GLU A 1 295 ? 33.993 3.343 -34.023 1.00 92.88 295 GLU A O 1
ATOM 2532 N N . TYR A 1 296 ? 32.087 2.232 -33.543 1.00 92.50 296 TYR A N 1
ATOM 2533 C CA . TYR A 1 296 ? 32.049 1.428 -34.766 1.00 92.50 296 TYR A CA 1
ATOM 2534 C C . TYR A 1 296 ? 31.973 2.313 -36.017 1.00 92.50 296 TYR A C 1
ATOM 2536 O O . TYR A 1 296 ? 32.849 2.215 -36.880 1.00 92.50 296 TYR A O 1
ATOM 2544 N N . ASN A 1 297 ? 31.026 3.257 -36.069 1.00 95.12 297 ASN A N 1
ATOM 2545 C CA . ASN A 1 297 ? 30.881 4.211 -37.172 1.00 95.12 297 ASN A CA 1
ATOM 2546 C C . ASN A 1 297 ? 32.201 4.973 -37.420 1.00 95.12 297 ASN A C 1
ATOM 2548 O O . ASN A 1 297 ? 32.716 5.007 -38.541 1.00 95.12 297 ASN A O 1
ATOM 2552 N N . LYS A 1 298 ? 32.834 5.493 -36.355 1.00 95.62 298 LYS A N 1
ATOM 2553 C CA . LYS A 1 298 ? 34.155 6.148 -36.426 1.00 95.62 298 LYS A CA 1
ATOM 2554 C C . LYS A 1 298 ? 35.281 5.206 -36.872 1.00 95.62 298 LYS A C 1
ATOM 2556 O O . LYS A 1 298 ? 36.266 5.681 -37.440 1.00 95.62 298 LYS A O 1
ATOM 2561 N N . ARG A 1 299 ? 35.224 3.899 -36.583 1.00 93.19 299 ARG A N 1
ATOM 2562 C CA . ARG A 1 299 ? 36.199 2.900 -37.072 1.00 93.19 299 ARG A CA 1
ATOM 2563 C C . ARG A 1 299 ? 36.038 2.697 -38.580 1.00 93.19 299 ARG A C 1
ATOM 2565 O O . ARG A 1 299 ? 37.011 2.886 -39.309 1.00 93.19 299 ARG A O 1
ATOM 2572 N N . ARG A 1 300 ? 34.811 2.459 -39.050 1.00 94.31 300 ARG A N 1
ATOM 2573 C CA . ARG A 1 300 ? 34.483 2.263 -40.473 1.00 94.31 300 ARG A CA 1
ATOM 2574 C C . ARG A 1 300 ? 34.832 3.477 -41.337 1.00 94.31 300 ARG A C 1
ATOM 2576 O O . ARG A 1 300 ? 35.459 3.320 -42.382 1.00 94.31 300 ARG A O 1
ATOM 2583 N N . GLU A 1 301 ? 34.544 4.695 -40.873 1.00 94.94 301 GLU A N 1
ATOM 2584 C CA . GLU A 1 301 ? 34.981 5.913 -41.573 1.00 94.94 301 GLU A CA 1
ATOM 2585 C C . GLU A 1 301 ? 36.510 6.016 -41.699 1.00 94.94 301 GLU A C 1
ATOM 2587 O O . GLU A 1 301 ? 37.021 6.426 -42.742 1.00 94.94 301 GLU A O 1
ATOM 2592 N N . ARG A 1 302 ? 37.264 5.663 -40.647 1.00 94.44 302 ARG A N 1
ATOM 2593 C CA . ARG A 1 302 ? 38.738 5.685 -40.682 1.00 94.44 302 ARG A CA 1
ATOM 2594 C C . ARG A 1 302 ? 39.295 4.637 -41.643 1.00 94.44 302 ARG A C 1
ATOM 2596 O O . ARG A 1 302 ? 40.271 4.922 -42.332 1.00 94.44 302 ARG A O 1
ATOM 2603 N N . GLU A 1 303 ? 38.692 3.454 -41.702 1.00 92.50 303 GLU A N 1
ATOM 2604 C CA . GLU A 1 303 ? 39.052 2.393 -42.651 1.00 92.50 303 GLU A CA 1
ATOM 2605 C C . GLU A 1 303 ? 38.842 2.843 -44.102 1.00 92.50 303 GLU A C 1
ATOM 2607 O O . GLU A 1 303 ? 39.765 2.729 -44.912 1.00 92.50 303 GLU A O 1
ATOM 2612 N N . LEU A 1 304 ? 37.691 3.451 -44.414 1.00 95.88 304 LEU A N 1
ATOM 2613 C CA . LEU A 1 304 ? 37.417 3.976 -45.753 1.00 95.88 304 LEU A CA 1
ATOM 2614 C C . LEU A 1 304 ? 38.389 5.105 -46.138 1.00 95.88 304 LEU A C 1
ATOM 2616 O O . LEU A 1 304 ? 39.017 5.047 -47.193 1.00 95.88 304 LEU A O 1
ATOM 2620 N N . ARG A 1 305 ? 38.627 6.074 -45.242 1.00 95.62 305 ARG A N 1
ATOM 2621 C CA . ARG A 1 305 ? 39.619 7.146 -45.468 1.00 95.62 305 ARG A CA 1
ATOM 2622 C C . ARG A 1 305 ? 41.030 6.589 -45.709 1.00 95.62 305 ARG A C 1
ATOM 2624 O O . ARG A 1 305 ? 41.757 7.110 -46.552 1.00 95.62 305 ARG A O 1
ATOM 2631 N N . ARG A 1 306 ? 41.435 5.521 -45.003 1.00 94.56 306 ARG A N 1
ATOM 2632 C CA . ARG A 1 306 ? 42.724 4.834 -45.233 1.00 94.56 306 ARG A CA 1
ATOM 2633 C C . ARG A 1 306 ? 42.784 4.200 -46.629 1.00 94.56 306 ARG A C 1
ATOM 2635 O O . ARG A 1 306 ? 43.806 4.357 -47.296 1.00 94.56 306 ARG A O 1
ATOM 2642 N N . LYS A 1 307 ? 41.710 3.537 -47.084 1.00 94.94 307 LYS A N 1
ATOM 2643 C CA . LYS A 1 307 ? 41.587 2.996 -48.453 1.00 94.94 307 LYS A CA 1
ATOM 2644 C C . LYS A 1 307 ? 41.753 4.107 -49.495 1.00 94.94 307 LYS A C 1
ATOM 2646 O O . LYS A 1 307 ? 42.637 4.006 -50.343 1.00 94.94 307 LYS A O 1
ATOM 2651 N N . HIS A 1 308 ? 41.010 5.205 -49.358 1.00 95.88 308 HIS A N 1
ATOM 2652 C CA . HIS A 1 308 ? 41.055 6.337 -50.293 1.00 95.88 308 HIS A CA 1
ATOM 2653 C C . HIS A 1 308 ? 42.440 6.989 -50.389 1.00 95.88 308 HIS A C 1
ATOM 2655 O O . HIS A 1 308 ? 42.962 7.184 -51.487 1.00 95.88 308 HIS A O 1
ATOM 2661 N N . VAL A 1 309 ? 43.108 7.222 -49.253 1.00 96.19 309 VAL A N 1
ATOM 2662 C CA . VAL A 1 309 ? 44.494 7.731 -49.226 1.00 96.19 309 VAL A CA 1
ATOM 2663 C C . VAL A 1 309 ? 45.473 6.771 -49.919 1.00 96.19 309 VAL A C 1
ATOM 2665 O O . VAL A 1 309 ? 46.416 7.215 -50.579 1.00 96.19 309 VAL A O 1
ATOM 2668 N N . MET A 1 310 ? 45.270 5.456 -49.801 1.00 92.81 310 MET A N 1
ATOM 2669 C CA . MET A 1 310 ? 46.110 4.454 -50.467 1.00 92.81 310 MET A CA 1
ATOM 2670 C C . MET A 1 310 ? 45.858 4.359 -51.977 1.00 92.81 310 MET A C 1
ATOM 2672 O O . MET A 1 310 ? 46.795 4.063 -52.721 1.00 92.81 310 MET A O 1
ATOM 2676 N N . GLU A 1 311 ? 44.644 4.634 -52.446 1.00 92.88 311 GLU A N 1
ATOM 2677 C CA . GLU A 1 311 ? 44.308 4.733 -53.873 1.00 92.88 311 GLU A CA 1
ATOM 2678 C C . GLU A 1 311 ? 44.924 5.989 -54.503 1.00 92.88 311 GLU A C 1
ATOM 2680 O O . GLU A 1 311 ? 45.656 5.876 -55.489 1.00 92.88 311 GLU A O 1
ATOM 2685 N N . VAL A 1 312 ? 44.750 7.161 -53.878 1.00 94.25 312 VAL A N 1
ATOM 2686 C CA . VAL A 1 312 ? 45.363 8.431 -54.317 1.00 94.25 312 VAL A CA 1
ATOM 2687 C C . VAL A 1 312 ? 46.892 8.312 -54.384 1.00 94.25 312 VAL A C 1
ATOM 2689 O O . VAL A 1 312 ? 47.516 8.745 -55.349 1.00 94.25 312 VAL A O 1
ATOM 2692 N N . ARG A 1 313 ? 47.530 7.630 -53.421 1.00 92.81 313 ARG A N 1
ATOM 2693 C CA . ARG A 1 313 ? 48.983 7.347 -53.452 1.00 92.81 313 ARG A CA 1
ATOM 2694 C C . ARG A 1 313 ? 49.424 6.414 -54.589 1.00 92.81 313 ARG A C 1
ATOM 2696 O O . ARG A 1 313 ? 50.602 6.420 -54.957 1.00 92.81 313 ARG A O 1
ATOM 2703 N N . GLN A 1 314 ? 48.529 5.587 -55.125 1.00 89.12 314 GLN A N 1
ATOM 2704 C CA . GLN A 1 314 ? 48.822 4.655 -56.221 1.00 89.12 314 GLN A CA 1
ATOM 2705 C C . GLN A 1 314 ? 48.489 5.234 -57.601 1.00 89.12 314 GLN A C 1
ATOM 2707 O O . GLN A 1 314 ? 49.176 4.908 -58.575 1.00 89.12 314 GLN A O 1
ATOM 2712 N N . GLN A 1 315 ? 47.498 6.124 -57.690 1.00 89.44 315 GLN A N 1
ATOM 2713 C CA . GLN A 1 315 ? 47.006 6.704 -58.940 1.00 89.44 315 GLN A CA 1
ATOM 2714 C C . GLN A 1 315 ? 48.131 7.318 -59.813 1.00 89.44 315 GLN A C 1
ATOM 2716 O O . GLN A 1 315 ? 48.231 6.900 -60.971 1.00 89.44 315 GLN A O 1
ATOM 2721 N N . PRO A 1 316 ? 49.073 8.157 -59.316 1.00 89.50 316 PRO A N 1
ATOM 2722 C CA . PRO A 1 316 ? 50.159 8.704 -60.141 1.00 89.50 316 PRO A CA 1
ATOM 2723 C C . PRO A 1 316 ? 51.063 7.642 -60.782 1.00 89.50 316 PRO A C 1
ATOM 2725 O O . PRO A 1 316 ? 51.551 7.834 -61.895 1.00 89.50 316 PRO A O 1
ATOM 2728 N N . LYS A 1 317 ? 51.274 6.496 -60.116 1.00 88.75 317 LYS A N 1
ATOM 2729 C CA . LYS A 1 317 ? 52.096 5.394 -60.650 1.00 88.75 317 LYS A CA 1
ATOM 2730 C C . LYS A 1 317 ? 51.410 4.725 -61.844 1.00 88.75 317 LYS A C 1
ATOM 2732 O O . LYS A 1 317 ? 52.062 4.445 -62.847 1.00 88.75 317 LYS A O 1
ATOM 2737 N N . SER A 1 318 ? 50.095 4.515 -61.745 1.00 87.69 318 SER A N 1
ATOM 2738 C CA . SER A 1 318 ? 49.270 3.973 -62.833 1.00 87.69 318 SER A CA 1
ATOM 2739 C C . SER A 1 318 ? 49.184 4.948 -64.013 1.00 87.69 318 SER A C 1
ATOM 2741 O O . SER A 1 318 ? 49.415 4.565 -65.161 1.00 87.69 318 SER A O 1
ATOM 2743 N N . LEU A 1 319 ? 48.939 6.234 -63.734 1.00 92.25 319 LEU A N 1
ATOM 2744 C CA . LEU A 1 319 ? 48.829 7.271 -64.761 1.00 92.25 319 LEU A CA 1
ATOM 2745 C C . LEU A 1 319 ? 50.137 7.479 -65.528 1.00 92.25 319 LEU A C 1
ATOM 2747 O O . LEU A 1 319 ? 50.109 7.489 -66.756 1.00 92.25 319 LEU A O 1
ATOM 2751 N N . LYS A 1 320 ? 51.287 7.523 -64.843 1.00 92.62 320 LYS A N 1
ATOM 2752 C CA . LYS A 1 320 ? 52.607 7.655 -65.484 1.00 92.62 320 LYS A CA 1
ATOM 2753 C C . LYS A 1 320 ? 52.927 6.503 -66.448 1.00 92.62 320 LYS A C 1
ATOM 2755 O O . LYS A 1 320 ? 53.597 6.707 -67.459 1.00 92.62 320 LYS A O 1
ATOM 2760 N N . SER A 1 321 ? 52.434 5.292 -66.170 1.00 90.50 321 SER A N 1
ATOM 2761 C CA . SER A 1 321 ? 52.572 4.147 -67.081 1.00 90.50 321 SER A CA 1
ATOM 2762 C C . SER A 1 321 ? 51.748 4.336 -68.365 1.00 90.50 321 SER A C 1
ATOM 2764 O O . SER A 1 321 ? 52.274 4.139 -69.463 1.00 90.50 321 SER A O 1
ATOM 2766 N N . LYS A 1 322 ? 50.496 4.801 -68.245 1.00 90.69 322 LYS A N 1
ATOM 2767 C CA . LYS A 1 322 ? 49.619 5.113 -69.391 1.00 90.69 322 LYS A CA 1
ATOM 2768 C C . LYS A 1 322 ? 50.132 6.303 -70.209 1.00 90.69 322 LYS A C 1
ATOM 2770 O O . LYS A 1 322 ? 50.165 6.241 -71.433 1.00 90.69 322 LYS A O 1
ATOM 2775 N N . GLU A 1 323 ? 50.599 7.355 -69.542 1.00 93.62 323 GLU A N 1
ATOM 2776 C CA . GLU A 1 323 ? 51.234 8.522 -70.164 1.00 93.62 323 GLU A CA 1
ATOM 2777 C C . GLU A 1 323 ? 52.439 8.112 -71.028 1.00 93.62 323 GLU A C 1
ATOM 2779 O O . GLU A 1 323 ? 52.553 8.529 -72.180 1.00 93.62 323 GLU A O 1
ATOM 2784 N N . LEU A 1 324 ? 53.309 7.232 -70.513 1.00 93.81 324 LEU A N 1
ATOM 2785 C CA . LEU A 1 324 ? 54.456 6.713 -71.260 1.00 93.81 324 LEU A CA 1
ATOM 2786 C C . LEU A 1 324 ? 54.031 5.901 -72.497 1.00 93.81 324 LEU A C 1
ATOM 2788 O O . LEU A 1 324 ? 54.683 5.988 -73.539 1.00 93.81 324 LEU A O 1
ATOM 2792 N N . GLN A 1 325 ? 52.933 5.145 -72.414 1.00 93.06 325 GLN A N 1
ATOM 2793 C CA . GLN A 1 325 ? 52.375 4.412 -73.554 1.00 93.06 325 GLN A CA 1
ATOM 2794 C C . GLN A 1 325 ? 51.869 5.364 -74.650 1.00 93.06 325 GLN A C 1
ATOM 2796 O O . GLN A 1 325 ? 52.189 5.162 -75.823 1.00 93.06 325 GLN A O 1
ATOM 2801 N N . ILE A 1 326 ? 51.158 6.432 -74.273 1.00 93.00 326 ILE A N 1
ATOM 2802 C CA . ILE A 1 326 ? 50.684 7.472 -75.201 1.00 93.00 326 ILE A CA 1
ATOM 2803 C C . ILE A 1 326 ? 51.880 8.210 -75.834 1.00 93.00 326 ILE A C 1
ATOM 2805 O O . ILE A 1 326 ? 51.939 8.370 -77.053 1.00 93.00 326 ILE A O 1
ATOM 2809 N N . LYS A 1 327 ? 52.908 8.556 -75.044 1.00 93.88 327 LYS A N 1
ATOM 2810 C CA . LYS A 1 327 ? 54.163 9.151 -75.547 1.00 93.88 327 LYS A CA 1
ATOM 2811 C C . LYS A 1 327 ? 54.921 8.227 -76.509 1.00 93.88 327 LYS A C 1
ATOM 2813 O O . LYS A 1 327 ? 55.503 8.709 -77.480 1.00 93.88 327 LYS A O 1
ATOM 2818 N N . LYS A 1 328 ? 54.887 6.906 -76.303 1.00 95.25 328 LYS A N 1
ATOM 2819 C CA . LYS A 1 328 ? 55.448 5.934 -77.257 1.00 95.25 328 LYS A CA 1
ATOM 2820 C C . LYS A 1 328 ? 54.661 5.917 -78.575 1.00 95.25 328 LYS A C 1
ATOM 2822 O O . LYS A 1 328 ? 55.271 5.972 -79.640 1.00 95.25 328 LYS A O 1
ATOM 2827 N N . GLN A 1 329 ? 53.327 5.911 -78.513 1.00 94.06 329 GLN A N 1
ATOM 2828 C CA . GLN A 1 329 ? 52.468 5.998 -79.703 1.00 94.06 329 GLN A CA 1
ATOM 2829 C C . GLN A 1 329 ? 52.710 7.294 -80.494 1.00 94.06 329 GLN A C 1
ATOM 2831 O O . GLN A 1 329 ? 52.813 7.244 -81.720 1.00 94.06 329 GLN A O 1
ATOM 2836 N N . PHE A 1 330 ? 52.889 8.431 -79.813 1.00 95.25 330 PHE A N 1
ATOM 2837 C CA . PHE A 1 330 ? 53.301 9.691 -80.439 1.00 95.25 330 PHE A CA 1
ATOM 2838 C C . PHE A 1 330 ? 54.635 9.548 -81.185 1.00 95.25 330 PHE A C 1
ATOM 2840 O O . PHE A 1 330 ? 54.721 9.869 -82.369 1.00 95.25 330 PHE A O 1
ATOM 2847 N N . GLN A 1 331 ? 55.671 9.011 -80.528 1.00 93.94 331 GLN A N 1
ATOM 2848 C CA . GLN A 1 331 ? 56.985 8.803 -81.150 1.00 93.94 331 GLN A CA 1
ATOM 2849 C C . GLN A 1 331 ? 56.911 7.907 -82.392 1.00 93.94 331 GLN A C 1
ATOM 2851 O O . GLN A 1 331 ? 57.555 8.203 -83.401 1.00 93.94 331 GLN A O 1
ATOM 2856 N N . ASP A 1 332 ? 56.143 6.819 -82.341 1.00 94.00 332 ASP A N 1
ATOM 2857 C CA . ASP A 1 332 ? 55.992 5.905 -83.474 1.00 94.00 332 ASP A CA 1
ATOM 2858 C C . ASP A 1 332 ? 55.182 6.545 -84.619 1.00 94.00 332 ASP A C 1
ATOM 2860 O O . ASP A 1 332 ? 55.569 6.426 -85.785 1.00 94.00 332 ASP A O 1
ATOM 2864 N N . THR A 1 333 ? 54.165 7.352 -84.307 1.00 93.31 333 THR A N 1
ATOM 2865 C CA . THR A 1 333 ? 53.415 8.140 -85.304 1.00 93.31 333 THR A CA 1
ATOM 2866 C C . THR A 1 333 ? 54.292 9.216 -85.957 1.00 93.31 333 THR A C 1
ATOM 2868 O O . THR A 1 333 ? 54.295 9.352 -87.182 1.00 93.31 333 THR A O 1
ATOM 2871 N N . CYS A 1 334 ? 55.141 9.905 -85.188 1.00 93.75 334 CYS A N 1
ATOM 2872 C CA . CYS A 1 334 ? 56.152 10.839 -85.697 1.00 93.75 334 CYS A CA 1
ATOM 2873 C C . CYS A 1 334 ? 57.169 10.164 -86.634 1.00 93.75 334 CYS A C 1
ATOM 2875 O O . CYS A 1 334 ? 57.544 10.739 -87.662 1.00 93.75 334 CYS A O 1
ATOM 2877 N N . LYS A 1 335 ? 57.603 8.928 -86.335 1.00 94.12 335 LYS A N 1
ATOM 2878 C CA . LYS A 1 335 ? 58.460 8.137 -87.242 1.00 94.12 335 LYS A CA 1
ATOM 2879 C C . LYS A 1 335 ? 57.736 7.830 -88.555 1.00 94.12 335 LYS A C 1
ATOM 2881 O O . LYS A 1 335 ? 58.351 7.956 -89.616 1.00 94.12 335 LYS A O 1
ATOM 2886 N N . ILE A 1 336 ? 56.453 7.462 -88.503 1.00 92.25 336 ILE A N 1
ATOM 2887 C CA . ILE A 1 336 ? 55.630 7.188 -89.693 1.00 92.25 336 ILE A CA 1
ATOM 2888 C C . ILE A 1 336 ? 55.460 8.459 -90.535 1.00 92.25 336 ILE A C 1
ATOM 2890 O O . ILE A 1 336 ? 55.814 8.434 -91.714 1.00 92.25 336 ILE A O 1
ATOM 2894 N N . GLN A 1 337 ? 55.048 9.585 -89.940 1.00 89.44 337 GLN A N 1
ATOM 2895 C CA . GLN A 1 337 ? 54.948 10.868 -90.651 1.00 89.44 337 GLN A CA 1
ATOM 2896 C C . GLN A 1 337 ? 56.291 11.298 -91.259 1.00 89.44 337 GLN A C 1
ATOM 2898 O O . GLN A 1 337 ? 56.336 11.778 -92.388 1.00 89.44 337 GLN A O 1
ATOM 2903 N N . THR A 1 338 ? 57.412 11.065 -90.568 1.00 90.00 338 THR A N 1
ATOM 2904 C CA . THR A 1 338 ? 58.756 11.362 -91.095 1.00 90.00 338 THR A CA 1
ATOM 2905 C C . THR A 1 338 ? 59.115 10.486 -92.304 1.00 90.00 338 THR A C 1
ATOM 2907 O O . THR A 1 338 ? 59.744 10.972 -93.246 1.00 90.00 338 THR A O 1
ATOM 2910 N N . ARG A 1 339 ? 58.715 9.206 -92.321 1.00 92.44 339 ARG A N 1
ATOM 2911 C CA . ARG A 1 339 ? 58.892 8.312 -93.484 1.00 92.44 339 ARG A CA 1
ATOM 2912 C C . ARG A 1 339 ? 57.996 8.734 -94.652 1.00 92.44 339 ARG A C 1
ATOM 2914 O O . ARG A 1 339 ? 58.496 8.869 -95.765 1.00 92.44 339 ARG A O 1
ATOM 2921 N N . GLN A 1 340 ? 56.720 9.013 -94.388 1.00 87.94 340 GLN A N 1
ATOM 2922 C CA . GLN A 1 340 ? 55.764 9.514 -95.383 1.00 87.94 340 GLN A CA 1
ATOM 2923 C C . GLN A 1 340 ? 56.231 10.838 -95.996 1.00 87.94 340 GLN A C 1
ATOM 2925 O O . GLN A 1 340 ? 56.228 10.980 -97.213 1.00 87.94 340 GLN A O 1
ATOM 2930 N N . TYR A 1 341 ? 56.726 11.770 -95.178 1.00 91.88 341 TYR A N 1
ATOM 2931 C CA . TYR A 1 341 ? 57.327 13.019 -95.640 1.00 91.88 341 TYR A CA 1
ATOM 2932 C C . TYR A 1 341 ? 58.518 12.782 -96.577 1.00 91.88 341 TYR A C 1
ATOM 2934 O O . TYR A 1 341 ? 58.595 13.406 -97.632 1.00 91.88 341 TYR A O 1
ATOM 2942 N N . LYS A 1 342 ? 59.437 11.869 -96.227 1.00 90.62 342 LYS A N 1
ATOM 2943 C CA . LYS A 1 342 ? 60.582 11.530 -97.090 1.00 90.62 342 LYS A CA 1
ATOM 2944 C C . LYS A 1 342 ? 60.131 10.957 -98.439 1.00 90.62 342 LYS A C 1
ATOM 2946 O O . LYS A 1 342 ? 60.676 11.370 -99.458 1.00 90.62 342 LYS A O 1
ATOM 2951 N N . ALA A 1 343 ? 59.134 10.071 -98.448 1.00 88.75 343 ALA A N 1
ATOM 2952 C CA . ALA A 1 343 ? 58.574 9.496 -99.673 1.00 88.75 343 ALA A CA 1
ATOM 2953 C C . ALA A 1 343 ? 57.851 10.549 -100.537 1.00 88.75 343 ALA A C 1
ATOM 2955 O O . ALA A 1 343 ? 58.142 10.680 -101.722 1.00 88.75 343 ALA A O 1
ATOM 2956 N N . LEU A 1 344 ? 56.983 11.365 -99.931 1.00 88.19 344 LEU A N 1
ATOM 2957 C CA . LEU A 1 344 ? 56.266 12.452 -100.607 1.00 88.19 344 LEU A CA 1
ATOM 2958 C C . LEU A 1 344 ? 57.229 13.501 -101.188 1.00 88.19 344 LEU A C 1
ATOM 2960 O O . LEU A 1 344 ? 57.040 13.968 -102.308 1.00 88.19 344 LEU A O 1
ATOM 2964 N N . ARG A 1 345 ? 58.291 13.839 -100.445 1.00 89.56 345 ARG A N 1
ATOM 2965 C CA . ARG A 1 345 ? 59.363 14.733 -100.899 1.00 89.56 345 ARG A CA 1
ATOM 2966 C C . ARG A 1 345 ? 60.127 14.162 -102.094 1.00 89.56 345 ARG A C 1
ATOM 2968 O O . ARG A 1 345 ? 60.502 14.942 -102.959 1.00 89.56 345 ARG A O 1
ATOM 2975 N N . HIS A 1 346 ? 60.380 12.854 -102.133 1.00 88.31 346 HIS A N 1
ATOM 2976 C CA . HIS A 1 346 ? 61.033 12.201 -103.273 1.00 88.31 346 HIS A CA 1
ATOM 2977 C C . HIS A 1 346 ? 60.163 12.335 -104.527 1.00 88.31 346 HIS A C 1
ATOM 2979 O O . HIS A 1 346 ? 60.567 12.985 -105.488 1.00 88.31 346 HIS A O 1
ATOM 2985 N N . HIS A 1 347 ? 58.923 11.850 -104.442 1.00 87.12 347 HIS A N 1
ATOM 2986 C CA . HIS A 1 347 ? 57.974 11.831 -105.552 1.00 87.12 347 HIS A CA 1
ATOM 2987 C C . HIS A 1 347 ? 57.709 13.224 -106.148 1.00 87.12 347 HIS A C 1
ATOM 2989 O O . HIS A 1 347 ? 57.754 13.405 -107.363 1.00 87.12 347 HIS A O 1
ATOM 2995 N N . LEU A 1 348 ? 57.514 14.242 -105.299 1.00 83.75 348 LEU A N 1
ATOM 2996 C CA . LEU A 1 348 ? 57.295 15.616 -105.763 1.00 83.75 348 LEU A CA 1
ATOM 2997 C C . LEU A 1 348 ? 58.529 16.247 -106.424 1.00 83.75 348 LEU A C 1
ATOM 2999 O O . LEU A 1 348 ? 58.368 17.135 -107.256 1.00 83.75 348 LEU A O 1
ATOM 3003 N N . LEU A 1 349 ? 59.753 15.835 -106.080 1.00 83.88 349 LEU A N 1
ATOM 3004 C CA . LEU A 1 349 ? 60.961 16.325 -106.758 1.00 83.88 349 LEU A CA 1
ATOM 3005 C C . LEU A 1 349 ? 61.175 15.653 -108.120 1.00 83.88 349 LEU A C 1
ATOM 3007 O O . LEU A 1 349 ? 61.740 16.285 -109.011 1.00 83.88 349 LEU A O 1
ATOM 3011 N N . GLU A 1 350 ? 60.704 14.416 -108.290 1.00 82.31 350 GLU A N 1
ATOM 3012 C CA . GLU A 1 350 ? 60.717 13.698 -109.572 1.00 82.31 350 GLU A CA 1
ATOM 3013 C C . GLU A 1 350 ? 59.712 14.294 -110.571 1.00 82.31 350 GLU A C 1
ATOM 3015 O O . GLU A 1 350 ? 60.009 14.377 -111.760 1.00 82.31 350 GLU A O 1
ATOM 3020 N N . SER A 1 351 ? 58.549 14.758 -110.096 1.00 80.12 351 SER A N 1
ATOM 3021 C CA . SER A 1 351 ? 57.478 15.303 -110.946 1.00 80.12 351 SER A CA 1
ATOM 3022 C C . SER A 1 351 ? 57.552 16.814 -111.213 1.00 80.12 351 SER A C 1
ATOM 3024 O O . SER A 1 351 ? 56.771 17.321 -112.016 1.00 80.12 351 SER A O 1
ATOM 3026 N N . THR A 1 352 ? 58.421 17.561 -110.522 1.00 76.31 352 THR A N 1
ATOM 3027 C CA . THR A 1 352 ? 58.455 19.039 -110.577 1.00 76.31 352 THR A CA 1
ATOM 3028 C C . THR A 1 352 ? 59.685 19.550 -111.344 1.00 76.31 352 THR A C 1
ATOM 3030 O O . THR A 1 352 ? 60.782 19.028 -111.130 1.00 76.31 352 THR A O 1
ATOM 3033 N N . PRO A 1 353 ? 59.576 20.608 -112.175 1.00 80.00 353 PRO A N 1
ATOM 3034 C CA . PRO A 1 353 ? 60.729 21.258 -112.801 1.00 80.00 353 PRO A CA 1
ATOM 3035 C C . PRO A 1 353 ? 61.756 21.796 -111.791 1.00 80.00 353 PRO A C 1
ATOM 3037 O O . PRO A 1 353 ? 61.407 22.334 -110.739 1.00 80.00 353 PRO A O 1
ATOM 3040 N N . LYS A 1 354 ? 63.049 21.726 -112.142 1.00 76.25 354 LYS A N 1
ATOM 3041 C CA . LYS A 1 354 ? 64.167 22.133 -111.261 1.00 76.25 354 LYS A CA 1
ATOM 3042 C C . LYS A 1 354 ? 64.098 23.591 -110.779 1.00 76.25 354 LYS A C 1
ATOM 3044 O O . LYS A 1 354 ? 64.640 23.891 -109.718 1.00 76.25 354 LYS A O 1
ATOM 3049 N N . ALA A 1 355 ? 63.438 24.481 -111.525 1.00 81.69 355 ALA A N 1
ATOM 3050 C CA . ALA A 1 355 ? 63.248 25.883 -111.143 1.00 81.69 355 ALA A CA 1
ATOM 3051 C C . ALA A 1 355 ? 62.432 26.037 -109.841 1.00 81.69 355 ALA A C 1
ATOM 3053 O O . ALA A 1 355 ? 62.776 26.857 -108.988 1.00 81.69 355 ALA A O 1
ATOM 3054 N N . ASP A 1 356 ? 61.418 25.190 -109.637 1.00 84.06 356 ASP A N 1
ATOM 3055 C CA . ASP A 1 356 ? 60.457 25.316 -108.532 1.00 84.06 356 ASP A CA 1
ATOM 3056 C C . ASP A 1 356 ? 60.830 24.482 -107.295 1.00 84.06 356 ASP A C 1
ATOM 3058 O O . ASP A 1 356 ? 60.250 24.650 -106.216 1.00 84.06 356 ASP A O 1
ATOM 3062 N N . HIS A 1 357 ? 61.844 23.611 -107.406 1.00 83.56 357 HIS A N 1
ATOM 3063 C CA . HIS A 1 357 ? 62.299 22.707 -106.336 1.00 83.56 357 HIS A CA 1
ATOM 3064 C C . HIS A 1 357 ? 62.536 23.425 -105.000 1.00 83.56 357 HIS A C 1
ATOM 3066 O O . HIS A 1 357 ? 62.174 22.904 -103.945 1.00 83.56 357 HIS A O 1
ATOM 3072 N N . LYS A 1 358 ? 63.098 24.642 -105.023 1.00 87.00 358 LYS A N 1
ATOM 3073 C CA . LYS A 1 358 ? 63.365 25.440 -103.812 1.00 87.00 358 LYS A CA 1
ATOM 3074 C C . LYS A 1 358 ? 62.075 25.856 -103.091 1.00 87.00 358 LYS A C 1
ATOM 3076 O O . LYS A 1 358 ? 62.023 25.800 -101.861 1.00 87.00 358 LYS A O 1
ATOM 3081 N N . ALA A 1 359 ? 61.042 26.247 -103.838 1.00 85.19 359 ALA A N 1
ATOM 3082 C CA . ALA A 1 359 ? 59.747 26.638 -103.286 1.00 85.19 359 ALA A CA 1
ATOM 3083 C C . ALA A 1 359 ? 58.982 25.419 -102.746 1.00 85.19 359 ALA A C 1
ATOM 3085 O O . ALA A 1 359 ? 58.481 25.456 -101.619 1.00 85.19 359 ALA A O 1
ATOM 3086 N N . VAL A 1 360 ? 58.977 24.311 -103.496 1.00 84.69 360 VAL A N 1
ATOM 3087 C CA . VAL A 1 360 ? 58.351 23.046 -103.078 1.00 84.69 360 VAL A CA 1
ATOM 3088 C C . VAL A 1 360 ? 59.008 22.488 -101.813 1.00 84.69 360 VAL A C 1
ATOM 3090 O O . VAL A 1 360 ? 58.300 22.130 -100.875 1.00 84.69 360 VAL A O 1
ATOM 3093 N N . LEU A 1 361 ? 60.343 22.486 -101.719 1.00 86.38 361 LEU A N 1
ATOM 3094 C CA . LEU A 1 361 ? 61.064 22.049 -100.516 1.00 86.38 361 LEU A CA 1
ATOM 3095 C C . LEU A 1 361 ? 60.758 22.908 -99.285 1.00 86.38 361 LEU A C 1
ATOM 3097 O O . LEU A 1 361 ? 60.599 22.361 -98.193 1.00 86.38 361 LEU A O 1
ATOM 3101 N N . LYS A 1 362 ? 60.669 24.236 -99.448 1.00 89.56 362 LYS A N 1
ATOM 3102 C CA . LYS A 1 362 ? 60.301 25.151 -98.359 1.00 89.56 362 LYS A CA 1
ATOM 3103 C C . LYS A 1 362 ? 58.885 24.845 -97.857 1.00 89.56 362 LYS A C 1
ATOM 3105 O O . LYS A 1 362 ? 58.722 24.544 -96.676 1.00 89.56 362 LYS A O 1
ATOM 3110 N N . ARG A 1 363 ? 57.903 24.811 -98.766 1.00 87.56 363 ARG A N 1
ATOM 3111 C CA . ARG A 1 363 ? 56.497 24.507 -98.453 1.00 87.56 363 ARG A CA 1
ATOM 3112 C C . ARG A 1 363 ? 56.337 23.132 -97.802 1.00 87.56 363 ARG A C 1
ATOM 3114 O O . ARG A 1 363 ? 55.626 23.008 -96.814 1.00 87.56 363 ARG A O 1
ATOM 3121 N N . LEU A 1 364 ? 57.016 22.106 -98.320 1.00 88.31 364 LEU A N 1
ATOM 3122 C CA . LEU A 1 364 ? 56.994 20.759 -97.746 1.00 88.31 364 LEU A CA 1
ATOM 3123 C C . LEU A 1 364 ? 57.551 20.736 -96.317 1.00 88.31 364 LEU A C 1
ATOM 3125 O O . LEU A 1 364 ? 56.962 20.088 -95.455 1.00 88.31 364 LEU A O 1
ATOM 3129 N N . LYS A 1 365 ? 58.652 21.446 -96.043 1.00 87.69 365 LYS A N 1
ATOM 3130 C CA . LYS A 1 365 ? 59.239 21.523 -94.698 1.00 87.69 365 LYS A CA 1
ATOM 3131 C C . LYS A 1 365 ? 58.319 22.259 -93.715 1.00 87.69 365 LYS A C 1
ATOM 3133 O O . LYS A 1 365 ? 58.135 21.788 -92.598 1.00 87.69 365 LYS A O 1
ATOM 3138 N N . GLU A 1 366 ? 57.716 23.369 -94.135 1.00 89.50 366 GLU A N 1
ATOM 3139 C CA . GLU A 1 366 ? 56.730 24.120 -93.341 1.00 89.50 366 GLU A CA 1
ATOM 3140 C C . GLU A 1 366 ? 55.490 23.262 -93.028 1.00 89.50 366 GLU A C 1
ATOM 3142 O O . GLU A 1 366 ? 55.058 23.183 -91.878 1.00 89.50 366 GLU A O 1
ATOM 3147 N N . GLU A 1 367 ? 54.981 22.533 -94.024 1.00 88.75 367 GLU A N 1
ATOM 3148 C CA . GLU A 1 367 ? 53.872 21.584 -93.889 1.00 88.75 367 GLU A CA 1
ATOM 3149 C C . GLU A 1 367 ? 54.224 20.400 -92.964 1.00 88.75 367 GLU A C 1
ATOM 3151 O O . GLU A 1 367 ? 53.389 19.965 -92.170 1.00 88.75 367 GLU A O 1
ATOM 3156 N N . GLN A 1 368 ? 55.464 19.896 -93.014 1.00 88.69 368 GLN A N 1
ATOM 3157 C CA . GLN A 1 368 ? 55.960 18.856 -92.105 1.00 88.69 368 GLN A CA 1
ATOM 3158 C C . GLN A 1 368 ? 55.996 19.354 -90.656 1.00 88.69 368 GLN A C 1
ATOM 3160 O O . GLN A 1 368 ? 55.498 18.672 -89.762 1.00 88.69 368 GLN A O 1
ATOM 3165 N N . THR A 1 369 ? 56.564 20.540 -90.416 1.00 89.12 369 THR A N 1
ATOM 3166 C CA . THR A 1 369 ? 56.618 21.142 -89.078 1.00 89.12 369 THR A CA 1
ATOM 3167 C C . THR A 1 369 ? 55.214 21.410 -88.540 1.00 89.12 369 THR A C 1
ATOM 3169 O O . THR A 1 369 ? 54.941 21.055 -87.397 1.00 89.12 369 THR A O 1
ATOM 3172 N N . ARG A 1 370 ? 54.294 21.933 -89.364 1.00 94.00 370 ARG A N 1
ATOM 3173 C CA . ARG A 1 370 ? 52.884 22.120 -88.989 1.00 94.00 370 ARG A CA 1
ATOM 3174 C C . ARG A 1 370 ? 52.206 20.796 -88.617 1.00 94.00 370 ARG A C 1
ATOM 3176 O O . ARG A 1 370 ? 51.543 20.734 -87.588 1.00 94.00 370 ARG A O 1
ATOM 3183 N N . LYS A 1 371 ? 52.382 19.732 -89.410 1.00 92.25 371 LYS A N 1
ATOM 3184 C CA . LYS A 1 371 ? 51.784 18.411 -89.127 1.00 92.25 371 LYS A CA 1
ATOM 3185 C C . LYS A 1 371 ? 52.322 17.776 -87.849 1.00 92.25 371 LYS A C 1
ATOM 3187 O O . LYS A 1 371 ? 51.537 17.215 -87.091 1.00 92.25 371 LYS A O 1
ATOM 3192 N N . LEU A 1 372 ? 53.622 17.909 -87.581 1.00 91.25 372 LEU A N 1
ATOM 3193 C CA . LEU A 1 372 ? 54.228 17.429 -86.337 1.00 91.25 372 LEU A CA 1
ATOM 3194 C C . LEU A 1 372 ? 53.805 18.265 -85.117 1.00 91.25 372 LEU A C 1
ATOM 3196 O O . LEU A 1 372 ? 53.625 17.692 -84.048 1.00 91.25 372 LEU A O 1
ATOM 3200 N N . ALA A 1 373 ? 53.602 19.579 -85.270 1.00 92.88 373 ALA A N 1
ATOM 3201 C CA . ALA A 1 373 ? 53.089 20.446 -84.206 1.00 92.88 373 ALA A CA 1
ATOM 3202 C C . ALA A 1 373 ? 51.634 20.105 -83.842 1.00 92.88 373 ALA A C 1
ATOM 3204 O O . ALA A 1 373 ? 51.356 19.825 -82.681 1.00 92.88 373 ALA A O 1
ATOM 3205 N N . ILE A 1 374 ? 50.742 19.997 -84.835 1.00 93.88 374 ILE A N 1
ATOM 3206 C CA . ILE A 1 374 ? 49.347 19.563 -84.627 1.00 93.88 374 ILE A CA 1
ATOM 3207 C C . ILE A 1 374 ? 49.303 18.168 -83.985 1.00 93.88 374 ILE A C 1
ATOM 3209 O O . ILE A 1 374 ? 48.498 17.919 -83.092 1.00 93.88 374 ILE A O 1
ATOM 3213 N N . LEU A 1 375 ? 50.183 17.252 -84.405 1.00 93.25 375 LEU A N 1
ATOM 3214 C CA . LEU A 1 375 ? 50.274 15.926 -83.797 1.00 93.25 375 LEU A CA 1
ATOM 3215 C C . LEU A 1 375 ? 50.731 16.002 -82.330 1.00 93.25 375 LEU A C 1
ATOM 3217 O O . LEU A 1 375 ? 50.182 15.293 -81.494 1.00 93.25 375 LEU A O 1
ATOM 3221 N N . ALA A 1 376 ? 51.704 16.856 -82.000 1.00 92.06 376 ALA A N 1
ATOM 3222 C CA . ALA A 1 376 ? 52.138 17.064 -80.618 1.00 92.06 376 ALA A CA 1
ATOM 3223 C C . ALA A 1 376 ? 50.994 17.621 -79.756 1.00 92.06 376 ALA A C 1
ATOM 3225 O O . ALA A 1 376 ? 50.661 17.020 -78.739 1.00 92.06 376 ALA A O 1
ATOM 3226 N N . GLU A 1 377 ? 50.315 18.675 -80.219 1.00 95.25 377 GLU A N 1
ATOM 3227 C CA . GLU A 1 377 ? 49.150 19.270 -79.548 1.00 95.25 377 GLU A CA 1
ATOM 3228 C C . GLU A 1 377 ? 48.021 18.251 -79.321 1.00 95.25 377 GLU A C 1
ATOM 3230 O O . GLU A 1 377 ? 47.449 18.196 -78.234 1.00 95.25 377 GLU A O 1
ATOM 3235 N N . GLN A 1 378 ? 47.726 17.392 -80.305 1.00 94.44 378 GLN A N 1
ATOM 3236 C CA . GLN A 1 378 ? 46.730 16.321 -80.172 1.00 94.44 378 GLN A CA 1
ATOM 3237 C C . GLN A 1 378 ? 47.113 15.292 -79.101 1.00 94.44 378 GLN A C 1
ATOM 3239 O O . GLN A 1 378 ? 46.260 14.872 -78.316 1.00 94.44 378 GLN A O 1
ATOM 3244 N N . TYR A 1 379 ? 48.382 14.882 -79.048 1.00 95.12 379 TYR A N 1
ATOM 3245 C CA . TYR A 1 379 ? 48.856 13.913 -78.061 1.00 95.12 379 TYR A CA 1
ATOM 3246 C C . TYR A 1 379 ? 48.981 14.522 -76.656 1.00 95.12 379 TYR A C 1
ATOM 3248 O O . TYR A 1 379 ? 48.589 13.868 -75.689 1.00 95.12 379 TYR A O 1
ATOM 3256 N N . ASP A 1 380 ? 49.419 15.775 -76.524 1.00 94.25 380 ASP A N 1
ATOM 3257 C CA . ASP A 1 380 ? 49.437 16.498 -75.247 1.00 94.25 380 ASP A CA 1
ATOM 3258 C C . ASP A 1 380 ? 48.011 16.758 -74.735 1.00 94.25 380 ASP A C 1
ATOM 3260 O O . ASP A 1 380 ? 47.723 16.532 -73.557 1.00 94.25 380 ASP A O 1
ATOM 3264 N N . HIS A 1 381 ? 47.073 17.133 -75.612 1.00 94.62 381 HIS A N 1
ATOM 3265 C CA . HIS A 1 381 ? 45.652 17.216 -75.269 1.00 94.62 381 HIS A CA 1
ATOM 3266 C C . HIS A 1 381 ? 45.099 15.850 -74.832 1.00 94.62 381 HIS A C 1
ATOM 3268 O O . HIS A 1 381 ? 44.423 15.764 -73.808 1.00 94.62 381 HIS A O 1
ATOM 3274 N N . SER A 1 382 ? 45.432 14.766 -75.543 1.00 93.88 382 SER A N 1
ATOM 3275 C CA . SER A 1 382 ? 45.022 13.407 -75.168 1.00 93.88 382 SER A CA 1
ATOM 3276 C C . SER A 1 382 ? 45.580 12.971 -73.809 1.00 93.88 382 SER A C 1
ATOM 3278 O O . SER A 1 382 ? 44.881 12.273 -73.075 1.00 93.88 382 SER A O 1
ATOM 3280 N N . ILE A 1 383 ? 46.811 13.360 -73.462 1.00 93.56 383 ILE A N 1
ATOM 3281 C CA . ILE A 1 383 ? 47.409 13.085 -72.149 1.00 93.56 383 ILE A CA 1
ATOM 3282 C C . ILE A 1 383 ? 46.685 13.887 -71.066 1.00 93.56 383 ILE A C 1
ATOM 3284 O O . ILE A 1 383 ? 46.218 13.298 -70.093 1.00 93.56 383 ILE A O 1
ATOM 3288 N N . ASN A 1 384 ? 46.536 15.201 -71.245 1.00 94.06 384 ASN A N 1
ATOM 3289 C CA . ASN A 1 384 ? 45.904 16.077 -70.256 1.00 94.06 384 ASN A CA 1
ATOM 3290 C C . ASN A 1 384 ? 44.434 15.709 -70.004 1.00 94.06 384 ASN A C 1
ATOM 3292 O O . ASN A 1 384 ? 44.013 15.618 -68.851 1.00 94.06 384 ASN A O 1
ATOM 3296 N N . ASN A 1 385 ? 43.674 15.411 -71.062 1.00 94.19 385 ASN A N 1
ATOM 3297 C CA . ASN A 1 385 ? 42.293 14.941 -70.962 1.00 94.19 385 ASN A CA 1
ATOM 3298 C C . ASN A 1 385 ? 42.212 13.592 -70.220 1.00 94.19 385 ASN A C 1
ATOM 3300 O O . ASN A 1 385 ? 41.407 13.436 -69.302 1.00 94.19 385 ASN A O 1
ATOM 3304 N N . MET A 1 386 ? 43.100 12.639 -70.533 1.00 94.00 386 MET A N 1
ATOM 3305 C CA . MET A 1 386 ? 43.175 11.352 -69.828 1.00 94.00 386 MET A CA 1
ATOM 3306 C C . MET A 1 386 ? 43.494 11.526 -68.337 1.00 94.00 386 MET A C 1
ATOM 3308 O O . MET A 1 386 ? 42.825 10.910 -67.509 1.00 94.00 386 MET A O 1
ATOM 3312 N N . LEU A 1 387 ? 44.465 12.380 -67.989 1.00 93.06 387 LEU A N 1
ATOM 3313 C CA . LEU A 1 387 ? 44.843 12.668 -66.601 1.00 93.06 387 LEU A CA 1
ATOM 3314 C C . LEU A 1 387 ? 43.696 13.330 -65.823 1.00 93.06 387 LEU A C 1
ATOM 3316 O O . LEU A 1 387 ? 43.344 12.850 -64.748 1.00 93.06 387 LEU A O 1
ATOM 3320 N N . SER A 1 388 ? 43.083 14.379 -66.380 1.00 93.38 388 SER A N 1
ATOM 3321 C CA . SER A 1 388 ? 41.961 15.095 -65.757 1.00 93.38 388 SER A CA 1
ATOM 3322 C C . SER A 1 388 ? 40.734 14.193 -65.585 1.00 93.38 388 SER A C 1
ATOM 3324 O O . SER A 1 388 ? 40.191 14.104 -64.486 1.00 93.38 388 SER A O 1
ATOM 3326 N N . THR A 1 389 ? 40.367 13.429 -66.619 1.00 94.19 389 THR A N 1
ATOM 3327 C CA . THR A 1 389 ? 39.270 12.450 -66.553 1.00 94.19 389 THR A CA 1
ATOM 3328 C C . THR A 1 389 ? 39.525 11.379 -65.487 1.00 94.19 389 THR A C 1
ATOM 3330 O O . THR A 1 389 ? 38.597 10.959 -64.803 1.00 94.19 389 THR A O 1
ATOM 3333 N N . GLN A 1 390 ? 40.770 10.916 -65.317 1.00 92.94 390 GLN A N 1
ATOM 3334 C CA . GLN A 1 390 ? 41.101 9.931 -64.279 1.00 92.94 390 GLN A CA 1
ATOM 3335 C C . GLN A 1 390 ? 41.190 10.505 -62.864 1.00 92.94 390 GLN A C 1
ATOM 3337 O O . GLN A 1 390 ? 41.064 9.723 -61.921 1.00 92.94 390 GLN A O 1
ATOM 3342 N N . ALA A 1 391 ? 41.445 11.806 -62.711 1.00 91.44 391 ALA A N 1
ATOM 3343 C CA . ALA A 1 391 ? 41.342 12.489 -61.426 1.00 91.44 391 ALA A CA 1
ATOM 3344 C C . ALA A 1 391 ? 39.870 12.553 -61.002 1.00 91.44 391 ALA A C 1
ATOM 3346 O O . ALA A 1 391 ? 39.504 11.913 -60.022 1.00 91.44 391 ALA A O 1
ATOM 3347 N N . LEU A 1 392 ? 39.021 13.160 -61.843 1.00 94.38 392 LEU A N 1
ATOM 3348 C CA . LEU A 1 392 ? 37.581 13.296 -61.598 1.00 94.38 392 LEU A CA 1
ATOM 3349 C C . LEU A 1 392 ? 36.905 11.950 -61.302 1.00 94.38 392 LEU A C 1
ATOM 3351 O O . LEU A 1 392 ? 36.205 11.831 -60.307 1.00 94.38 392 LEU A O 1
ATOM 3355 N N . ARG A 1 393 ? 37.186 10.901 -62.088 1.00 94.69 393 ARG A N 1
ATOM 3356 C CA . ARG A 1 393 ? 36.625 9.559 -61.838 1.00 94.69 393 ARG A CA 1
ATOM 3357 C C . ARG A 1 393 ? 37.052 8.935 -60.512 1.00 94.69 393 ARG A C 1
ATOM 3359 O O . ARG A 1 393 ? 36.314 8.105 -59.989 1.00 94.69 393 ARG A O 1
ATOM 3366 N N . LEU A 1 394 ? 38.248 9.249 -60.003 1.00 94.50 394 LEU A N 1
ATOM 3367 C CA . LEU A 1 394 ? 38.655 8.769 -58.682 1.00 94.50 394 LEU A CA 1
ATOM 3368 C C . LEU A 1 394 ? 37.903 9.541 -57.599 1.00 94.50 394 LEU A C 1
ATOM 3370 O O . LEU A 1 394 ? 37.355 8.911 -56.701 1.00 94.50 394 LEU A O 1
ATOM 3374 N N . ASP A 1 395 ? 37.832 10.865 -57.721 1.00 94.19 395 ASP A N 1
ATOM 3375 C CA . ASP A 1 395 ? 37.146 11.729 -56.759 1.00 94.19 395 ASP A CA 1
ATOM 3376 C C . ASP A 1 395 ? 35.642 11.382 -56.677 1.00 94.19 395 ASP A C 1
ATOM 3378 O O . ASP A 1 395 ? 35.130 11.125 -55.589 1.00 94.19 395 ASP A O 1
ATOM 3382 N N . GLU A 1 396 ? 34.963 11.243 -57.824 1.00 95.75 396 GLU A N 1
ATOM 3383 C CA . GLU A 1 396 ? 33.562 10.796 -57.938 1.00 95.75 396 GLU A CA 1
ATOM 3384 C C . GLU A 1 396 ? 33.336 9.412 -57.302 1.00 95.75 396 GLU A C 1
ATOM 3386 O O . GLU A 1 396 ? 32.363 9.206 -56.572 1.00 95.75 396 GLU A O 1
ATOM 3391 N N . ALA A 1 397 ? 34.237 8.452 -57.544 1.00 95.31 397 ALA A N 1
ATOM 3392 C CA . ALA A 1 397 ? 34.129 7.111 -56.970 1.00 95.31 397 ALA A CA 1
ATOM 3393 C C . ALA A 1 397 ? 34.330 7.117 -55.444 1.00 95.31 397 ALA A C 1
ATOM 3395 O O . ALA A 1 397 ? 33.589 6.447 -54.721 1.00 95.31 397 ALA A O 1
ATOM 3396 N N . GLN A 1 398 ? 35.300 7.885 -54.940 1.00 96.62 398 GLN A N 1
ATOM 3397 C CA . GLN A 1 398 ? 35.569 8.002 -53.505 1.00 96.62 398 GLN A CA 1
ATOM 3398 C C . GLN A 1 398 ? 34.452 8.751 -52.772 1.00 96.62 398 GLN A C 1
ATOM 3400 O O . GLN A 1 398 ? 34.081 8.359 -51.660 1.00 96.62 398 GLN A O 1
ATOM 3405 N N . GLU A 1 399 ? 33.860 9.774 -53.395 1.00 96.44 399 GLU A N 1
ATOM 3406 C CA . GLU A 1 399 ? 32.670 10.431 -52.859 1.00 96.44 399 GLU A CA 1
ATOM 3407 C C . GLU A 1 399 ? 31.477 9.466 -52.820 1.00 96.44 399 GLU A C 1
ATOM 3409 O O . GLU A 1 399 ? 30.841 9.337 -51.772 1.00 96.44 399 GLU A O 1
ATOM 3414 N N . GLY A 1 400 ? 31.221 8.723 -53.902 1.00 97.31 400 GLY A N 1
ATOM 3415 C CA . GLY A 1 400 ? 30.169 7.706 -53.953 1.00 97.31 400 GLY A CA 1
ATOM 3416 C C . GLY A 1 400 ? 30.310 6.649 -52.850 1.00 97.31 400 GLY A C 1
ATOM 3417 O O . GLY A 1 400 ? 29.349 6.375 -52.129 1.00 97.31 400 GLY A O 1
ATOM 3418 N N . GLU A 1 401 ? 31.517 6.115 -52.633 1.00 96.75 401 GLU A N 1
ATOM 3419 C CA . GLU A 1 401 ? 31.787 5.195 -51.518 1.00 96.75 401 GLU A CA 1
ATOM 3420 C C . GLU A 1 401 ? 31.537 5.845 -50.143 1.00 96.75 401 GLU A C 1
ATOM 3422 O O . GLU A 1 401 ? 30.962 5.208 -49.256 1.00 96.75 401 GLU A O 1
ATOM 3427 N N . CYS A 1 402 ? 31.911 7.118 -49.955 1.00 96.94 402 CYS A N 1
ATOM 3428 C CA . CYS A 1 402 ? 31.620 7.857 -48.721 1.00 96.94 402 CYS A CA 1
ATOM 3429 C C . CYS A 1 402 ? 30.114 8.051 -48.496 1.00 96.94 402 CYS A C 1
ATOM 3431 O O . CYS A 1 402 ? 29.642 7.916 -47.365 1.00 96.94 402 CYS A O 1
ATOM 3433 N N . GLN A 1 403 ? 29.356 8.377 -49.545 1.00 97.25 403 GLN A N 1
ATOM 3434 C CA . GLN A 1 403 ? 27.907 8.563 -49.473 1.00 97.25 403 GLN A CA 1
ATOM 3435 C C . GLN A 1 403 ? 27.188 7.246 -49.145 1.00 97.25 403 GLN A C 1
ATOM 3437 O O . GLN A 1 403 ? 26.281 7.247 -48.310 1.00 97.25 403 GLN A O 1
ATOM 3442 N N . VAL A 1 404 ? 27.606 6.126 -49.748 1.00 97.94 404 VAL A N 1
ATOM 3443 C CA . VAL A 1 404 ? 27.057 4.791 -49.456 1.00 97.94 404 VAL A CA 1
ATOM 3444 C C . VAL A 1 404 ? 27.373 4.371 -48.020 1.00 97.94 404 VAL A C 1
ATOM 3446 O O . VAL A 1 404 ? 26.459 3.973 -47.299 1.00 97.94 404 VAL A O 1
ATOM 3449 N N . LEU A 1 405 ? 28.623 4.522 -47.560 1.00 97.50 405 LEU A N 1
ATOM 3450 C CA . LEU A 1 405 ? 28.984 4.167 -46.184 1.00 97.50 405 LEU A CA 1
ATOM 3451 C C . LEU A 1 405 ? 28.206 5.007 -45.158 1.00 97.50 405 LEU A C 1
ATOM 3453 O O . LEU A 1 405 ? 27.702 4.459 -44.183 1.00 97.50 405 LEU A O 1
ATOM 3457 N N . ARG A 1 406 ? 28.060 6.322 -45.377 1.00 97.12 406 ARG A N 1
ATOM 3458 C CA . ARG A 1 406 ? 27.262 7.184 -44.485 1.00 97.12 406 ARG A CA 1
ATOM 3459 C C . ARG A 1 406 ? 25.807 6.729 -44.395 1.00 97.12 406 ARG A C 1
ATOM 3461 O O . ARG A 1 406 ? 25.272 6.674 -43.294 1.00 97.12 406 ARG A O 1
ATOM 3468 N N . GLN A 1 407 ? 25.186 6.377 -45.522 1.00 97.81 407 GLN A N 1
ATOM 3469 C CA . GLN A 1 407 ? 23.812 5.864 -45.541 1.00 97.81 407 GLN A CA 1
ATOM 3470 C C . GLN A 1 407 ? 23.687 4.533 -44.786 1.00 97.81 407 GLN A C 1
ATOM 3472 O O . GLN A 1 407 ? 22.757 4.377 -44.001 1.00 97.81 407 GLN A O 1
ATOM 3477 N N . GLN A 1 408 ? 24.639 3.611 -44.954 1.00 97.81 408 GLN A N 1
ATOM 3478 C CA . GLN A 1 408 ? 24.659 2.333 -44.228 1.00 97.81 408 GLN A CA 1
ATOM 3479 C C . GLN A 1 408 ? 24.779 2.538 -42.709 1.00 97.81 408 GLN A C 1
ATOM 3481 O O . GLN A 1 408 ? 23.931 2.066 -41.955 1.00 97.81 408 GLN A O 1
ATOM 3486 N N . LEU A 1 409 ? 25.770 3.314 -42.256 1.00 96.94 409 LEU A N 1
ATOM 3487 C CA . LEU A 1 409 ? 25.993 3.583 -40.827 1.00 96.94 409 LEU A CA 1
ATOM 3488 C C . LEU A 1 409 ? 24.835 4.364 -40.175 1.00 96.94 409 LEU A C 1
ATOM 3490 O O . LEU A 1 409 ? 24.595 4.229 -38.973 1.00 96.94 409 LEU A O 1
ATOM 3494 N N . GLN A 1 410 ? 24.116 5.177 -40.956 1.00 97.44 410 GLN A N 1
ATOM 3495 C CA . GLN A 1 410 ? 22.903 5.869 -40.519 1.00 97.44 410 GLN A CA 1
ATOM 3496 C C . GLN A 1 410 ? 21.722 4.896 -40.364 1.00 97.44 410 GLN A C 1
ATOM 3498 O O . GLN A 1 410 ? 21.050 4.926 -39.336 1.00 97.44 410 GLN A O 1
ATOM 3503 N N . GLN A 1 411 ? 21.508 3.990 -41.325 1.00 98.19 411 GLN A N 1
ATOM 3504 C CA . GLN A 1 411 ? 20.467 2.953 -41.250 1.00 98.19 411 GLN A CA 1
ATOM 3505 C C . GLN A 1 411 ? 20.688 1.994 -40.067 1.00 98.19 411 GLN A C 1
ATOM 3507 O O . GLN A 1 411 ? 19.736 1.637 -39.373 1.00 98.19 411 GLN A O 1
ATOM 3512 N N . GLU A 1 412 ? 21.938 1.613 -39.787 1.00 96.56 412 GLU A N 1
ATOM 3513 C CA . GLU A 1 412 ? 22.297 0.815 -38.604 1.00 96.56 412 GLU A CA 1
ATOM 3514 C C . GLU A 1 412 ? 21.954 1.542 -37.291 1.00 96.56 412 GLU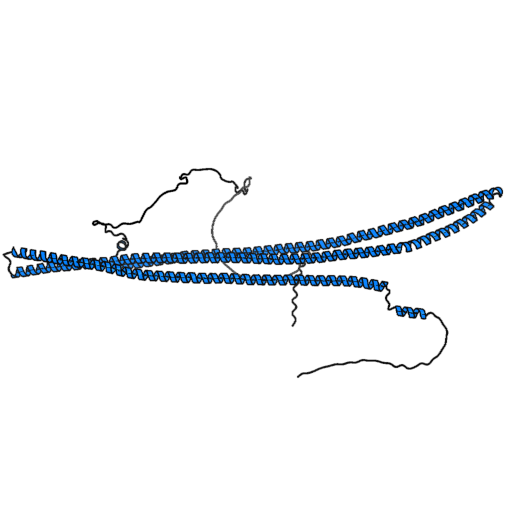 A C 1
ATOM 3516 O O . GLU A 1 412 ? 21.378 0.947 -36.375 1.00 96.56 412 GLU A O 1
ATOM 3521 N N . LEU A 1 413 ? 22.250 2.844 -37.207 1.00 96.88 413 LEU A N 1
ATOM 3522 C CA . LEU A 1 413 ? 21.930 3.671 -36.042 1.00 96.88 413 LEU A CA 1
ATOM 3523 C C . LEU A 1 413 ? 20.413 3.862 -35.864 1.00 96.88 413 LEU A C 1
ATOM 3525 O O . LEU A 1 413 ? 19.909 3.822 -34.741 1.00 96.88 413 LEU A O 1
ATOM 3529 N N . GLU A 1 414 ? 19.665 4.032 -36.954 1.00 97.75 414 GLU A N 1
ATOM 3530 C CA . GLU A 1 414 ? 18.199 4.096 -36.942 1.00 97.75 414 GLU A CA 1
ATOM 3531 C C . GLU A 1 414 ? 17.571 2.776 -36.479 1.00 97.75 414 GLU A C 1
ATOM 3533 O O . GLU A 1 414 ? 16.651 2.792 -35.657 1.00 97.75 414 GLU A O 1
ATOM 3538 N N . LEU A 1 415 ? 18.110 1.633 -36.917 1.00 98.19 415 LEU A N 1
ATOM 3539 C CA . LEU A 1 415 ? 17.682 0.313 -36.455 1.00 98.19 415 LEU A CA 1
ATOM 3540 C C . LEU A 1 415 ? 17.942 0.122 -34.951 1.00 98.19 415 LEU A C 1
ATOM 3542 O O . LEU A 1 415 ? 17.064 -0.377 -34.240 1.00 98.19 415 LEU A O 1
ATOM 3546 N N . LEU A 1 416 ? 19.100 0.566 -34.447 1.00 97.38 416 LEU A N 1
ATOM 3547 C CA . LEU A 1 416 ? 19.403 0.563 -33.012 1.00 97.38 416 LEU A CA 1
ATOM 3548 C C . LEU A 1 416 ? 18.421 1.449 -32.228 1.00 97.38 416 LEU A C 1
ATOM 3550 O O . LEU A 1 416 ? 17.837 0.997 -31.242 1.00 97.38 416 LEU A O 1
ATOM 3554 N N . ASN A 1 417 ? 18.169 2.675 -32.693 1.00 97.75 417 ASN A N 1
ATOM 3555 C CA . ASN A 1 417 ? 17.215 3.596 -32.069 1.00 97.75 417 ASN A CA 1
ATOM 3556 C C . ASN A 1 417 ? 15.786 3.023 -32.048 1.00 97.75 417 ASN A C 1
ATOM 3558 O O . ASN A 1 417 ? 15.085 3.135 -31.036 1.00 97.75 417 ASN A O 1
ATOM 3562 N N . ALA A 1 418 ? 15.352 2.365 -33.127 1.00 98.31 418 ALA A N 1
ATOM 3563 C CA . ALA A 1 418 ? 14.058 1.691 -33.202 1.00 98.31 418 ALA A CA 1
ATOM 3564 C C . ALA A 1 418 ? 13.970 0.502 -32.225 1.00 98.31 418 ALA A C 1
ATOM 3566 O O . ALA A 1 418 ? 12.960 0.335 -31.536 1.00 98.31 418 ALA A O 1
ATOM 3567 N N . TYR A 1 419 ? 15.038 -0.292 -32.106 1.00 98.12 419 TYR A N 1
ATOM 3568 C CA . TYR A 1 419 ? 15.130 -1.401 -31.155 1.00 98.12 419 TYR A CA 1
ATOM 3569 C C . TYR A 1 419 ? 15.075 -0.924 -29.693 1.00 98.12 419 TYR A C 1
ATOM 3571 O O . TYR A 1 419 ? 14.271 -1.431 -28.908 1.00 98.12 419 TYR A O 1
ATOM 3579 N N . GLN A 1 420 ? 15.846 0.108 -29.340 1.00 98.19 420 GLN A N 1
ATOM 3580 C CA . GLN A 1 420 ? 15.831 0.714 -28.004 1.00 98.19 420 GLN A CA 1
ATOM 3581 C C . GLN A 1 420 ? 14.472 1.347 -27.668 1.00 98.19 420 GLN A C 1
ATOM 3583 O O . GLN A 1 420 ? 13.962 1.183 -26.556 1.00 98.19 420 GLN A O 1
ATOM 3588 N N . SER A 1 421 ? 13.838 2.010 -28.640 1.00 98.25 421 SER A N 1
ATOM 3589 C CA . SER A 1 421 ? 12.483 2.562 -28.493 1.00 98.25 421 SER A CA 1
ATOM 3590 C C . SER A 1 421 ? 11.450 1.461 -28.242 1.00 98.25 421 SER A C 1
ATOM 3592 O O . SER A 1 421 ? 10.613 1.592 -27.348 1.00 98.25 421 SER A O 1
ATOM 3594 N N . LYS A 1 422 ? 11.550 0.336 -28.963 1.00 98.44 422 LYS A N 1
ATOM 3595 C CA . LYS A 1 422 ? 10.694 -0.841 -28.771 1.00 98.44 422 LYS A CA 1
ATOM 3596 C C . LYS A 1 422 ? 10.860 -1.453 -27.377 1.00 98.44 422 LYS A C 1
ATOM 3598 O O . LYS A 1 422 ? 9.847 -1.736 -26.741 1.00 98.44 422 LYS A O 1
ATOM 3603 N N . ILE A 1 423 ? 12.094 -1.619 -26.887 1.00 97.81 423 ILE A N 1
ATOM 3604 C CA . ILE A 1 423 ? 12.354 -2.089 -25.512 1.00 97.81 423 ILE A CA 1
ATOM 3605 C C . ILE A 1 423 ? 11.691 -1.151 -24.509 1.00 97.81 423 ILE A C 1
ATOM 3607 O O . ILE A 1 423 ? 10.922 -1.609 -23.667 1.00 97.81 423 ILE A O 1
ATOM 3611 N N . LYS A 1 424 ? 11.938 0.160 -24.629 1.00 97.62 424 LYS A N 1
ATOM 3612 C CA . LYS A 1 424 ? 11.375 1.160 -23.718 1.00 97.62 424 LYS A CA 1
ATOM 3613 C C . LYS A 1 424 ? 9.846 1.068 -23.667 1.00 97.62 424 LYS A C 1
ATOM 3615 O O . LYS A 1 424 ? 9.295 0.908 -22.586 1.00 97.62 424 LYS A O 1
ATOM 3620 N N . MET A 1 425 ? 9.171 1.073 -24.820 1.00 98.12 425 MET A N 1
ATOM 3621 C CA . MET A 1 425 ? 7.709 0.937 -24.885 1.00 98.12 425 MET A CA 1
ATOM 3622 C C . MET A 1 425 ? 7.201 -0.372 -24.266 1.00 98.12 425 MET A C 1
ATOM 3624 O O . MET A 1 425 ? 6.164 -0.375 -23.607 1.00 98.12 425 MET A O 1
ATOM 3628 N N . GLN A 1 426 ? 7.908 -1.490 -24.462 1.00 98.25 426 GLN A N 1
ATOM 3629 C CA . GLN A 1 426 ? 7.535 -2.777 -23.866 1.00 98.25 426 GLN A CA 1
ATOM 3630 C C . GLN A 1 426 ? 7.691 -2.779 -22.340 1.00 98.25 426 GLN A C 1
ATOM 3632 O O . GLN A 1 426 ? 6.830 -3.329 -21.650 1.00 98.25 426 GLN A O 1
ATOM 3637 N N . THR A 1 427 ? 8.750 -2.153 -21.819 1.00 97.56 427 THR A N 1
ATOM 3638 C CA . THR A 1 427 ? 8.980 -1.985 -20.380 1.00 97.56 427 THR A CA 1
ATOM 3639 C C . THR A 1 427 ? 7.977 -1.022 -19.752 1.00 97.56 427 THR A C 1
ATOM 3641 O O . THR A 1 427 ? 7.384 -1.372 -18.737 1.00 97.56 427 THR A O 1
ATOM 3644 N N . ASP A 1 428 ? 7.711 0.132 -20.365 1.00 97.81 428 ASP A N 1
ATOM 3645 C CA . ASP A 1 428 ? 6.718 1.094 -19.873 1.00 97.81 428 ASP A CA 1
ATOM 3646 C C . ASP A 1 428 ? 5.314 0.447 -19.848 1.00 97.81 428 ASP A C 1
ATOM 3648 O O . ASP A 1 428 ? 4.637 0.450 -18.821 1.00 97.81 428 ASP A O 1
ATOM 3652 N N . ALA A 1 429 ? 4.930 -0.275 -20.910 1.00 98.44 429 ALA A N 1
ATOM 3653 C CA . ALA A 1 429 ? 3.680 -1.040 -20.941 1.00 98.44 429 ALA A CA 1
ATOM 3654 C C . ALA A 1 429 ? 3.632 -2.207 -19.930 1.00 98.44 429 ALA A C 1
ATOM 3656 O O . ALA A 1 429 ? 2.543 -2.644 -19.552 1.00 98.44 429 ALA A O 1
ATOM 3657 N N . GLN A 1 430 ? 4.780 -2.748 -19.503 1.00 98.00 430 GLN A N 1
ATOM 3658 C CA . GLN A 1 430 ? 4.848 -3.695 -18.385 1.00 98.00 430 GLN A CA 1
ATOM 3659 C C . GLN A 1 430 ? 4.655 -2.975 -17.049 1.00 98.00 430 GLN A C 1
ATOM 3661 O O . GLN A 1 430 ? 3.853 -3.439 -16.243 1.00 98.00 430 GLN A O 1
ATOM 3666 N N . HIS A 1 431 ? 5.322 -1.841 -16.836 1.00 98.31 431 HIS A N 1
ATOM 3667 C CA . HIS A 1 431 ? 5.186 -1.040 -15.623 1.00 98.31 431 HIS A CA 1
ATOM 3668 C C . HIS A 1 431 ? 3.732 -0.601 -15.385 1.00 98.31 431 HIS A C 1
ATOM 3670 O O . HIS A 1 431 ? 3.242 -0.683 -14.257 1.00 98.31 431 HIS A O 1
ATOM 3676 N N . ASP A 1 432 ? 3.014 -0.231 -16.449 1.00 98.38 432 ASP A N 1
ATOM 3677 C CA . ASP A 1 432 ? 1.590 0.113 -16.391 1.00 98.38 432 ASP A CA 1
ATOM 3678 C C . ASP A 1 432 ? 0.688 -1.084 -16.062 1.00 98.38 432 ASP A C 1
ATOM 3680 O O . ASP A 1 432 ? -0.367 -0.900 -15.452 1.00 98.38 432 ASP A O 1
ATOM 3684 N N . ARG A 1 433 ? 1.049 -2.305 -16.489 1.00 98.56 433 ARG A N 1
ATOM 3685 C CA . ARG A 1 433 ? 0.315 -3.531 -16.121 1.00 98.56 433 ARG A CA 1
ATOM 3686 C C . ARG A 1 433 ? 0.541 -3.871 -14.652 1.00 98.56 433 ARG A C 1
ATOM 3688 O O . ARG A 1 433 ? -0.431 -3.988 -13.918 1.00 98.56 433 ARG A O 1
ATOM 3695 N N . GLU A 1 434 ? 1.801 -3.919 -14.217 1.00 98.31 434 GLU A N 1
ATOM 3696 C CA . GLU A 1 434 ? 2.180 -4.178 -12.820 1.00 98.31 434 GLU A CA 1
ATOM 3697 C C . GLU A 1 434 ? 1.517 -3.177 -11.857 1.00 98.31 434 GLU A C 1
ATOM 3699 O O . GLU A 1 434 ? 1.019 -3.565 -10.800 1.00 98.31 434 GLU A O 1
ATOM 3704 N N . ARG A 1 435 ? 1.454 -1.894 -12.246 1.00 98.44 435 ARG A N 1
ATOM 3705 C CA . ARG A 1 435 ? 0.750 -0.837 -11.506 1.00 98.44 435 ARG A CA 1
ATOM 3706 C C . ARG A 1 435 ? -0.743 -1.138 -11.364 1.00 98.44 435 ARG A C 1
ATOM 3708 O O . ARG A 1 435 ? -1.237 -1.164 -10.242 1.00 98.44 435 ARG A O 1
ATOM 3715 N N . ARG A 1 436 ? -1.442 -1.414 -12.470 1.00 98.56 436 ARG A N 1
ATOM 3716 C CA . ARG A 1 436 ? -2.887 -1.712 -12.458 1.00 98.56 436 ARG A CA 1
ATOM 3717 C C . ARG A 1 436 ? -3.220 -2.992 -11.692 1.00 98.56 436 ARG A C 1
ATOM 3719 O O . ARG A 1 436 ? -4.218 -3.036 -10.982 1.00 98.56 436 ARG A O 1
ATOM 3726 N N . GLU A 1 437 ? -2.382 -4.020 -11.796 1.00 98.56 437 GLU A N 1
ATOM 3727 C CA . GLU A 1 437 ? -2.526 -5.264 -11.028 1.00 98.56 437 GLU A CA 1
ATOM 3728 C C . GLU A 1 437 ? -2.337 -5.038 -9.519 1.00 98.56 437 GLU A C 1
ATOM 3730 O O . GLU A 1 437 ? -3.024 -5.671 -8.712 1.00 98.56 437 GLU A O 1
ATOM 3735 N N . LEU A 1 438 ? -1.438 -4.130 -9.119 1.00 98.56 438 LEU A N 1
ATOM 3736 C CA . LEU A 1 438 ? -1.289 -3.724 -7.722 1.00 98.56 438 LEU A CA 1
ATOM 3737 C C . LEU A 1 438 ? -2.485 -2.885 -7.247 1.00 98.56 438 LEU A C 1
ATOM 3739 O O . LEU A 1 438 ? -3.052 -3.197 -6.204 1.00 98.56 438 LEU A O 1
ATOM 3743 N N . GLU A 1 439 ? -2.915 -1.887 -8.024 1.00 98.50 439 GLU A N 1
ATOM 3744 C CA . GLU A 1 439 ? -4.091 -1.047 -7.737 1.00 98.50 439 GLU A CA 1
ATOM 3745 C C . GLU A 1 439 ? -5.353 -1.895 -7.525 1.00 98.50 439 GLU A C 1
ATOM 3747 O O . GLU A 1 439 ? -6.048 -1.730 -6.523 1.00 98.50 439 GLU A O 1
ATOM 3752 N N . GLN A 1 440 ? -5.610 -2.871 -8.403 1.00 98.62 440 GLN A N 1
ATOM 3753 C CA . GLN A 1 440 ? -6.726 -3.814 -8.262 1.00 98.62 440 GLN A CA 1
ATOM 3754 C C . GLN A 1 440 ? -6.615 -4.668 -6.992 1.00 98.62 440 GLN A C 1
ATOM 3756 O O . GLN A 1 440 ? -7.603 -4.858 -6.284 1.00 98.62 440 GLN A O 1
ATOM 3761 N N . ARG A 1 441 ? -5.417 -5.173 -6.673 1.00 98.62 441 ARG A N 1
ATOM 3762 C CA . ARG A 1 441 ? -5.179 -6.015 -5.489 1.00 98.62 441 ARG A CA 1
ATOM 3763 C C . ARG A 1 441 ? -5.355 -5.241 -4.184 1.00 98.62 441 ARG A C 1
ATOM 3765 O O . ARG A 1 441 ? -5.950 -5.764 -3.243 1.00 98.62 441 ARG A O 1
ATOM 3772 N N . VAL A 1 442 ? -4.854 -4.009 -4.137 1.00 98.62 442 VAL A N 1
ATOM 3773 C CA . VAL A 1 442 ? -5.005 -3.090 -3.004 1.00 98.62 442 VAL A CA 1
ATOM 3774 C C . VAL A 1 442 ? -6.473 -2.694 -2.840 1.00 98.62 442 VAL A C 1
ATOM 3776 O O . VAL A 1 442 ? -7.012 -2.845 -1.747 1.00 98.62 442 VAL A O 1
ATOM 3779 N N . SER A 1 443 ? -7.149 -2.299 -3.924 1.00 98.44 443 SER A N 1
ATOM 3780 C CA . SER A 1 443 ? -8.576 -1.948 -3.919 1.00 98.44 443 SER A CA 1
ATOM 3781 C C . SER A 1 443 ? -9.464 -3.109 -3.453 1.00 98.44 443 SER A C 1
ATOM 3783 O O . SER A 1 443 ? -10.313 -2.916 -2.585 1.00 98.44 443 SER A O 1
ATOM 3785 N N . LEU A 1 444 ? -9.219 -4.335 -3.929 1.00 98.62 444 LEU A N 1
ATOM 3786 C CA . LEU A 1 444 ? -9.937 -5.522 -3.456 1.00 98.62 444 LEU A CA 1
ATOM 3787 C C . LEU A 1 444 ? -9.677 -5.788 -1.965 1.00 98.62 444 LEU A C 1
ATOM 3789 O O . LEU A 1 444 ? -10.613 -6.056 -1.214 1.00 98.62 444 LEU A O 1
ATOM 3793 N N . ARG A 1 445 ? -8.420 -5.676 -1.510 1.00 98.44 445 ARG A N 1
ATOM 3794 C CA . ARG A 1 445 ? -8.064 -5.822 -0.088 1.00 98.44 445 ARG A CA 1
ATOM 3795 C C . ARG A 1 445 ? -8.748 -4.752 0.776 1.00 98.44 445 ARG A C 1
ATOM 3797 O O . ARG A 1 445 ? -9.142 -5.060 1.897 1.00 98.44 445 ARG A O 1
ATOM 3804 N N . ARG A 1 446 ? -8.900 -3.526 0.262 1.00 98.44 446 ARG A N 1
ATOM 3805 C CA . ARG A 1 446 ? -9.597 -2.415 0.926 1.00 98.44 446 ARG A CA 1
ATOM 3806 C C . ARG A 1 446 ? -11.091 -2.701 1.071 1.00 98.44 446 ARG A C 1
ATOM 3808 O O . ARG A 1 446 ? -11.586 -2.676 2.190 1.00 98.44 446 ARG A O 1
ATOM 3815 N N . ALA A 1 447 ? -11.764 -3.062 -0.021 1.00 98.69 447 ALA A N 1
ATOM 3816 C CA . ALA A 1 447 ? -13.196 -3.361 -0.017 1.00 98.69 447 ALA A CA 1
ATOM 3817 C C . ALA A 1 447 ? -13.550 -4.549 0.900 1.00 98.69 447 ALA A C 1
ATOM 3819 O O . ALA A 1 447 ? -14.531 -4.496 1.634 1.00 98.69 447 ALA A O 1
ATOM 3820 N N . LEU A 1 448 ? -12.721 -5.602 0.917 1.00 98.69 448 LEU A N 1
ATOM 3821 C CA . LEU A 1 448 ? -12.894 -6.737 1.835 1.00 98.69 448 LEU A CA 1
ATOM 3822 C C . LEU A 1 448 ? -12.687 -6.350 3.308 1.00 98.69 448 LEU A C 1
ATOM 3824 O O . LEU A 1 448 ? -13.343 -6.909 4.185 1.00 98.69 448 LEU A O 1
ATOM 3828 N N . LEU A 1 449 ? -11.784 -5.406 3.593 1.00 98.56 449 LEU A N 1
ATOM 3829 C CA . LEU A 1 449 ? -11.585 -4.878 4.943 1.00 98.56 449 LEU A CA 1
ATOM 3830 C C . LEU A 1 449 ? -12.774 -4.012 5.385 1.00 98.56 449 LEU A C 1
ATOM 3832 O O . LEU A 1 449 ? -13.234 -4.163 6.511 1.00 98.56 449 LEU A O 1
ATOM 3836 N N . GLU A 1 450 ? -13.286 -3.150 4.507 1.00 98.31 450 GLU A N 1
ATOM 3837 C CA . GLU A 1 450 ? -14.452 -2.299 4.780 1.00 98.31 450 GLU A CA 1
ATOM 3838 C C . GLU A 1 450 ? -15.720 -3.133 5.009 1.00 98.31 450 GLU A C 1
ATOM 3840 O O . GLU A 1 450 ? -16.359 -2.968 6.044 1.00 98.31 450 GLU A O 1
ATOM 3845 N N . HIS A 1 451 ? -16.006 -4.122 4.153 1.00 98.56 451 HIS A N 1
ATOM 3846 C CA . HIS A 1 451 ? -17.118 -5.063 4.355 1.00 98.56 451 HIS A CA 1
ATOM 3847 C C . HIS A 1 451 ? -17.027 -5.784 5.707 1.00 98.56 451 HIS A C 1
ATOM 3849 O O . HIS A 1 451 ? -18.004 -5.872 6.446 1.00 98.56 451 HIS A O 1
ATOM 3855 N N . LYS A 1 452 ? -15.830 -6.260 6.076 1.00 98.56 452 LYS A N 1
ATOM 3856 C CA . LYS A 1 452 ? -15.615 -6.915 7.370 1.00 98.56 452 LYS A CA 1
ATOM 3857 C C . LYS A 1 452 ? -15.850 -5.959 8.550 1.00 98.56 452 LYS A C 1
ATOM 3859 O O . LYS A 1 452 ? -16.379 -6.379 9.577 1.00 98.56 452 LYS A O 1
ATOM 3864 N N . ILE A 1 453 ? -15.446 -4.693 8.427 1.00 98.50 453 ILE A N 1
ATOM 3865 C CA . ILE A 1 453 ? -15.703 -3.655 9.437 1.00 98.50 453 ILE A CA 1
ATOM 3866 C C . ILE A 1 453 ? -17.215 -3.425 9.583 1.00 98.50 453 ILE A C 1
ATOM 3868 O O . ILE A 1 453 ? -17.717 -3.409 10.705 1.00 98.50 453 ILE A O 1
ATOM 3872 N N . GLU A 1 454 ? -17.952 -3.323 8.474 1.00 98.31 454 GLU A N 1
ATOM 3873 C CA . GLU A 1 454 ? -19.415 -3.182 8.468 1.00 98.31 454 GLU A CA 1
ATOM 3874 C C . GLU A 1 454 ? -20.119 -4.380 9.134 1.00 98.31 454 GLU A C 1
ATOM 3876 O O . GLU A 1 454 ? -20.994 -4.186 9.981 1.00 98.31 454 GLU A O 1
ATOM 3881 N N . GLU A 1 455 ? -19.698 -5.613 8.830 1.00 98.38 455 GLU A N 1
ATOM 3882 C CA . GLU A 1 455 ? -20.213 -6.838 9.462 1.00 98.38 455 GLU A CA 1
ATOM 3883 C C . GLU A 1 455 ? -19.930 -6.887 10.974 1.00 98.38 455 GLU A C 1
ATOM 3885 O O . GLU A 1 455 ? -20.832 -7.185 11.763 1.00 98.38 455 GLU A O 1
ATOM 3890 N N . GLU A 1 456 ? -18.703 -6.565 11.406 1.00 98.19 456 GLU A N 1
ATOM 3891 C CA . GLU A 1 456 ? -18.347 -6.519 12.832 1.00 98.19 456 GLU A CA 1
ATOM 3892 C C . GLU A 1 456 ? -19.141 -5.439 13.586 1.00 98.19 456 GLU A C 1
ATOM 3894 O O . GLU A 1 456 ? -19.599 -5.679 14.705 1.00 98.19 456 GLU A O 1
ATOM 3899 N N . MET A 1 457 ? -19.352 -4.270 12.974 1.00 98.06 457 MET A N 1
ATOM 3900 C CA . MET A 1 457 ? -20.150 -3.180 13.547 1.00 98.06 457 MET A CA 1
ATOM 3901 C C . MET A 1 457 ? -21.634 -3.545 13.661 1.00 98.06 457 MET A C 1
ATOM 3903 O O . MET A 1 457 ? -22.268 -3.247 14.676 1.00 98.06 457 MET A O 1
ATOM 3907 N N . LEU A 1 458 ? -22.187 -4.241 12.663 1.00 98.25 458 LEU A N 1
ATOM 3908 C CA . LEU A 1 458 ? -23.555 -4.754 12.712 1.00 98.25 458 LEU A CA 1
ATOM 3909 C C . LEU A 1 458 ? -23.717 -5.828 13.802 1.00 98.25 458 LEU A C 1
ATOM 3911 O O . LEU A 1 458 ? -24.699 -5.791 14.548 1.00 98.25 458 LEU A O 1
ATOM 3915 N N . SER A 1 459 ? -22.749 -6.744 13.947 1.00 98.06 459 SER A N 1
ATOM 3916 C CA . SER A 1 459 ? -22.735 -7.732 15.041 1.00 98.06 459 SER A CA 1
ATOM 3917 C C . SER A 1 459 ? -22.723 -7.047 16.406 1.00 98.06 459 SER A C 1
ATOM 3919 O O . SER A 1 459 ? -23.579 -7.328 17.245 1.00 98.06 459 SER A O 1
ATOM 3921 N N . LEU A 1 460 ? -21.826 -6.075 16.603 1.00 97.69 460 LEU A N 1
ATOM 3922 C CA . LEU A 1 460 ? -21.709 -5.331 17.855 1.00 97.69 460 LEU A CA 1
ATOM 3923 C C . LEU A 1 460 ? -22.998 -4.570 18.204 1.00 97.69 460 LEU A C 1
ATOM 3925 O O . LEU A 1 460 ? -23.409 -4.542 19.366 1.00 97.69 460 LEU A O 1
ATOM 3929 N N . GLN A 1 461 ? -23.671 -3.986 17.210 1.00 97.81 461 GLN A N 1
ATOM 3930 C CA . GLN A 1 461 ? -24.949 -3.308 17.417 1.00 97.81 461 GLN A CA 1
ATOM 3931 C C . GLN A 1 461 ? -26.076 -4.292 17.779 1.00 97.81 461 GLN A C 1
ATOM 3933 O O . GLN A 1 461 ? -26.905 -3.980 18.638 1.00 97.81 461 GLN A O 1
ATOM 3938 N N . ASN A 1 462 ? -26.091 -5.496 17.199 1.00 98.00 462 ASN A N 1
ATOM 3939 C CA . ASN A 1 462 ? -27.028 -6.555 17.585 1.00 98.00 462 ASN A CA 1
ATOM 3940 C C . ASN A 1 462 ? -26.766 -7.043 19.022 1.00 98.00 462 ASN A C 1
ATOM 3942 O O . ASN A 1 462 ? -27.697 -7.114 19.825 1.00 98.00 462 ASN A O 1
ATOM 3946 N N . GLU A 1 463 ? -25.504 -7.291 19.385 1.00 97.44 463 GLU A N 1
ATOM 3947 C CA . GLU A 1 463 ? -25.086 -7.642 20.751 1.00 97.44 463 GLU A CA 1
ATOM 3948 C C . GLU A 1 463 ? -25.473 -6.556 21.765 1.00 97.44 463 GLU A C 1
ATOM 3950 O O . GLU A 1 463 ? -25.961 -6.860 22.856 1.00 97.44 463 GLU A O 1
ATOM 3955 N N . ARG A 1 464 ? -25.319 -5.277 21.398 1.00 98.00 464 ARG A N 1
ATOM 3956 C CA . ARG A 1 464 ? -25.729 -4.122 22.208 1.00 98.00 464 ARG A CA 1
ATOM 3957 C C . ARG A 1 464 ? -27.230 -4.136 22.495 1.00 98.00 464 ARG A C 1
ATOM 3959 O O . ARG A 1 464 ? -27.628 -3.961 23.648 1.00 98.00 464 ARG A O 1
ATOM 3966 N N . VAL A 1 465 ? -28.059 -4.342 21.470 1.00 97.94 465 VAL A N 1
ATOM 3967 C CA . VAL A 1 465 ? -29.524 -4.409 21.610 1.00 97.94 465 VAL A CA 1
ATOM 3968 C C . VAL A 1 465 ? -29.935 -5.619 22.450 1.00 97.94 465 VAL A C 1
ATOM 3970 O O . VAL A 1 465 ? -30.731 -5.471 23.377 1.00 97.94 465 VAL A O 1
ATOM 3973 N N . GLU A 1 466 ? -29.355 -6.790 22.192 1.00 98.00 466 GLU A N 1
ATOM 3974 C CA . GLU A 1 466 ? -29.633 -8.022 22.936 1.00 98.00 466 GLU A CA 1
ATOM 3975 C C . GLU A 1 466 ? -29.252 -7.895 24.419 1.00 98.00 466 GLU A C 1
ATOM 3977 O O . GLU A 1 466 ? -30.039 -8.236 25.304 1.00 98.00 466 GLU A O 1
ATOM 3982 N N . ARG A 1 467 ? -28.087 -7.305 24.719 1.00 97.81 467 ARG A N 1
ATOM 3983 C CA . ARG A 1 467 ? -27.631 -7.051 26.093 1.00 97.81 467 ARG A CA 1
ATOM 3984 C C . ARG A 1 467 ? -28.577 -6.123 26.854 1.00 97.81 467 ARG A C 1
ATOM 3986 O O . ARG A 1 467 ? -28.856 -6.383 28.025 1.00 97.81 467 ARG A O 1
ATOM 3993 N N . ILE A 1 468 ? -29.082 -5.073 26.203 1.00 97.75 468 ILE A N 1
ATOM 3994 C CA . ILE A 1 468 ? -30.066 -4.151 26.789 1.00 97.75 468 ILE A CA 1
ATOM 3995 C C . ILE A 1 468 ? -31.412 -4.860 26.995 1.00 97.75 468 ILE A C 1
ATOM 3997 O O . ILE A 1 468 ? -31.986 -4.747 28.078 1.00 97.75 468 ILE A O 1
ATOM 4001 N N . ARG A 1 469 ? -31.897 -5.632 26.011 1.00 98.19 469 ARG A N 1
ATOM 4002 C CA . ARG A 1 469 ? -33.161 -6.380 26.123 1.00 98.19 469 ARG A CA 1
ATOM 4003 C C . ARG A 1 469 ? -33.110 -7.382 27.278 1.00 98.19 469 ARG A C 1
ATOM 4005 O O . ARG A 1 469 ? -33.935 -7.311 28.184 1.00 98.19 469 ARG A O 1
ATOM 4012 N N . SER A 1 470 ? -32.078 -8.224 27.307 1.00 98.31 470 SER A N 1
ATOM 4013 C CA . SER A 1 470 ? -31.829 -9.203 28.372 1.00 98.31 470 SER A CA 1
ATOM 4014 C C . SER A 1 470 ? -31.735 -8.565 29.769 1.00 98.31 470 SER A C 1
ATOM 4016 O O . SER A 1 470 ? -32.195 -9.152 30.752 1.00 98.31 470 SER A O 1
ATOM 4018 N N . LEU A 1 471 ? -31.161 -7.358 29.880 1.00 98.19 471 LEU A N 1
ATOM 4019 C CA . LEU A 1 471 ? -31.114 -6.603 31.135 1.00 98.19 471 LEU A CA 1
ATOM 4020 C C . LEU A 1 471 ? -32.515 -6.164 31.584 1.00 98.19 471 LEU A C 1
ATOM 4022 O O . LEU A 1 471 ? -32.905 -6.446 32.717 1.00 98.19 471 LEU A O 1
ATOM 4026 N N . LEU A 1 472 ? -33.270 -5.508 30.702 1.00 97.88 472 LEU A N 1
ATOM 4027 C CA . LEU A 1 472 ? -34.606 -4.992 31.010 1.00 97.88 472 LEU A CA 1
ATOM 4028 C C . LEU A 1 472 ? -35.602 -6.121 31.313 1.00 97.88 472 LEU A C 1
ATOM 4030 O O . LEU A 1 472 ? -36.367 -6.015 32.266 1.00 97.88 472 LEU A O 1
ATOM 4034 N N . GLU A 1 473 ? -35.545 -7.237 30.582 1.00 98.06 473 GLU A N 1
ATOM 4035 C CA . GLU A 1 473 ? -36.366 -8.421 30.863 1.00 98.06 473 GLU A CA 1
ATOM 4036 C C . GLU A 1 473 ? -36.060 -9.043 32.235 1.00 98.06 473 GLU A C 1
ATOM 4038 O O . GLU A 1 473 ? -36.980 -9.491 32.923 1.00 98.06 473 GLU A O 1
ATOM 4043 N N . ARG A 1 474 ? -34.786 -9.083 32.661 1.00 98.25 474 ARG A N 1
ATOM 4044 C CA . ARG A 1 474 ? -34.430 -9.529 34.019 1.00 98.25 474 ARG A CA 1
ATOM 4045 C C . ARG A 1 474 ? -35.004 -8.575 35.065 1.00 98.25 474 ARG A C 1
ATOM 4047 O O . ARG A 1 474 ? -35.579 -9.039 36.045 1.00 98.25 474 ARG A O 1
ATOM 4054 N N . GLN A 1 475 ? -34.858 -7.267 34.862 1.00 97.81 475 GLN A N 1
ATOM 4055 C CA . GLN A 1 475 ? -35.356 -6.254 35.797 1.00 97.81 475 GLN A CA 1
ATOM 4056 C C . GLN A 1 475 ? -36.890 -6.291 35.910 1.00 97.81 475 GLN A C 1
ATOM 4058 O O . GLN A 1 475 ? -37.415 -6.237 37.021 1.00 97.81 475 GLN A O 1
ATOM 4063 N N . ALA A 1 476 ? -37.604 -6.501 34.798 1.00 97.75 476 ALA A N 1
ATOM 4064 C CA . ALA A 1 476 ? -39.050 -6.727 34.787 1.00 97.75 476 ALA A CA 1
ATOM 4065 C C . ALA A 1 476 ? -39.444 -7.977 35.595 1.00 97.75 476 ALA A C 1
ATOM 4067 O O . ALA A 1 476 ? -40.261 -7.877 36.508 1.00 97.75 476 ALA A O 1
ATOM 4068 N N . ARG A 1 477 ? -38.793 -9.125 35.354 1.00 98.00 477 ARG A N 1
ATOM 4069 C CA . ARG A 1 477 ? -39.029 -10.369 36.115 1.00 98.00 477 ARG A CA 1
ATOM 4070 C C . ARG A 1 477 ? -38.725 -10.225 37.613 1.00 98.00 477 ARG A C 1
ATOM 4072 O O . ARG A 1 477 ? -39.446 -10.774 38.442 1.00 98.00 477 ARG A O 1
ATOM 4079 N N . GLU A 1 478 ? -37.690 -9.469 37.984 1.00 97.00 478 GLU A N 1
ATOM 4080 C CA . GLU A 1 478 ? -37.399 -9.143 39.389 1.00 97.00 478 GLU A CA 1
ATOM 4081 C C . GLU A 1 478 ? -38.493 -8.267 40.022 1.00 97.00 478 GLU A C 1
ATOM 4083 O O . GLU A 1 478 ? -38.877 -8.509 41.168 1.00 97.00 478 GLU A O 1
ATOM 4088 N N . MET A 1 479 ? -39.026 -7.286 39.286 1.00 95.94 479 MET A N 1
ATOM 4089 C CA . MET A 1 479 ? -40.146 -6.454 39.740 1.00 95.94 479 MET A CA 1
ATOM 4090 C C . MET A 1 479 ? -41.445 -7.258 39.883 1.00 95.94 479 MET A C 1
ATOM 4092 O O . MET A 1 479 ? -42.130 -7.117 40.892 1.00 95.94 479 MET A O 1
ATOM 4096 N N . GLU A 1 480 ? -41.764 -8.142 38.936 1.00 95.56 480 GLU A N 1
ATOM 4097 C CA . GLU A 1 480 ? -42.928 -9.039 39.003 1.00 95.56 480 GLU A CA 1
ATOM 4098 C C . GLU A 1 480 ? -42.845 -10.000 40.196 1.00 95.56 480 GLU A C 1
ATOM 4100 O O . GLU A 1 480 ? -43.829 -10.186 40.918 1.00 95.56 480 GLU A O 1
ATOM 4105 N N . ALA A 1 481 ? -41.666 -10.576 40.455 1.00 96.25 481 ALA A N 1
ATOM 4106 C CA . ALA A 1 481 ? -41.428 -11.424 41.621 1.00 96.25 481 ALA A CA 1
ATOM 4107 C C . ALA A 1 481 ? -41.565 -10.636 42.937 1.00 96.25 481 ALA A C 1
ATOM 4109 O O . ALA A 1 481 ? -42.197 -11.112 43.885 1.00 96.25 481 ALA A O 1
ATOM 4110 N N . PHE A 1 482 ? -41.030 -9.411 42.988 1.00 95.69 482 PHE A N 1
ATOM 4111 C CA . PHE A 1 482 ? -41.168 -8.518 44.137 1.00 95.69 482 PHE A CA 1
ATOM 4112 C C . PHE A 1 482 ? -42.633 -8.128 44.392 1.00 95.69 482 PHE A C 1
ATOM 4114 O O . PHE A 1 482 ? -43.092 -8.144 45.537 1.00 95.69 482 PHE A O 1
ATOM 4121 N N . ASP A 1 483 ? -43.393 -7.801 43.354 1.00 93.31 483 ASP A N 1
ATOM 4122 C CA . ASP A 1 483 ? -44.801 -7.421 43.477 1.00 93.31 483 ASP A CA 1
ATOM 4123 C C . ASP A 1 483 ? -45.680 -8.630 43.844 1.00 93.31 483 ASP A C 1
ATOM 4125 O O . ASP A 1 483 ? -46.541 -8.527 44.719 1.00 93.31 483 ASP A O 1
ATOM 4129 N N . SER A 1 484 ? -45.381 -9.817 43.311 1.00 93.62 484 SER A N 1
ATOM 4130 C CA . SER A 1 484 ? -46.049 -11.073 43.692 1.00 93.62 484 SER A CA 1
ATOM 4131 C C . SER A 1 484 ? -45.809 -11.448 45.160 1.00 93.62 484 SER A C 1
ATOM 4133 O O . SER A 1 484 ? -46.741 -11.813 45.880 1.00 93.62 484 SER A O 1
ATOM 4135 N N . GLU A 1 485 ? -44.571 -11.318 45.649 1.00 93.69 485 GLU A N 1
ATOM 4136 C CA . GLU A 1 485 ? -44.264 -11.519 47.069 1.00 93.69 485 GLU A CA 1
ATOM 4137 C C . GLU A 1 485 ? -44.954 -10.463 47.950 1.00 93.69 485 GLU A C 1
ATOM 4139 O O . GLU A 1 485 ? -45.447 -10.795 49.028 1.00 93.69 485 GLU A O 1
ATOM 4144 N N . SER A 1 486 ? -45.039 -9.213 47.484 1.00 92.12 486 SER A N 1
ATOM 4145 C CA . SER A 1 486 ? -45.743 -8.134 48.189 1.00 92.12 486 SER A CA 1
ATOM 4146 C C . SER A 1 486 ? -47.226 -8.452 48.382 1.00 92.12 486 SER A C 1
ATOM 4148 O O . SER A 1 486 ? -47.729 -8.367 49.503 1.00 92.12 486 SER A O 1
ATOM 4150 N N . MET A 1 487 ? -47.893 -8.897 47.313 1.00 89.81 487 MET A N 1
ATOM 4151 C CA . MET A 1 487 ? -49.291 -9.329 47.337 1.00 89.81 487 MET A CA 1
ATOM 4152 C C . MET A 1 487 ? -49.504 -10.496 48.310 1.00 89.81 487 MET A C 1
ATOM 4154 O O . MET A 1 487 ? -50.455 -10.478 49.090 1.00 89.81 487 MET A O 1
ATOM 4158 N N . ARG A 1 488 ? -48.588 -11.478 48.340 1.00 91.94 488 ARG A N 1
ATOM 4159 C CA . ARG A 1 488 ? -48.633 -12.608 49.290 1.00 91.94 488 ARG A CA 1
ATOM 4160 C C . ARG A 1 488 ? -48.499 -12.169 50.755 1.00 91.94 488 ARG A C 1
ATOM 4162 O O . ARG A 1 488 ? -49.067 -12.814 51.629 1.00 91.94 488 ARG A O 1
ATOM 4169 N N . LEU A 1 489 ? -47.769 -11.087 51.024 1.00 88.25 489 LEU A N 1
ATOM 4170 C CA . LEU A 1 489 ? -47.652 -10.475 52.355 1.00 88.25 489 LEU A CA 1
ATOM 4171 C C . LEU A 1 489 ? -48.843 -9.559 52.712 1.00 88.25 489 LEU A C 1
ATOM 4173 O O . LEU A 1 489 ? -48.843 -8.953 53.778 1.00 88.25 489 LEU A O 1
ATOM 4177 N N . GLY A 1 490 ? -49.858 -9.453 51.846 1.00 86.62 490 GLY A N 1
ATOM 4178 C CA . GLY A 1 490 ? -51.047 -8.622 52.061 1.00 86.62 490 GLY A CA 1
ATOM 4179 C C . GLY A 1 490 ? -50.912 -7.170 51.586 1.00 86.62 490 GLY A C 1
ATOM 4180 O O . GLY A 1 490 ? -51.820 -6.369 51.813 1.00 86.62 490 GLY A O 1
ATOM 4181 N N . PHE A 1 491 ? -49.820 -6.806 50.905 1.00 85.50 491 PHE A N 1
ATOM 4182 C CA . PHE A 1 491 ? -49.612 -5.456 50.378 1.00 85.50 491 PHE A CA 1
ATOM 4183 C C . PHE A 1 491 ? -50.066 -5.349 48.921 1.00 85.50 491 PHE A C 1
ATOM 4185 O O . PHE A 1 491 ? -49.464 -5.942 48.029 1.00 85.50 491 PHE A O 1
ATOM 4192 N N . SER A 1 492 ? -51.093 -4.536 48.664 1.00 74.75 492 SER A N 1
ATOM 4193 C CA . SER A 1 492 ? -51.527 -4.223 47.297 1.00 74.75 492 SER A CA 1
ATOM 4194 C C . SER A 1 492 ? -50.509 -3.345 46.559 1.00 74.75 492 SER A C 1
ATOM 4196 O O . SER A 1 492 ? -49.998 -2.364 47.111 1.00 74.75 492 SER A O 1
ATOM 4198 N N . ASN A 1 493 ? -50.275 -3.640 45.276 1.00 66.31 493 ASN A N 1
ATOM 4199 C CA . ASN A 1 493 ? -49.372 -2.875 44.409 1.00 66.31 493 ASN A CA 1
ATOM 4200 C C . ASN A 1 493 ? -49.722 -1.382 44.299 1.00 66.31 493 ASN A C 1
ATOM 4202 O O . ASN A 1 493 ? -48.804 -0.574 44.155 1.00 66.31 493 ASN A O 1
ATOM 4206 N N . MET A 1 494 ? -51.001 -0.986 44.418 1.00 62.81 494 MET A N 1
ATOM 4207 C CA . MET A 1 494 ? -51.365 0.441 44.492 1.00 62.81 494 MET A CA 1
ATOM 4208 C C . MET A 1 494 ? -50.749 1.111 45.721 1.00 62.81 494 MET A C 1
ATOM 4210 O O . MET A 1 494 ? -50.182 2.196 45.626 1.00 62.81 494 MET A O 1
ATOM 4214 N N . VAL A 1 495 ? -50.823 0.447 46.878 1.00 64.19 495 VAL A N 1
ATOM 4215 C CA . VAL A 1 495 ? -50.309 0.999 48.135 1.00 64.19 495 VAL A CA 1
ATOM 4216 C C . VAL A 1 495 ? -48.794 1.164 48.041 1.00 64.19 495 VAL A C 1
ATOM 4218 O O . VAL A 1 495 ? -48.279 2.201 48.441 1.00 64.19 495 VAL A O 1
ATOM 4221 N N . LEU A 1 496 ? -48.085 0.200 47.443 1.00 62.47 496 LEU A N 1
ATOM 4222 C CA . LEU A 1 496 ? -46.630 0.269 47.262 1.00 62.47 496 LEU A CA 1
ATOM 4223 C C . LEU A 1 496 ? -46.173 1.240 46.161 1.00 62.47 496 LEU A C 1
ATOM 4225 O O . LEU A 1 496 ? -45.060 1.758 46.253 1.00 62.47 496 LEU A O 1
ATOM 4229 N N . SER A 1 497 ? -47.008 1.491 45.148 1.00 60.19 497 SER A N 1
ATOM 4230 C CA . SER A 1 497 ? -46.723 2.431 44.052 1.00 60.19 497 SER A CA 1
ATOM 4231 C C . SER A 1 497 ? -47.054 3.891 44.383 1.00 60.19 497 SER A C 1
ATOM 4233 O O . SER A 1 497 ? -46.520 4.784 43.728 1.00 60.19 497 SER A O 1
ATOM 4235 N N . ASN A 1 498 ? -47.872 4.164 45.410 1.00 52.84 498 ASN A N 1
ATOM 4236 C CA . ASN A 1 498 ? -48.113 5.522 45.913 1.00 52.84 498 ASN A CA 1
ATOM 4237 C C . ASN A 1 498 ? -46.835 6.099 46.553 1.00 52.84 498 ASN A C 1
ATOM 4239 O O . ASN A 1 498 ? -46.645 6.032 47.768 1.00 52.84 498 ASN A O 1
ATOM 4243 N N . LEU A 1 499 ? -45.950 6.650 45.719 1.00 51.19 499 LEU A N 1
ATOM 4244 C CA . LEU A 1 499 ? -44.654 7.224 46.099 1.00 51.19 499 LEU A CA 1
ATOM 4245 C C . LEU A 1 499 ? -44.730 8.687 46.579 1.00 51.19 499 LEU A C 1
ATOM 4247 O O . LEU A 1 499 ? -43.702 9.263 46.929 1.00 51.19 499 LEU A O 1
ATOM 4251 N N . GLN A 1 500 ? -45.926 9.280 46.623 1.00 37.59 500 GLN A N 1
ATOM 4252 C CA . GLN A 1 500 ? -46.183 10.581 47.245 1.00 37.59 500 GLN A CA 1
ATOM 4253 C C . GLN A 1 500 ? -46.942 10.396 48.560 1.00 37.59 500 GLN A C 1
ATOM 4255 O O . GLN A 1 500 ? -47.971 9.723 48.614 1.00 37.59 500 GLN A O 1
ATOM 4260 N N . GLY A 1 501 ? -46.421 11.006 49.626 1.00 40.16 501 GLY A N 1
ATOM 4261 C CA . GLY A 1 501 ? -47.046 10.977 50.942 1.00 40.16 501 GLY A CA 1
ATOM 4262 C C . GLY A 1 501 ? -48.318 11.819 50.978 1.00 40.16 501 GLY A C 1
ATOM 4263 O O . GLY A 1 501 ? -48.254 13.046 50.943 1.00 40.16 501 GLY A O 1
ATOM 4264 N N . SER A 1 502 ? -49.470 11.166 51.124 1.00 35.06 502 SER A N 1
ATOM 4265 C CA . SER A 1 502 ? -50.709 11.808 51.567 1.00 35.06 502 SER A CA 1
ATOM 4266 C C . SER A 1 502 ? -50.611 12.091 53.071 1.00 35.06 502 SER A C 1
ATOM 4268 O O . SER A 1 502 ? -51.059 11.302 53.899 1.00 35.06 502 SER A O 1
ATOM 4270 N N . GLY A 1 503 ? -49.942 13.192 53.405 1.00 33.97 503 GLY A N 1
ATOM 4271 C CA . GLY A 1 503 ? -49.661 13.631 54.774 1.00 33.97 503 GLY A CA 1
ATOM 4272 C C . GLY A 1 503 ? -49.401 15.134 54.830 1.00 33.97 503 GLY A C 1
ATOM 4273 O O . GLY A 1 503 ? -48.426 15.574 55.431 1.00 33.97 503 GLY A O 1
ATOM 4274 N N . SER A 1 504 ? -50.232 15.912 54.132 1.00 38.47 504 SER A N 1
ATOM 4275 C CA . SER A 1 504 ? -50.181 17.373 54.135 1.00 38.47 504 SER A CA 1
ATOM 4276 C C . SER A 1 504 ? -51.394 17.916 54.881 1.00 38.47 504 SER A C 1
ATOM 4278 O O . SER A 1 504 ? -52.461 18.056 54.299 1.00 38.47 504 SER A O 1
ATOM 4280 N N . GLU A 1 505 ? -51.211 18.210 56.168 1.00 29.72 505 GLU A N 1
ATOM 4281 C CA . GLU A 1 505 ? -52.063 19.133 56.921 1.00 29.72 505 GLU A CA 1
ATOM 4282 C C . GLU A 1 505 ? -51.227 19.801 58.030 1.00 29.72 505 GLU A C 1
ATOM 4284 O O . GLU A 1 505 ? -50.948 19.259 59.095 1.00 29.72 505 GLU A O 1
ATOM 4289 N N . THR A 1 506 ? -50.718 20.974 57.657 1.00 34.22 506 THR A N 1
ATOM 4290 C CA . THR A 1 506 ? -50.338 22.139 58.474 1.00 34.22 506 THR A CA 1
ATOM 4291 C C . THR A 1 506 ? -50.493 22.067 60.004 1.00 34.22 506 THR A C 1
ATOM 4293 O O . THR A 1 506 ? -51.608 22.020 60.511 1.00 34.22 506 THR A O 1
ATOM 4296 N N . HIS A 1 507 ? -49.402 22.307 60.746 1.00 31.80 507 HIS A N 1
ATOM 4297 C CA . HIS A 1 507 ? -49.067 23.643 61.293 1.00 31.80 507 HIS A CA 1
ATOM 4298 C C . HIS A 1 507 ? -47.767 23.621 62.131 1.00 31.80 507 HIS A C 1
ATOM 4300 O O . HIS A 1 507 ? -47.591 22.745 62.971 1.00 31.80 507 HIS A O 1
ATOM 4306 N N . GLY A 1 508 ? -46.881 24.619 61.957 1.00 25.25 508 GLY A N 1
ATOM 4307 C CA . GLY A 1 508 ? -45.743 24.842 62.871 1.00 25.25 508 GLY A CA 1
ATOM 4308 C C . GLY A 1 508 ? -44.428 25.326 62.241 1.00 25.25 508 GLY A C 1
ATOM 4309 O O . GLY A 1 508 ? -43.439 24.603 62.255 1.00 25.25 508 GLY A O 1
ATOM 4310 N N . SER A 1 509 ? -44.382 26.564 61.743 1.00 34.75 509 SER A N 1
ATOM 4311 C CA . SER A 1 509 ? -43.127 27.343 61.627 1.00 34.75 509 SER A CA 1
ATOM 4312 C C . SER A 1 509 ? -43.009 28.240 62.877 1.00 34.75 509 SER A C 1
ATOM 4314 O O . SER A 1 509 ? -44.063 28.629 63.388 1.00 34.75 509 SER A O 1
ATOM 4316 N N . PRO A 1 510 ? -41.805 28.568 63.404 1.00 41.28 510 PRO A N 1
ATOM 4317 C CA . PRO A 1 510 ? -40.893 29.495 62.712 1.00 41.28 510 PRO A CA 1
ATOM 4318 C C . PRO A 1 510 ? -39.374 29.250 62.908 1.00 41.28 510 PRO A C 1
ATOM 4320 O O . PRO A 1 510 ? -38.947 28.535 63.807 1.00 41.28 510 PRO A O 1
ATOM 4323 N N . GLY A 1 511 ? -38.558 29.954 62.110 1.00 28.44 511 GLY A N 1
ATOM 4324 C CA . GLY A 1 511 ? -37.100 30.070 62.287 1.00 28.44 511 GLY A CA 1
ATOM 4325 C C . GLY A 1 511 ? -36.289 28.989 61.546 1.00 28.44 511 GLY A C 1
ATOM 4326 O O . GLY A 1 511 ? -36.470 27.806 61.790 1.00 28.44 511 GLY A O 1
ATOM 4327 N N . GLY A 1 512 ? -35.369 29.285 60.625 1.00 25.64 512 GLY A N 1
ATOM 4328 C CA . GLY A 1 512 ? -34.860 30.585 60.179 1.00 25.64 512 GLY A CA 1
ATOM 4329 C C . GLY A 1 512 ? -33.381 30.773 60.514 1.00 25.64 512 GLY A C 1
ATOM 4330 O O . GLY A 1 512 ? -33.059 31.530 61.419 1.00 25.64 512 GLY A O 1
ATOM 4331 N N . TRP A 1 513 ? -32.505 30.121 59.745 1.00 28.97 513 TRP A N 1
ATOM 4332 C CA . TRP A 1 513 ? -31.087 30.480 59.619 1.00 28.97 513 TRP A CA 1
ATOM 4333 C C . TRP A 1 513 ? -30.676 30.352 58.153 1.00 28.97 513 TRP A C 1
ATOM 4335 O O . TRP A 1 513 ? -30.256 29.295 57.687 1.00 28.97 513 TRP A O 1
ATOM 4345 N N . GLY A 1 514 ? -30.851 31.445 57.416 1.00 28.12 514 GLY A N 1
ATOM 4346 C CA . GLY A 1 514 ? -30.079 31.710 56.209 1.00 28.12 514 GLY A CA 1
ATOM 4347 C C . GLY A 1 514 ? -28.959 32.699 56.534 1.00 28.12 514 GLY A C 1
ATOM 4348 O O . GLY A 1 514 ? -29.056 33.440 57.511 1.00 28.12 514 GLY A O 1
ATOM 4349 N N . GLY A 1 515 ? -27.938 32.743 55.680 1.00 30.80 515 GLY A N 1
ATOM 4350 C CA . GLY A 1 515 ? -26.871 33.744 55.738 1.00 30.80 515 GLY A CA 1
ATOM 4351 C C . GLY A 1 515 ? -25.541 33.231 56.322 1.00 30.80 515 GLY A C 1
ATOM 4352 O O . GLY A 1 515 ? -25.532 32.342 57.164 1.00 30.80 515 GLY A O 1
ATOM 4353 N N . SER A 1 516 ? -24.378 33.736 55.901 1.00 31.17 516 SER A N 1
ATOM 4354 C CA . SER A 1 516 ? -24.163 34.779 54.887 1.00 31.17 516 SER A CA 1
ATOM 4355 C C . SER A 1 516 ? -22.808 34.667 54.191 1.00 31.17 516 SER A C 1
ATOM 4357 O O . SER A 1 516 ? -21.767 34.505 54.816 1.00 31.17 516 SER A O 1
ATOM 4359 N N . GLN A 1 517 ? -22.860 34.844 52.872 1.00 35.47 517 GLN A N 1
ATOM 4360 C CA . GLN A 1 517 ? -22.119 35.859 52.116 1.00 35.47 517 GLN A CA 1
ATOM 4361 C C . GLN A 1 517 ? -21.087 36.717 52.892 1.00 35.47 517 GLN A C 1
ATOM 4363 O O . GLN A 1 517 ? -21.407 37.358 53.891 1.00 35.47 517 GLN A O 1
ATOM 4368 N N . HIS A 1 518 ? -19.893 36.845 52.314 1.00 28.38 518 HIS A N 1
ATOM 4369 C CA . HIS A 1 518 ? -19.085 38.075 52.249 1.00 28.38 518 HIS A CA 1
ATOM 4370 C C . HIS A 1 518 ? -18.687 38.234 50.763 1.00 28.38 518 HIS A C 1
ATOM 4372 O O . HIS A 1 518 ? -18.558 37.226 50.073 1.00 28.38 518 HIS A O 1
ATOM 4378 N N . GLY A 1 519 ? -18.485 39.416 50.181 1.00 28.97 519 GLY A N 1
ATOM 4379 C CA . GLY A 1 519 ? -18.615 40.787 50.682 1.00 28.97 519 GLY A CA 1
ATOM 4380 C C . GLY A 1 519 ? -17.977 41.758 49.667 1.00 28.97 519 GLY A C 1
ATOM 4381 O O . GLY A 1 519 ? -16.942 41.435 49.097 1.00 28.97 519 GLY A O 1
ATOM 4382 N N . HIS A 1 520 ? -18.620 42.900 49.402 1.00 28.48 520 HIS A N 1
ATOM 4383 C CA . HIS A 1 520 ? -18.226 43.952 48.432 1.00 28.48 520 HIS A CA 1
ATOM 4384 C C . HIS A 1 520 ? -16.779 44.479 48.649 1.00 28.48 520 HIS A C 1
ATOM 4386 O O . HIS A 1 520 ? -16.273 44.379 49.760 1.00 28.48 520 HIS A O 1
ATOM 4392 N N . SER A 1 521 ? -16.043 45.056 47.682 1.00 29.86 521 SER A N 1
ATOM 4393 C CA . SER A 1 521 ? -16.300 46.278 46.868 1.00 29.86 521 SER A CA 1
ATOM 4394 C C . SER A 1 521 ? -15.138 46.462 45.825 1.00 29.86 521 SER A C 1
ATOM 4396 O O . SER A 1 521 ? -14.216 45.653 45.849 1.00 29.86 521 SER A O 1
ATOM 4398 N N . GLN A 1 522 ? -14.998 47.451 44.912 1.00 30.25 522 GLN A N 1
ATOM 4399 C CA . GLN A 1 522 ? -15.878 48.379 44.158 1.00 30.25 522 GLN A CA 1
ATOM 4400 C C . GLN A 1 522 ? -15.030 49.191 43.118 1.00 30.25 522 GLN A C 1
ATOM 4402 O O . GLN A 1 522 ? -13.828 49.344 43.294 1.00 30.25 522 GLN A O 1
ATOM 4407 N N . HIS A 1 523 ? -15.695 49.804 42.120 1.00 27.20 523 HIS A N 1
ATOM 4408 C CA . HIS A 1 523 ? -15.280 50.950 41.264 1.00 27.20 523 HIS A CA 1
ATOM 4409 C C . HIS A 1 523 ? -14.453 50.787 39.958 1.00 27.20 523 HIS A C 1
ATOM 4411 O O . HIS A 1 523 ? -13.402 50.167 39.914 1.00 27.20 523 HIS A O 1
ATOM 4417 N N . GLN A 1 524 ? -14.917 51.585 38.971 1.00 29.88 524 GLN A N 1
ATOM 4418 C CA . GLN A 1 524 ? -14.276 52.165 37.767 1.00 29.88 524 GLN A CA 1
ATOM 4419 C C . GLN A 1 524 ? -14.051 51.312 36.499 1.00 29.88 524 GLN A C 1
ATOM 4421 O O . GLN A 1 524 ? -13.447 50.251 36.539 1.00 29.88 524 GLN A O 1
ATOM 4426 N N . GLY A 1 525 ? -14.414 51.899 35.339 1.00 27.27 525 GLY A N 1
ATOM 4427 C CA . GLY A 1 525 ? -13.612 51.738 34.110 1.00 27.27 525 GLY A CA 1
ATOM 4428 C C . GLY A 1 525 ? -14.296 51.310 32.799 1.00 27.27 525 GLY A C 1
ATOM 4429 O O . GLY A 1 525 ? -13.981 50.249 32.293 1.00 27.27 525 GLY A O 1
ATOM 4430 N N . GLY A 1 526 ? -15.162 52.162 32.234 1.00 27.44 526 GLY A N 1
ATOM 4431 C CA . GLY A 1 526 ? -15.384 52.431 30.791 1.00 27.44 526 GLY A CA 1
ATOM 4432 C C . GLY A 1 526 ? -15.171 51.397 29.651 1.00 27.44 526 GLY A C 1
ATOM 4433 O O . GLY A 1 526 ? -14.089 50.859 29.459 1.00 27.44 526 GLY A 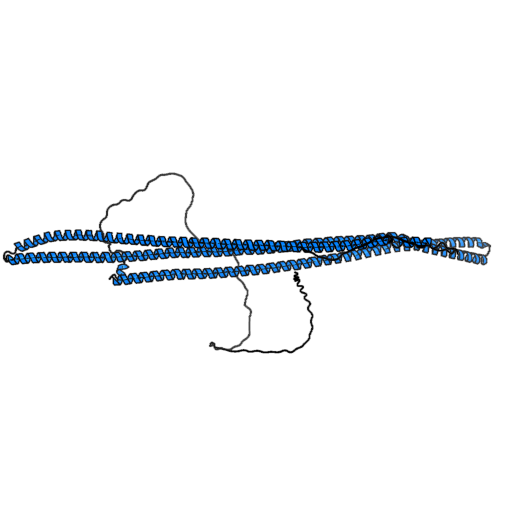O 1
ATOM 4434 N N . SER A 1 527 ? -16.144 51.405 28.720 1.00 31.48 527 SER A N 1
ATOM 4435 C CA . SER A 1 527 ? -16.097 50.876 27.331 1.00 31.48 527 SER A CA 1
ATOM 4436 C C . SER A 1 527 ? -16.154 49.336 27.177 1.00 31.48 527 SER A C 1
ATOM 4438 O O . SER A 1 527 ? -15.632 48.611 28.007 1.00 31.48 527 SER A O 1
ATOM 4440 N N . ASN A 1 528 ? -16.784 48.743 26.150 1.00 31.22 528 ASN A N 1
ATOM 4441 C CA . ASN A 1 528 ? -17.218 49.294 24.860 1.00 31.22 528 ASN A CA 1
ATOM 4442 C C . ASN A 1 528 ? -18.539 48.659 24.333 1.00 31.22 528 ASN A C 1
ATOM 4444 O O . ASN A 1 528 ? -18.821 47.494 24.576 1.00 31.22 528 ASN A O 1
ATOM 4448 N N . SER A 1 529 ? -19.307 49.483 23.615 1.00 34.59 529 SER A N 1
ATOM 4449 C CA . SER A 1 529 ? -20.480 49.271 22.732 1.00 34.59 529 SER A CA 1
ATOM 4450 C C . SER A 1 529 ? -21.187 47.899 22.508 1.00 34.59 529 SER A C 1
ATOM 4452 O O . SER A 1 529 ? -20.607 46.915 22.072 1.00 34.59 529 SER A O 1
ATOM 4454 N N . GLN A 1 530 ? -22.531 47.997 22.567 1.00 33.28 530 GLN A N 1
ATOM 4455 C CA . GLN A 1 530 ? -23.563 47.405 21.675 1.00 33.28 530 GLN A CA 1
ATOM 4456 C C . GLN A 1 530 ? -24.044 45.934 21.822 1.00 33.28 530 GLN A C 1
ATOM 4458 O O . GLN A 1 530 ? -23.550 44.993 21.211 1.00 33.28 530 GLN A O 1
ATOM 4463 N N . GLN A 1 531 ? -25.178 45.810 22.528 1.00 33.66 531 GLN A N 1
ATOM 4464 C CA . GLN A 1 531 ? -26.376 45.015 22.156 1.00 33.66 531 GLN A CA 1
ATOM 4465 C C . GLN A 1 531 ? -27.181 45.773 21.046 1.00 33.66 531 GLN A C 1
ATOM 4467 O O . GLN A 1 531 ? -26.793 46.916 20.783 1.00 33.66 531 GLN A O 1
ATOM 4472 N N . PRO A 1 532 ? -28.316 45.288 20.460 1.00 44.25 532 PRO A N 1
ATOM 4473 C CA . PRO A 1 532 ? -29.101 44.071 20.747 1.00 44.25 532 PRO A CA 1
ATOM 4474 C C . PRO A 1 532 ? -29.597 43.231 19.528 1.00 44.25 532 PRO A C 1
ATOM 4476 O O . PRO A 1 532 ? -29.510 43.611 18.367 1.00 44.25 532 PRO A O 1
ATOM 4479 N N . TRP A 1 533 ? -30.194 42.086 19.873 1.00 38.38 533 TRP A N 1
ATOM 4480 C CA . TRP A 1 533 ? -31.234 41.273 19.210 1.00 38.38 533 TRP A CA 1
ATOM 4481 C C . TRP A 1 533 ? -32.026 41.820 17.996 1.00 38.38 533 TRP A C 1
ATOM 4483 O O . TRP A 1 533 ? -32.594 42.907 18.057 1.00 38.38 533 TRP A O 1
ATOM 4493 N N . GLY A 1 534 ? -32.267 40.939 17.007 1.00 29.81 534 GLY A N 1
ATOM 4494 C CA . GLY A 1 534 ? -33.414 41.014 16.078 1.00 29.81 534 GLY A CA 1
ATOM 4495 C C . GLY A 1 534 ? -33.110 40.623 14.621 1.00 29.81 534 GLY A C 1
ATOM 4496 O O . GLY A 1 534 ? -32.355 41.310 13.944 1.00 29.81 534 GLY A O 1
ATOM 4497 N N . HIS A 1 535 ? -33.723 39.545 14.109 1.00 39.50 535 HIS A N 1
ATOM 4498 C CA . HIS A 1 535 ? -33.697 39.188 12.673 1.00 39.50 535 HIS A CA 1
ATOM 4499 C C . HIS A 1 535 ? -34.491 40.215 11.832 1.00 39.50 535 HIS A C 1
ATOM 4501 O O . HIS A 1 535 ? -35.459 40.771 12.361 1.00 39.50 535 HIS A O 1
ATOM 4507 N N . PRO A 1 536 ? -34.174 40.432 10.532 1.00 43.06 536 PRO A N 1
ATOM 4508 C CA . PRO A 1 536 ? -34.873 39.643 9.499 1.00 43.06 536 PRO A CA 1
ATOM 4509 C C . PRO A 1 536 ? -34.131 39.399 8.146 1.00 43.06 536 PRO A C 1
ATOM 4511 O O . PRO A 1 536 ? -33.131 40.023 7.824 1.00 43.06 536 PRO A O 1
ATOM 4514 N N . VAL A 1 537 ? -34.696 38.456 7.376 1.00 32.94 537 VAL A N 1
ATOM 4515 C CA . VAL A 1 537 ? -34.602 38.101 5.929 1.00 32.94 537 VAL A CA 1
ATOM 4516 C C . VAL A 1 537 ? -33.595 38.718 4.916 1.00 32.94 537 VAL A C 1
ATOM 4518 O O . VAL A 1 537 ? -33.470 39.927 4.776 1.00 32.94 537 VAL A O 1
ATOM 4521 N N . LEU A 1 538 ? -33.189 37.808 4.001 1.00 31.52 538 LEU A N 1
ATOM 4522 C CA . LEU A 1 538 ? -32.987 37.921 2.531 1.00 31.52 538 LEU A CA 1
ATOM 4523 C C . LEU A 1 538 ? -31.603 38.217 1.894 1.00 31.52 538 LEU A C 1
ATOM 4525 O O . LEU A 1 538 ? -30.889 39.142 2.251 1.00 31.52 538 LEU A O 1
ATOM 4529 N N . ALA A 1 539 ? -31.399 37.471 0.790 1.00 31.03 539 ALA A N 1
ATOM 4530 C CA . ALA A 1 539 ? -30.548 37.693 -0.393 1.00 31.03 539 ALA A CA 1
ATOM 4531 C C . ALA A 1 539 ? -29.024 37.420 -0.325 1.00 31.03 539 ALA A C 1
ATOM 4533 O O . ALA A 1 539 ? -28.304 37.962 0.503 1.00 31.03 539 ALA A O 1
ATOM 4534 N N . GLY A 1 540 ? -28.531 36.641 -1.307 1.00 31.59 540 GLY A N 1
ATOM 4535 C CA . GLY A 1 540 ? -27.098 36.492 -1.627 1.00 31.59 540 GLY A CA 1
ATOM 4536 C C . GLY A 1 540 ? -26.559 35.052 -1.633 1.00 31.59 540 GLY A C 1
ATOM 4537 O O . GLY A 1 540 ? -25.740 34.709 -0.789 1.00 31.59 540 GLY A O 1
ATOM 4538 N N . GLY A 1 541 ? -26.998 34.198 -2.566 1.00 34.44 541 GLY A N 1
ATOM 4539 C CA . GLY A 1 541 ? -26.414 32.855 -2.755 1.00 34.44 541 GLY A CA 1
ATOM 4540 C C . GLY A 1 541 ? -25.335 32.805 -3.851 1.00 34.44 541 GLY A C 1
ATOM 4541 O O . GLY A 1 541 ? -25.137 33.798 -4.553 1.00 34.44 541 GLY A O 1
ATOM 4542 N N . PRO A 1 542 ? -24.697 31.641 -4.074 1.00 36.97 542 PRO A N 1
ATOM 4543 C CA . PRO A 1 542 ? -24.046 31.302 -5.338 1.00 36.97 542 PRO A CA 1
ATOM 4544 C C . PRO A 1 542 ? -24.833 30.220 -6.133 1.00 36.97 542 PRO A C 1
ATOM 4546 O O . PRO A 1 542 ? -25.419 29.321 -5.528 1.00 36.97 542 PRO A O 1
ATOM 4549 N N . PRO A 1 543 ? -24.851 30.274 -7.480 1.00 44.56 543 PRO A N 1
ATOM 4550 C CA . PRO A 1 543 ? -25.428 29.249 -8.367 1.00 44.56 543 PRO A CA 1
ATOM 4551 C C . PRO A 1 543 ? -24.318 28.318 -8.940 1.00 44.56 543 PRO A C 1
ATOM 4553 O O . PRO A 1 543 ? -23.182 28.386 -8.475 1.00 44.56 543 PRO A O 1
ATOM 4556 N N . PRO A 1 544 ? -24.536 27.544 -10.026 1.00 49.34 544 PRO A N 1
ATOM 4557 C CA . PRO A 1 544 ? -25.540 26.488 -10.229 1.00 49.34 544 PRO A CA 1
ATOM 4558 C C . PRO A 1 544 ? -24.921 25.188 -10.807 1.00 49.34 544 PRO A C 1
ATOM 4560 O O . PRO A 1 544 ? -23.893 25.241 -11.474 1.00 49.34 544 PRO A O 1
ATOM 4563 N N . TRP A 1 545 ? -25.625 24.051 -10.744 1.00 32.31 545 TRP A N 1
ATOM 4564 C CA . TRP A 1 545 ? -25.788 23.185 -11.931 1.00 32.31 545 TRP A CA 1
ATOM 4565 C C . TRP A 1 545 ? -26.934 22.183 -11.756 1.00 32.31 545 TRP A C 1
ATOM 4567 O O . TRP A 1 545 ? -27.070 21.531 -10.724 1.00 32.31 545 TRP A O 1
ATOM 4577 N N . SER A 1 546 ? -27.777 22.087 -12.787 1.00 30.31 546 SER A N 1
ATOM 4578 C CA . SER A 1 546 ? -28.920 21.172 -12.827 1.00 30.31 546 SER A CA 1
ATOM 4579 C C . SER A 1 546 ? -28.535 19.843 -13.467 1.00 30.31 546 SER A C 1
ATOM 4581 O O . SER A 1 546 ? -27.742 19.794 -14.406 1.00 30.31 546 SER A O 1
ATOM 4583 N N . LEU A 1 547 ? -29.172 18.775 -12.997 1.00 38.22 547 LEU A N 1
ATOM 4584 C CA . LEU A 1 547 ? -29.199 17.468 -13.644 1.00 38.22 547 LEU A CA 1
ATOM 4585 C C . LEU A 1 547 ? -29.804 17.579 -15.056 1.00 38.22 547 LEU A C 1
ATOM 4587 O O . LEU A 1 547 ? -30.940 18.023 -15.180 1.00 38.22 547 LEU A O 1
ATOM 4591 N N . HIS A 1 548 ? -29.107 17.103 -16.093 1.00 33.50 548 HIS A N 1
ATOM 4592 C CA . HIS A 1 548 ? -29.740 16.727 -17.364 1.00 33.50 548 HIS A CA 1
ATOM 4593 C C . HIS A 1 548 ? -28.980 15.604 -18.085 1.00 33.50 548 HIS A C 1
ATOM 4595 O O . HIS A 1 548 ? -28.024 15.831 -18.823 1.00 33.50 548 HIS A O 1
ATOM 4601 N N . GLN A 1 549 ? -29.483 14.380 -17.927 1.00 37.53 549 GLN A N 1
ATOM 4602 C CA . GLN A 1 549 ? -29.452 13.389 -19.003 1.00 37.53 549 GLN A CA 1
ATOM 4603 C C . GLN A 1 549 ? -30.625 13.690 -19.955 1.00 37.53 549 GLN A C 1
ATOM 4605 O O . GLN A 1 549 ? -31.719 13.989 -19.468 1.00 37.53 549 GLN A O 1
ATOM 4610 N N . PRO A 1 550 ? -30.455 13.599 -21.283 1.00 40.31 550 PRO A N 1
ATOM 4611 C CA . PRO A 1 550 ? -31.572 13.624 -22.215 1.00 40.31 550 PRO A CA 1
ATOM 4612 C C . PRO A 1 550 ? -32.044 12.198 -22.526 1.00 40.31 550 PRO A C 1
ATOM 4614 O O . PRO A 1 550 ? -31.270 11.365 -22.994 1.00 40.31 550 PRO A O 1
ATOM 4617 N N . SER A 1 551 ? -33.335 11.928 -22.332 1.00 31.48 551 SER A N 1
ATOM 4618 C CA . SER A 1 551 ? -34.005 10.801 -22.984 1.00 31.48 551 SER A CA 1
ATOM 4619 C C . SER A 1 551 ? -35.485 11.111 -23.215 1.00 31.48 551 SER A C 1
ATOM 4621 O O . SER A 1 551 ? -36.200 11.440 -22.272 1.00 31.48 551 SER A O 1
ATOM 4623 N N . GLY A 1 552 ? -35.933 10.962 -24.467 1.00 32.28 552 GLY A N 1
ATOM 4624 C CA . GLY A 1 552 ? -37.348 10.815 -24.829 1.00 32.28 552 GLY A CA 1
ATOM 4625 C C . GLY A 1 552 ? -38.049 12.033 -25.451 1.00 32.28 552 GLY A C 1
ATOM 4626 O O . GLY A 1 552 ? -38.277 13.038 -24.788 1.00 32.28 552 GLY A O 1
ATOM 4627 N N . GLY A 1 553 ? -38.505 11.879 -26.704 1.00 31.59 553 GLY A N 1
ATOM 4628 C CA . GLY A 1 553 ? -39.531 12.741 -27.315 1.00 31.59 553 GLY A CA 1
ATOM 4629 C C . GLY A 1 553 ? -39.500 12.778 -28.849 1.00 31.59 553 GLY A C 1
ATOM 4630 O O . GLY A 1 553 ? -38.912 13.697 -29.407 1.00 31.59 553 GLY A O 1
ATOM 4631 N N . GLY A 1 554 ? -40.120 11.807 -29.545 1.00 29.73 554 GLY A N 1
ATOM 4632 C CA . GLY A 1 554 ? -40.006 11.741 -31.017 1.00 29.73 554 GLY A CA 1
ATOM 4633 C C . GLY A 1 554 ? -40.816 10.692 -31.804 1.00 29.73 554 GLY A C 1
ATOM 4634 O O . GLY A 1 554 ? -40.288 10.166 -32.769 1.00 29.73 554 GLY A O 1
ATOM 4635 N N . SER A 1 555 ? -42.080 10.443 -31.442 1.00 35.25 555 SER A N 1
ATOM 4636 C CA . SER A 1 555 ? -43.177 10.031 -32.358 1.00 35.25 555 SER A CA 1
ATOM 4637 C C . SER A 1 555 ? -43.186 8.686 -33.144 1.00 35.25 555 SER A C 1
ATOM 4639 O O . SER A 1 555 ? -42.375 8.437 -34.023 1.00 35.25 555 SER A O 1
ATOM 4641 N N . GLN A 1 556 ? -44.334 7.997 -32.991 1.00 35.69 556 GLN A N 1
ATOM 4642 C CA . GLN A 1 556 ? -45.145 7.270 -34.004 1.00 35.69 556 GLN A CA 1
ATOM 4643 C C . GLN A 1 556 ? -45.005 5.746 -34.319 1.00 35.69 556 GLN A C 1
ATOM 4645 O O . GLN A 1 556 ? -44.007 5.272 -34.842 1.00 35.69 556 GLN A O 1
ATOM 4650 N N . MET A 1 557 ? -46.182 5.089 -34.203 1.00 34.12 557 MET A N 1
ATOM 4651 C CA . MET A 1 557 ? -46.766 3.965 -34.985 1.00 34.12 557 MET A CA 1
ATOM 4652 C C . MET A 1 557 ? -46.511 2.477 -34.626 1.00 34.12 557 MET A C 1
ATOM 4654 O O . MET A 1 557 ? -45.391 2.050 -34.386 1.00 34.12 557 MET A O 1
ATOM 4658 N N . GLY A 1 558 ? -47.604 1.682 -34.700 1.00 30.36 558 GLY A N 1
ATOM 4659 C CA . GLY A 1 558 ? -47.666 0.202 -34.609 1.00 30.36 558 GLY A CA 1
ATOM 4660 C C . GLY A 1 558 ? -47.950 -0.341 -33.191 1.00 30.36 558 GLY A C 1
ATOM 4661 O O . GLY A 1 558 ? -47.029 -0.415 -32.395 1.00 30.36 558 GLY A O 1
ATOM 4662 N N . SER A 1 559 ? -49.181 -0.598 -32.718 1.00 34.25 559 SER A N 1
ATOM 4663 C CA . SER A 1 559 ? -50.303 -1.452 -33.187 1.00 34.25 559 SER A CA 1
ATOM 4664 C C . SER A 1 559 ? -50.205 -2.939 -32.774 1.00 34.25 559 SER A C 1
ATOM 4666 O O . SER A 1 559 ? -49.263 -3.624 -33.154 1.00 34.25 559 SER A O 1
ATOM 4668 N N . GLY A 1 560 ? -51.237 -3.429 -32.062 1.00 33.12 560 GLY A N 1
ATOM 4669 C CA . GLY A 1 560 ? -51.438 -4.826 -31.617 1.00 33.12 560 GLY A CA 1
ATOM 4670 C C . GLY A 1 560 ? -50.757 -5.191 -30.280 1.00 33.12 560 GLY A C 1
ATOM 4671 O O . GLY A 1 560 ? -49.615 -4.821 -30.056 1.00 33.12 560 GLY A O 1
ATOM 4672 N N . GLY A 1 561 ? -51.371 -5.912 -29.331 1.00 32.28 561 GLY A N 1
ATOM 4673 C CA . GLY A 1 561 ? -52.731 -6.473 -29.247 1.00 32.28 561 GLY A CA 1
ATOM 4674 C C . GLY A 1 561 ? -52.744 -7.830 -28.510 1.00 32.28 561 GLY A C 1
ATOM 4675 O O . GLY A 1 561 ? -51.961 -8.701 -28.863 1.00 32.28 561 GLY A O 1
ATOM 4676 N N . GLY A 1 562 ? -53.644 -8.031 -27.532 1.00 33.00 562 GLY A N 1
ATOM 4677 C CA . GLY A 1 562 ? -53.772 -9.279 -26.736 1.00 33.00 562 GLY A CA 1
ATOM 4678 C C . GLY A 1 562 ? -53.043 -9.204 -25.380 1.00 33.00 562 GLY A C 1
ATOM 4679 O O . GLY A 1 562 ? -51.847 -8.955 -25.347 1.00 33.00 562 GLY A O 1
ATOM 4680 N N . VAL A 1 563 ? -53.709 -9.224 -24.213 1.00 37.44 563 VAL A N 1
ATOM 4681 C CA . VAL A 1 563 ? -54.387 -10.378 -23.563 1.00 37.44 563 VAL A CA 1
ATOM 4682 C C . VAL A 1 563 ? -53.410 -11.551 -23.371 1.00 37.44 563 VAL A C 1
ATOM 4684 O O . VAL A 1 563 ? -52.892 -12.059 -24.353 1.00 37.44 563 VAL A O 1
ATOM 4687 N N . GLY A 1 564 ? -53.129 -12.079 -22.176 1.00 34.31 564 GLY A N 1
ATOM 4688 C CA . GLY A 1 564 ? -53.667 -11.870 -20.824 1.00 34.31 564 GLY A CA 1
ATOM 4689 C C . GLY A 1 564 ? -53.460 -13.163 -20.004 1.00 34.31 564 GLY A C 1
ATOM 4690 O O . GLY A 1 564 ? -53.070 -14.177 -20.573 1.00 34.31 564 GLY A O 1
ATOM 4691 N N . GLY A 1 565 ? -53.756 -13.174 -18.699 1.00 34.09 565 GLY A N 1
ATOM 4692 C CA . GLY A 1 565 ? -53.868 -14.430 -17.928 1.00 34.09 565 GLY A CA 1
ATOM 4693 C C . GLY A 1 565 ? -52.685 -14.784 -17.015 1.00 34.09 565 GLY A C 1
ATOM 4694 O O . GLY A 1 565 ? -51.654 -15.296 -17.432 1.00 34.09 565 GLY A O 1
ATOM 4695 N N . ALA A 1 566 ? -52.894 -14.550 -15.723 1.00 37.09 566 ALA A N 1
ATOM 4696 C CA . ALA A 1 566 ? -52.019 -14.924 -14.616 1.00 37.09 566 ALA A CA 1
ATOM 4697 C C . ALA A 1 566 ? -52.006 -16.437 -14.281 1.00 37.09 566 ALA A C 1
ATOM 4699 O O . ALA A 1 566 ? -52.992 -17.117 -14.551 1.00 37.09 566 ALA A O 1
ATOM 4700 N N . ARG A 1 567 ? -50.974 -16.868 -13.519 1.00 35.28 567 ARG A N 1
ATOM 4701 C CA . ARG A 1 567 ? -50.992 -17.764 -12.319 1.00 35.28 567 ARG A CA 1
ATOM 4702 C C . ARG A 1 567 ? -50.005 -18.954 -12.276 1.00 35.28 567 ARG A C 1
ATOM 4704 O O . ARG A 1 567 ? -49.876 -19.722 -13.214 1.00 35.28 567 ARG A O 1
ATOM 4711 N N . ASN A 1 568 ? -49.502 -19.147 -11.046 1.00 33.28 568 ASN A N 1
ATOM 4712 C CA . ASN A 1 568 ? -49.092 -20.385 -10.354 1.00 33.28 568 ASN A CA 1
ATOM 4713 C C . ASN A 1 568 ? -47.769 -21.110 -10.697 1.00 33.28 568 ASN A C 1
ATOM 4715 O O . ASN A 1 568 ? -47.712 -21.956 -11.575 1.00 33.28 568 ASN A O 1
ATOM 4719 N N . SER A 1 569 ? -46.772 -20.834 -9.841 1.00 33.75 569 SER A N 1
ATOM 4720 C CA . SER A 1 569 ? -46.055 -21.728 -8.894 1.00 33.75 569 SER A CA 1
ATOM 4721 C C . SER A 1 569 ? -45.602 -23.173 -9.233 1.00 33.75 569 SER A C 1
ATOM 4723 O O . SER A 1 569 ? -46.224 -23.866 -10.029 1.00 33.75 569 SER A O 1
ATOM 4725 N N . PRO A 1 570 ? -44.530 -23.670 -8.560 1.00 64.88 570 PRO A N 1
ATOM 4726 C CA . PRO A 1 570 ? -43.671 -24.749 -9.070 1.00 64.88 570 PRO A CA 1
ATOM 4727 C C . PRO A 1 570 ? -43.696 -26.061 -8.253 1.00 64.88 570 PRO A C 1
ATOM 4729 O O . PRO A 1 570 ? -44.159 -26.056 -7.116 1.00 64.88 570 PRO A O 1
ATOM 4732 N N . GLN A 1 571 ? -43.097 -27.131 -8.812 1.00 36.53 571 GLN A N 1
ATOM 4733 C CA . GLN A 1 571 ? -42.429 -28.320 -8.201 1.00 36.53 571 GLN A CA 1
ATOM 4734 C C . GLN A 1 571 ? -42.363 -29.455 -9.271 1.00 36.53 571 GLN A C 1
ATOM 4736 O O . GLN A 1 571 ? -43.185 -29.449 -10.177 1.00 36.53 571 GLN A O 1
ATOM 4741 N N . ALA A 1 572 ? -41.477 -30.468 -9.278 1.00 34.31 572 ALA A N 1
ATOM 4742 C CA . ALA A 1 572 ? -40.173 -30.695 -8.631 1.00 34.31 572 ALA A CA 1
ATOM 4743 C C . ALA A 1 572 ? -39.446 -31.938 -9.235 1.00 34.31 572 ALA A C 1
ATOM 4745 O O . ALA A 1 572 ? -40.057 -32.745 -9.920 1.00 34.31 572 ALA A O 1
ATOM 4746 N N . MET A 1 573 ? -38.179 -32.137 -8.830 1.00 34.75 573 MET A N 1
ATOM 4747 C CA . MET A 1 573 ? -37.438 -33.420 -8.702 1.00 34.75 573 MET A CA 1
ATOM 4748 C C . MET A 1 573 ? -36.940 -34.246 -9.923 1.00 34.75 573 MET A C 1
ATOM 4750 O O . MET A 1 573 ? -37.711 -34.959 -10.544 1.00 34.75 573 MET A O 1
ATOM 4754 N N . ARG A 1 574 ? -35.590 -34.399 -9.958 1.00 32.94 574 ARG A N 1
ATOM 4755 C CA . ARG A 1 574 ? -34.795 -35.666 -10.104 1.00 32.94 574 ARG A CA 1
ATOM 4756 C C . ARG A 1 574 ? -34.828 -36.383 -11.491 1.00 32.94 574 ARG A C 1
ATOM 4758 O O . ARG A 1 574 ? -35.793 -36.256 -12.215 1.00 32.94 574 ARG A O 1
ATOM 4765 N N . ARG A 1 575 ? -33.828 -37.173 -11.942 1.00 34.84 575 ARG A N 1
ATOM 4766 C CA . ARG A 1 575 ? -32.543 -37.707 -11.393 1.00 34.84 575 ARG A CA 1
ATOM 4767 C C . ARG A 1 575 ? -31.641 -38.237 -12.551 1.00 34.84 575 ARG A C 1
ATOM 4769 O O . ARG A 1 575 ? -32.198 -38.558 -13.587 1.00 34.84 575 ARG A O 1
ATOM 4776 N N . ALA A 1 576 ? -30.342 -38.485 -12.281 1.00 29.28 576 ALA A N 1
ATOM 4777 C CA . ALA A 1 576 ? -29.400 -39.402 -12.996 1.00 29.28 576 ALA A CA 1
ATOM 4778 C C . ALA A 1 576 ? -29.033 -39.073 -14.481 1.00 29.28 576 ALA A C 1
ATOM 4780 O O . ALA A 1 576 ? -29.915 -38.814 -15.280 1.00 29.28 576 ALA A O 1
ATOM 4781 N N . SER A 1 577 ? -27.770 -38.932 -14.939 1.00 30.19 577 SER A N 1
ATOM 4782 C CA . SER A 1 577 ? -26.563 -39.812 -14.935 1.00 30.19 577 SER A CA 1
ATOM 4783 C C . SER A 1 577 ? -26.722 -41.062 -15.837 1.00 30.19 577 SER A C 1
ATOM 4785 O O . SER A 1 577 ? -27.639 -41.832 -15.587 1.00 30.19 577 SER A O 1
ATOM 4787 N N . THR A 1 578 ? -25.889 -41.366 -16.854 1.00 33.38 578 THR A N 1
ATOM 4788 C CA . THR A 1 578 ? -24.410 -41.543 -16.827 1.00 33.38 578 THR A CA 1
ATOM 4789 C C . THR A 1 578 ? -23.741 -41.681 -18.231 1.00 33.38 578 THR A C 1
ATOM 4791 O O . THR A 1 578 ? -24.386 -42.103 -19.180 1.00 33.38 578 THR A O 1
ATOM 4794 N N . SER A 1 579 ? -22.423 -41.397 -18.296 1.00 31.92 579 SER A N 1
ATOM 4795 C CA . SER A 1 579 ? -21.320 -42.074 -19.053 1.00 31.92 579 SER A CA 1
ATOM 4796 C C . SER A 1 579 ? -21.289 -42.327 -20.587 1.00 31.92 579 SER A C 1
ATOM 4798 O O . SER A 1 579 ? -22.139 -43.022 -21.126 1.00 31.92 579 SER A O 1
ATOM 4800 N N . GLY A 1 580 ? -20.118 -42.013 -21.188 1.00 29.75 580 GLY A N 1
ATOM 4801 C CA . GLY A 1 580 ? -19.498 -42.688 -22.362 1.00 29.75 580 GLY A CA 1
ATOM 4802 C C . GLY A 1 580 ? -19.822 -42.106 -23.755 1.00 29.75 580 GLY A C 1
ATOM 4803 O O . GLY A 1 580 ? -20.932 -41.646 -23.968 1.00 29.75 580 GLY A O 1
ATOM 4804 N N . GLY A 1 581 ? -18.934 -42.084 -24.766 1.00 29.31 581 GLY A N 1
ATOM 4805 C CA . GLY A 1 581 ? -17.500 -42.432 -24.858 1.00 29.31 581 GLY A CA 1
ATOM 4806 C C . GLY A 1 581 ? -17.053 -42.713 -26.320 1.00 29.31 581 GLY A C 1
ATOM 4807 O O . GLY A 1 581 ? -17.788 -43.366 -27.046 1.00 29.31 581 GLY A O 1
ATOM 4808 N N . GLY A 1 582 ? -15.851 -42.273 -26.743 1.00 30.03 582 GLY A N 1
ATOM 4809 C CA . GLY A 1 582 ? -15.256 -42.516 -28.091 1.00 30.03 582 GLY A CA 1
ATOM 4810 C C . GLY A 1 582 ? -15.673 -41.487 -29.167 1.00 30.03 582 GLY A C 1
ATOM 4811 O O . GLY A 1 582 ? -16.849 -41.177 -29.270 1.00 30.03 582 GLY A O 1
ATOM 4812 N N . ARG A 1 583 ? -14.802 -40.770 -29.902 1.00 32.91 583 ARG A N 1
ATOM 4813 C CA . ARG A 1 583 ? -13.572 -41.048 -30.705 1.00 32.91 583 ARG A CA 1
ATOM 4814 C C . ARG A 1 583 ? -13.820 -41.436 -32.177 1.00 32.91 583 ARG A C 1
ATOM 4816 O O . ARG A 1 583 ? -13.969 -42.604 -32.506 1.00 32.91 583 ARG A O 1
ATOM 4823 N N . SER A 1 584 ? -13.714 -40.432 -33.044 1.00 35.59 584 SER A N 1
ATOM 4824 C CA . SER A 1 584 ? -13.175 -40.408 -34.425 1.00 35.59 584 SER A CA 1
ATOM 4825 C C . SER A 1 584 ? -13.325 -38.953 -34.914 1.00 35.59 584 SER A C 1
ATOM 4827 O O . SER A 1 584 ? -14.199 -38.251 -34.423 1.00 35.59 584 SER A O 1
ATOM 4829 N N . GLU A 1 585 ? -12.596 -38.371 -35.858 1.00 34.50 585 GLU A N 1
ATOM 4830 C CA . GLU A 1 585 ? -11.229 -38.444 -36.391 1.00 34.50 585 GLU A CA 1
ATOM 4831 C C . GLU A 1 585 ? -11.238 -37.494 -37.615 1.00 34.50 585 GLU A C 1
ATOM 4833 O O . GLU A 1 585 ? -12.188 -37.506 -38.386 1.00 34.50 585 GLU A O 1
ATOM 4838 N N . GLN A 1 586 ? -10.178 -36.698 -37.792 1.00 35.75 586 GLN A N 1
ATOM 4839 C CA . GLN A 1 586 ? -9.722 -36.105 -39.067 1.00 35.75 586 GLN A CA 1
ATOM 4840 C C . GLN A 1 586 ? -10.658 -35.185 -39.892 1.00 35.75 586 GLN A C 1
ATOM 4842 O O . GLN A 1 586 ? -11.565 -35.601 -40.604 1.00 35.75 586 GLN A O 1
ATOM 4847 N N . GLY A 1 587 ? -10.273 -33.904 -39.939 1.00 34.31 587 GLY A N 1
ATOM 4848 C CA . GLY A 1 587 ? -10.715 -32.914 -40.926 1.00 34.31 587 GLY A CA 1
ATOM 4849 C C . GLY A 1 587 ? -9.707 -31.763 -40.995 1.00 34.31 587 GLY A C 1
ATOM 4850 O O . GLY A 1 587 ? -9.765 -30.829 -40.201 1.00 34.31 587 GLY A O 1
ATOM 4851 N N . MET A 1 588 ? -8.720 -31.856 -41.890 1.00 35.03 588 MET A N 1
ATOM 4852 C CA . MET A 1 588 ? -7.636 -30.871 -42.003 1.00 35.03 588 MET A CA 1
ATOM 4853 C C . MET A 1 588 ? -8.110 -29.557 -42.639 1.00 35.03 588 MET A C 1
ATOM 4855 O O . MET A 1 588 ? -8.645 -29.560 -43.745 1.00 35.03 588 MET A O 1
ATOM 4859 N N . SER A 1 589 ? -7.767 -28.417 -42.036 1.00 35.78 589 SER A N 1
ATOM 4860 C CA . SER A 1 589 ? -7.496 -27.178 -42.780 1.00 35.78 589 SER A CA 1
ATOM 4861 C C . SER A 1 589 ? -6.565 -26.261 -41.994 1.00 35.78 589 SER A C 1
ATOM 4863 O O . SER A 1 589 ? -6.604 -26.198 -40.768 1.00 35.78 589 SER A O 1
ATOM 4865 N N . ARG A 1 590 ? -5.655 -25.613 -42.722 1.00 33.88 590 ARG A N 1
ATOM 4866 C CA . ARG A 1 590 ? -4.505 -24.873 -42.189 1.00 33.88 590 ARG A CA 1
ATOM 4867 C C . ARG A 1 590 ? -4.785 -23.373 -42.186 1.00 33.88 590 ARG A C 1
ATOM 4869 O O . ARG A 1 590 ? -5.193 -22.859 -43.217 1.00 33.88 590 ARG A O 1
ATOM 4876 N N . SER A 1 591 ? -4.406 -22.681 -41.113 1.00 34.47 591 SER A N 1
ATOM 4877 C CA . SER A 1 591 ? -4.021 -21.262 -41.148 1.00 34.47 591 SER A CA 1
ATOM 4878 C C . SER A 1 591 ? -3.018 -20.989 -40.031 1.00 34.47 591 SER A C 1
ATOM 4880 O O . SER A 1 591 ? -3.222 -21.403 -38.893 1.00 34.47 591 SER A O 1
ATOM 4882 N N . ALA A 1 592 ? -1.895 -20.355 -40.367 1.00 33.03 592 ALA A N 1
ATOM 4883 C CA . ALA A 1 592 ? -0.786 -20.156 -39.440 1.00 33.03 592 ALA A CA 1
ATOM 4884 C C . ALA A 1 592 ? -0.978 -18.903 -38.572 1.00 33.03 592 ALA A C 1
ATOM 4886 O O . ALA A 1 592 ? -1.445 -17.868 -39.042 1.00 33.03 592 ALA A O 1
ATOM 4887 N N . SER A 1 593 ? -0.551 -18.969 -37.313 1.00 32.66 593 SER A N 1
ATOM 4888 C CA . SER A 1 593 ? -0.359 -17.798 -36.452 1.00 32.66 593 SER A CA 1
ATOM 4889 C C . SER A 1 593 ? 0.784 -18.082 -35.486 1.00 32.66 593 SER A C 1
ATOM 4891 O O . SER A 1 593 ? 0.642 -18.851 -34.539 1.00 32.66 593 SER A O 1
ATOM 4893 N N . ILE A 1 594 ? 1.949 -17.497 -35.763 1.00 32.72 594 ILE A N 1
ATOM 4894 C CA . ILE A 1 594 ? 3.157 -17.674 -34.954 1.00 32.72 594 ILE A CA 1
ATOM 4895 C C . ILE A 1 594 ? 3.142 -16.623 -33.843 1.00 32.72 594 ILE A C 1
ATOM 4897 O O . ILE A 1 594 ? 3.409 -15.450 -34.084 1.00 32.72 594 ILE A O 1
ATOM 4901 N N . THR A 1 595 ? 2.848 -17.053 -32.617 1.00 31.97 595 THR A N 1
ATOM 4902 C CA . THR A 1 595 ? 3.142 -16.294 -31.393 1.00 31.97 595 THR A CA 1
ATOM 4903 C C . THR A 1 595 ? 4.133 -17.101 -30.568 1.00 31.97 595 THR A C 1
ATOM 4905 O O . THR A 1 595 ? 3.775 -18.082 -29.922 1.00 31.97 595 THR A O 1
ATOM 4908 N N . SER A 1 596 ? 5.402 -16.705 -30.617 1.00 35.94 596 SER A N 1
ATOM 4909 C CA . SER A 1 596 ? 6.478 -17.343 -29.863 1.00 35.94 596 SER A CA 1
ATOM 4910 C C . SER A 1 596 ? 6.528 -16.801 -28.434 1.00 35.94 596 SER A C 1
ATOM 4912 O O . SER A 1 596 ? 7.065 -15.716 -28.200 1.00 35.94 596 SER A O 1
ATOM 4914 N N . GLN A 1 597 ? 6.014 -17.567 -27.471 1.00 34.28 597 GLN A N 1
ATOM 4915 C CA . GLN A 1 597 ? 6.421 -17.408 -26.075 1.00 34.28 597 GLN A CA 1
ATOM 4916 C C . GLN A 1 597 ? 7.748 -18.140 -25.855 1.00 34.28 597 GLN A C 1
ATOM 4918 O O . GLN A 1 597 ? 7.864 -19.319 -26.179 1.00 34.28 597 GLN A O 1
ATOM 4923 N N . ILE A 1 598 ? 8.738 -17.451 -25.285 1.00 31.72 598 ILE A N 1
ATOM 4924 C CA . ILE A 1 598 ? 9.979 -18.066 -24.803 1.00 31.72 598 ILE A CA 1
ATOM 4925 C C . ILE A 1 598 ? 9.956 -17.983 -23.280 1.00 31.72 598 ILE A C 1
ATOM 4927 O O . ILE A 1 598 ? 10.170 -16.918 -22.703 1.00 31.72 598 ILE A O 1
ATOM 4931 N N . SER A 1 599 ? 9.672 -19.117 -22.641 1.00 29.78 599 SER A N 1
ATOM 4932 C CA . SER A 1 599 ? 9.795 -19.288 -21.196 1.00 29.78 599 SER A CA 1
ATOM 4933 C C . SER A 1 599 ? 11.158 -19.905 -20.892 1.00 29.78 599 SER A C 1
ATOM 4935 O O . SER A 1 599 ? 11.432 -21.030 -21.303 1.00 29.78 599 SER A O 1
ATOM 4937 N N . ASN A 1 600 ? 12.025 -19.164 -20.198 1.00 31.56 600 ASN A N 1
ATOM 4938 C CA . ASN A 1 600 ? 13.342 -19.645 -19.779 1.00 31.56 600 ASN A CA 1
ATOM 4939 C C . ASN A 1 600 ? 13.292 -20.096 -18.313 1.00 31.56 600 ASN A C 1
ATOM 4941 O O . ASN A 1 600 ? 13.488 -19.293 -17.403 1.00 31.56 600 ASN A O 1
ATOM 4945 N N . GLY A 1 601 ? 13.079 -21.394 -18.098 1.00 29.61 601 GLY A N 1
ATOM 4946 C CA . GLY A 1 601 ? 13.268 -22.056 -16.809 1.00 29.61 601 GLY A CA 1
ATOM 4947 C C . GLY A 1 601 ? 14.215 -23.239 -16.974 1.00 29.61 601 GLY A C 1
ATOM 4948 O O . GLY A 1 601 ? 13.820 -24.261 -17.522 1.00 29.61 601 GLY A O 1
ATOM 4949 N N . SER A 1 602 ? 15.463 -23.105 -16.515 1.00 38.09 602 SER A N 1
ATOM 4950 C CA . SER A 1 602 ? 16.436 -24.206 -16.485 1.00 38.09 602 SER A CA 1
ATOM 4951 C C . SER A 1 602 ? 16.819 -24.510 -15.040 1.00 38.09 602 SER A C 1
ATOM 4953 O O . SER A 1 602 ? 17.578 -23.785 -14.404 1.00 38.09 602 SER A O 1
ATOM 4955 N N . HIS A 1 603 ? 16.242 -25.588 -14.519 1.00 36.00 603 HIS A N 1
ATOM 4956 C CA . HIS A 1 603 ? 16.604 -26.175 -13.237 1.00 36.00 603 HIS A CA 1
ATOM 4957 C C . HIS A 1 603 ? 17.649 -27.257 -13.525 1.00 36.00 603 HIS A C 1
ATOM 4959 O O . HIS A 1 603 ? 17.317 -28.251 -14.167 1.00 36.00 603 HIS A O 1
ATOM 4965 N N . LEU A 1 604 ? 18.896 -27.075 -13.086 1.00 38.47 604 LEU A N 1
ATOM 4966 C CA . LEU A 1 604 ? 19.898 -28.143 -13.098 1.00 38.47 604 LEU A CA 1
ATOM 4967 C C . LEU A 1 604 ? 20.385 -28.379 -11.671 1.00 38.47 604 LEU A C 1
ATOM 4969 O O . LEU A 1 604 ? 21.049 -27.533 -11.077 1.00 38.47 604 LEU A O 1
ATOM 4973 N N . SER A 1 605 ? 20.018 -29.538 -11.142 1.00 35.25 605 SER A N 1
ATOM 4974 C CA . SER A 1 605 ? 20.578 -30.098 -9.919 1.00 35.25 605 SER A CA 1
ATOM 4975 C C . SER A 1 605 ? 21.878 -30.822 -10.262 1.00 35.25 605 SER A C 1
ATOM 4977 O O . SER A 1 605 ? 21.937 -31.485 -11.298 1.00 35.25 605 SER A O 1
ATOM 4979 N N . TYR A 1 606 ? 22.868 -30.784 -9.376 1.00 32.09 606 TYR A N 1
ATOM 4980 C CA . TYR A 1 606 ? 23.863 -31.850 -9.296 1.00 32.09 606 TYR A CA 1
ATOM 4981 C C . TYR A 1 606 ? 24.260 -32.087 -7.838 1.00 32.09 606 TYR A C 1
ATOM 4983 O O . TYR A 1 606 ? 24.179 -31.170 -7.018 1.00 32.09 606 TYR A O 1
ATOM 4991 N N . THR A 1 607 ? 24.598 -33.342 -7.557 1.00 42.19 607 THR A N 1
ATOM 4992 C CA . THR A 1 607 ? 25.205 -33.847 -6.316 1.00 42.19 607 THR A CA 1
ATOM 4993 C C . THR A 1 607 ? 26.600 -33.285 -6.102 1.00 42.19 607 THR A C 1
ATOM 4995 O O . THR A 1 607 ? 27.329 -33.240 -7.120 1.00 42.19 607 THR A O 1
#

Organism: NCBI:txid861788

pLDDT: mean 77.75, std 25.68, range [25.25, 98.69]

InterPro domains:
  IPR051234 TAO Serine/Threonine-Protein Kinase [PTHR47167] (15-606)

Secondary structure (DSSP, 8-state):
------------------------------TTHHHHHHHHTTTTS--HHHHHHHHHHHHHHHHHHHHHHHHHHHHHHHHHHHHHHHHHHHHHHHHHHHHHHHHHHHHHHHHHHHHHHHHHHHHHHHHHHHHHHHHHHHHHHHHHHHHHHHHHHHHHHHHHHHHHHHHHHHHHHHHH-TTS-HHHHHHHHHHHHHHHHHHHHHHHHHHHHHHHHHHHHHHHHHHHHHHHHHHHHHHHHHHHHHHHHHHHHHHHHHHHHHHHHHHHHHHHHHHHHHHHHHHHHHHHHHHHHHHHHHHHHHHHHHHHHHHHHHHHHHHHHHHHHHHHHHHHHHHHHHHHHHHHHHHHHHHHHHHS-TTTHHHHHHHHHHHHHHHHHHHHHHHHHHHHHHHHHHHHHHHHHHHHHHHHHHHHHHHHHHHHHHHHHHHHHHHHHHHHHHHHHHHHHHHHHHHHHHHHHHHHHHHHHHHHHHHHHHHHHHHHHHHHHHHHHHHHTT--HHHHH--S-----------------------------------------------------------------------------------------------------------

Foldseek 3Di:
DDDDDDDDDDDDDDDDDDDDDDDDDDDDDDDDVVVVVVVVVCPVVDDPVRVVVVVVVVVVVVVVVVLVVVLVVLVVVLVVVLVVLVVVLVVVLVVLVVVLVVVLVVLVVVLVVVLVVLVVVLVVVLVVLVVVLVVVLVVVLVVLVVVLVVVLVVLVVVLVVVLVVVLVVLVVVLVPPPPDDPVVSVVVSVVVNVVSVVVSVVVSVVSVVVSVVVSVLVSLLSVLVSLVVSLVSVVVSLVVSLVSVVVSLVVSLVSVLVSLVVSLVSVVVSLVVSLVSVVVSLVVSLVSVLVVLVVVLVVVVVVLVVVLVVCVVCLVVVLVVVLVVLVVVLVVVLVVLVVVLVVVLVVCVVVDDPVCNVVVVVVSVVVSVVVNVVSVVVSVCVSVCVSVVSVVVSVVVSVVVVVVSVVVSVVVVVVSVVVSVVVVVVSVVVSVVVVVVSVVVSVVVSVVSVVVSVVVSVVSVVVSVVSSVVSVVVSVVVVVVSQVVCVVVVHHPVSSPCPDDPPDDDDDDDDDDDDDDDDDDDDDDDDDDDDDDDDDDDDDDDDDDDDDDDDDDDDDDDDDDDDDDDDDDDDDDDDDDDDDDDDDDDDDDDDDDDDDDDDDDDDDDDD

Radius of gyration: 68.54 Å; chains: 1; bounding box: 163×99×213 Å